Protein AF-A0AA36NB76-F1 (afdb_monomer_lite)

Radius of gyration: 33.81 Å; chains: 1; bounding box: 106×64×97 Å

Foldseek 3Di:
DDQVDPPACLCVALLNFPVCCAAPVPVQLDHLSVVCVVCVVPAPPLLSVLVVVVVLQQVQQVVVCVVDPPFDDFCLQQVDWGDFHDDPDHHDYLLAADLQVAVVSLCVNQCPVLVDALLLSLLQVLLLQADFDDCNTNNDAAGCAFPVSNSHSFLRSLLSLAQAKWFKDACRVVNRSDIWIWTAFPQADPDRHGTHIGTLNSNLLFFWADDPPTDGDGRNPDGAMEYAACVQQVLSCVLVVQHGRNHHHDPPSCCRRHPPRDHHGYDNNGGDRSNNVSSSCCSNDVVSSSVSNSVSSCSNSCPPPPPIDRPPPDPPPPPPPPPPDDDDDDDDDDDDDDDDDDDDDDDDDDDDDDDDDDDDDDDDDDDDDDDDDDDDDDDDDDDPDPPQRRDDDDPQKDFAVSFAQKDFDAAWDDKDQAQDVVVLNVVQLPDPQFFKWKDAPRIIITGSDRPHIDGHHRIGIMTGDHDDDPDPDD

pLDDT: mean 81.21, std 24.57, range [23.92, 98.94]

Secondary structure (DSSP, 8-state):
-----TT-GGGGSGGGTTHHIIIII-TTS--HHHHHHTTTTTS-HHHHHHHHHHHHHHHHHHHHHHHSTTPPP--HHHH-EE-----------S-S--GGGHHHHHIIIIIIIT---HHHHHHHHGGGGB-EE-TTTTS--EESS-TTTTBS-STHHHHHHHHS-EEEE-SGGG-TT--EEEE-STT---STTT-BEE-HHHHTTT-B-SSTT--B--TTT---BB---TTT-HHHHHHTTT-BTTB-SSTTHHHHHHTT--PBSS-TTS--STTHHHHHHHHH-HHHHHHHHHHHHHHHHHTT--S-EETT---------------------------------------------------------------------------SS---PPTTEEEEEEEEEEEEES-EEEEEE-SSHHHHHHHHHH-TT--EEEEETTEEEEES---EEEEEEEEEEEEE----PPP---

Sequence (474 aa):
MAPLNASGSGRRDPDNAGLRECLVTGEHGISLQEVYQSFCTEVSLADFLVIAAEAVIASTRARHEQATPGAPQLDLRSSFRFGRTTSPCTSVTGSLPNPEDGCAAVEQVFVNNLGLDWTEAAALMGVHTLGRAHIGNSGYHGWWSDPVNSRRFNNDYYVSLLAKGWIPELAINGNAGKNQWQRSDEGADNTFDGHEMMLNTDLCLVYSENGQNGGPVIASEHDCCAWLTSDTIPGAVASNGGEYCGGTPGRGERGQCCGAQQNDCGNRNDPSGPAAQAVLAFAADEAAWIEAFDRAWHRATERGAEGLRSLGDCTAATTTIATTTTTTTTTTTTTTAATTTTTTATTTTTTTTTTNTAATTTATTTQVATTTQGTTQGTSATTTSTLSSTLELLRGFSLADGGIDRSCVGDVDEVVNVGNIRDCQEACADARRCRGVEFTGGVCTLWRSVDSTESAVGSVCLRFRSRGGKGRGD

Structure (mmCIF, N/CA/C/O backbone):
data_AF-A0AA36NB76-F1
#
_entry.id   AF-A0AA36NB76-F1
#
loop_
_atom_site.group_PDB
_atom_site.id
_atom_site.type_symbol
_atom_site.label_atom_id
_atom_site.label_alt_id
_atom_site.label_comp_id
_atom_site.label_asym_id
_atom_site.label_entity_id
_atom_site.label_seq_id
_atom_site.pdbx_PDB_ins_code
_atom_site.Cartn_x
_atom_site.Cartn_y
_atom_site.Cartn_z
_atom_site.occupancy
_atom_site.B_iso_or_equiv
_atom_site.auth_seq_id
_atom_site.auth_comp_id
_atom_site.auth_asym_id
_atom_site.auth_atom_id
_atom_site.pdbx_PDB_model_num
ATOM 1 N N . MET A 1 1 ? -14.560 -7.700 31.998 1.00 33.50 1 MET A N 1
ATOM 2 C CA . MET A 1 1 ? -13.510 -7.025 31.210 1.00 33.50 1 MET A CA 1
ATOM 3 C C . MET A 1 1 ? -12.722 -8.087 30.476 1.00 33.50 1 MET A C 1
ATOM 5 O O . MET A 1 1 ? -12.120 -8.921 31.139 1.00 33.50 1 MET A O 1
ATOM 9 N N . ALA A 1 2 ? -12.751 -8.101 29.147 1.00 32.88 2 ALA A N 1
ATOM 10 C CA . ALA A 1 2 ? -11.717 -8.800 28.400 1.00 32.88 2 ALA A CA 1
ATOM 11 C C . ALA A 1 2 ? -10.548 -7.810 28.284 1.00 32.88 2 ALA A C 1
ATOM 13 O O . ALA A 1 2 ? -10.703 -6.802 27.594 1.00 32.88 2 ALA A O 1
ATOM 14 N N . PRO A 1 3 ? -9.421 -8.002 28.991 1.00 38.47 3 PRO A N 1
ATOM 15 C CA . PRO A 1 3 ? -8.216 -7.264 28.641 1.00 38.47 3 PRO A CA 1
ATOM 16 C C . PRO A 1 3 ? -7.892 -7.532 27.163 1.00 38.47 3 PRO A C 1
ATOM 18 O O . PRO A 1 3 ? -8.327 -8.549 26.610 1.00 38.47 3 PRO A O 1
ATOM 21 N N . LEU A 1 4 ? -7.071 -6.686 26.537 1.00 47.97 4 LEU A N 1
ATOM 22 C CA . LEU A 1 4 ? -6.285 -7.088 25.367 1.00 47.97 4 LEU A CA 1
ATOM 23 C C . LEU A 1 4 ? -5.317 -8.196 25.827 1.00 47.97 4 LEU A C 1
ATOM 25 O O . LEU A 1 4 ? -4.116 -7.993 25.933 1.00 47.97 4 LEU A O 1
ATOM 29 N N . ASN A 1 5 ? -5.848 -9.366 26.186 1.00 39.03 5 ASN A N 1
ATOM 30 C CA . ASN A 1 5 ? -5.120 -10.399 26.895 1.00 39.03 5 ASN A CA 1
ATOM 31 C C . ASN A 1 5 ? -4.067 -10.958 25.945 1.00 39.03 5 ASN A C 1
ATOM 33 O O . ASN A 1 5 ? -4.391 -11.463 24.866 1.00 39.03 5 ASN A O 1
ATOM 37 N N . ALA A 1 6 ? -2.808 -10.862 26.358 1.00 40.97 6 ALA A N 1
ATOM 38 C CA . ALA A 1 6 ? -1.639 -11.341 25.629 1.00 40.97 6 ALA A CA 1
ATOM 39 C C . ALA A 1 6 ? -1.586 -12.881 25.496 1.00 40.97 6 ALA A C 1
ATOM 41 O O . ALA A 1 6 ? -0.608 -13.425 24.995 1.00 40.97 6 ALA A O 1
ATOM 42 N N . SER A 1 7 ? -2.617 -13.600 25.953 1.00 41.09 7 SER A N 1
ATOM 43 C CA . SER A 1 7 ? -2.666 -15.063 26.008 1.00 41.09 7 SER A CA 1
ATOM 44 C C . SER A 1 7 ? -3.461 -15.729 24.875 1.0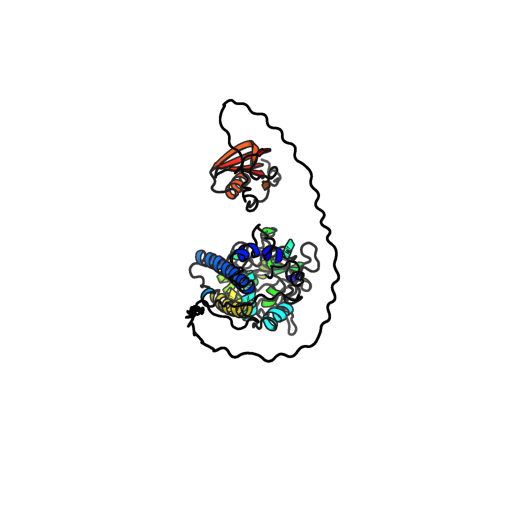0 41.09 7 SER A C 1
ATOM 46 O O . SER A 1 7 ? -3.352 -16.944 24.705 1.00 41.09 7 SER A O 1
ATOM 48 N N . GLY A 1 8 ? -4.225 -14.973 24.075 1.00 40.53 8 GLY A N 1
ATOM 49 C CA . GLY A 1 8 ? -4.986 -15.520 22.946 1.00 40.53 8 GLY A CA 1
ATOM 50 C C . GLY A 1 8 ? -4.079 -15.904 21.773 1.00 40.53 8 GLY A C 1
ATOM 51 O O . GLY A 1 8 ? -3.438 -15.042 21.177 1.00 40.53 8 GLY A O 1
ATOM 52 N N . SER A 1 9 ? -4.029 -17.189 21.414 1.00 40.06 9 SER A N 1
ATOM 53 C CA . SER A 1 9 ? -3.189 -17.739 20.332 1.00 40.06 9 SER A CA 1
ATOM 54 C C . SER A 1 9 ? -3.447 -17.171 18.926 1.00 40.06 9 SER A C 1
ATOM 56 O O . SER A 1 9 ? -2.610 -17.391 18.064 1.00 40.06 9 SER A O 1
ATOM 58 N N . GLY A 1 10 ? -4.502 -16.380 18.690 1.00 44.81 10 GLY A N 1
ATOM 59 C CA . GLY A 1 10 ? -4.682 -15.652 17.422 1.00 44.81 10 GLY A CA 1
ATOM 60 C C . GLY A 1 10 ? -3.570 -14.625 17.162 1.00 44.81 10 GLY A C 1
ATOM 61 O O . GLY A 1 10 ? -3.195 -14.394 16.024 1.00 44.81 10 GLY A O 1
ATOM 62 N N . ARG A 1 11 ? -2.946 -14.086 18.223 1.00 51.12 11 ARG A N 1
ATOM 63 C CA . ARG A 1 11 ? -1.786 -13.176 18.129 1.00 51.12 11 ARG A CA 1
ATOM 64 C C . ARG A 1 11 ? -0.435 -13.883 17.935 1.00 51.12 11 ARG A C 1
ATOM 66 O O . ARG A 1 11 ? 0.589 -13.213 17.915 1.00 51.12 11 ARG A O 1
ATOM 73 N N . ARG A 1 12 ? -0.424 -15.221 17.857 1.00 55.88 12 ARG A N 1
ATOM 74 C CA . ARG A 1 12 ? 0.763 -16.037 17.531 1.00 55.88 12 ARG A CA 1
ATOM 75 C C . ARG A 1 12 ? 0.793 -16.477 16.070 1.00 55.88 12 ARG A C 1
ATOM 77 O O . ARG A 1 12 ? 1.715 -17.190 15.688 1.00 55.88 12 ARG A O 1
ATOM 84 N N . ASP A 1 13 ? -0.212 -16.081 15.294 1.00 71.12 13 ASP A N 1
ATOM 85 C CA . ASP A 1 13 ? -0.137 -16.183 13.846 1.00 71.12 13 ASP A CA 1
ATOM 86 C C . ASP A 1 13 ? 1.060 -15.333 13.368 1.00 71.12 13 ASP A C 1
ATOM 88 O O . ASP A 1 13 ? 1.132 -14.157 13.752 1.00 71.12 13 ASP A O 1
ATOM 92 N N . PRO A 1 14 ? 2.025 -15.900 12.621 1.00 78.88 14 PRO A N 1
ATOM 93 C CA . PRO A 1 14 ? 3.147 -15.139 12.073 1.00 78.88 14 PRO A CA 1
ATOM 94 C C . PRO A 1 14 ? 2.701 -13.929 11.241 1.00 78.88 14 PRO A C 1
ATOM 96 O O . PRO A 1 14 ? 3.424 -12.934 11.210 1.00 78.88 14 PRO A O 1
ATOM 99 N N . ASP A 1 15 ? 1.499 -13.958 10.663 1.00 82.25 15 ASP A N 1
ATOM 100 C CA . ASP A 1 15 ? 0.961 -12.860 9.854 1.00 82.25 15 ASP A CA 1
ATOM 101 C C . ASP A 1 15 ? 0.491 -11.663 10.705 1.00 82.25 15 ASP A C 1
ATOM 103 O O . ASP A 1 15 ? 0.243 -10.578 10.189 1.00 82.25 15 ASP A O 1
ATOM 107 N N . ASN A 1 16 ? 0.424 -11.820 12.034 1.00 83.81 16 ASN A N 1
ATOM 108 C CA . ASN A 1 16 ? 0.137 -10.744 12.992 1.00 83.81 16 ASN A CA 1
ATOM 109 C C . ASN A 1 16 ? 1.406 -10.103 13.595 1.00 83.81 16 ASN A C 1
ATOM 111 O O . ASN A 1 16 ? 1.306 -9.314 14.545 1.00 83.81 16 ASN A O 1
ATOM 115 N N . ALA A 1 17 ? 2.603 -10.465 13.123 1.00 85.19 17 ALA A N 1
ATOM 116 C CA . ALA A 1 17 ? 3.854 -9.989 13.711 1.00 85.19 17 ALA A CA 1
ATOM 117 C C . ALA A 1 17 ? 3.971 -8.449 13.666 1.00 85.19 17 ALA A C 1
ATOM 119 O O . ALA A 1 17 ? 3.737 -7.818 12.639 1.00 85.19 17 ALA A O 1
ATOM 120 N N . GLY A 1 18 ? 4.320 -7.834 14.804 1.00 85.25 18 GLY A N 1
ATOM 121 C CA . GLY A 1 18 ? 4.366 -6.375 14.993 1.00 85.25 18 GLY A CA 1
ATOM 122 C C . GLY A 1 18 ? 3.069 -5.745 15.525 1.00 85.25 18 GLY A C 1
ATOM 123 O O . GLY A 1 18 ? 3.103 -4.670 16.126 1.00 85.25 18 GLY A O 1
ATOM 124 N N . LEU A 1 19 ? 1.909 -6.408 15.401 1.00 88.00 19 LEU A N 1
ATOM 125 C CA . LEU A 1 19 ? 0.652 -5.840 15.913 1.00 88.00 19 LEU A CA 1
ATOM 126 C C . LEU A 1 19 ? 0.627 -5.743 17.438 1.00 88.00 19 LEU A C 1
ATOM 128 O O . LEU A 1 19 ? -0.061 -4.892 17.993 1.00 88.00 19 LEU A O 1
ATOM 132 N N . ARG A 1 20 ? 1.348 -6.609 18.155 1.00 84.94 20 ARG A N 1
ATOM 133 C CA . ARG A 1 20 ? 1.381 -6.566 19.624 1.00 84.94 20 ARG A CA 1
ATOM 134 C C . ARG A 1 20 ? 2.048 -5.284 20.121 1.00 84.94 20 ARG A C 1
ATOM 136 O O . ARG A 1 20 ? 1.596 -4.711 21.113 1.00 84.94 20 ARG A O 1
ATOM 143 N N . GLU A 1 21 ? 3.084 -4.850 19.425 1.00 85.56 21 GLU A N 1
ATOM 144 C CA . GLU A 1 21 ? 3.849 -3.648 19.703 1.00 85.56 21 GLU A CA 1
ATOM 145 C C . GLU A 1 21 ? 2.986 -2.400 19.495 1.00 85.56 21 GLU A C 1
ATOM 147 O O . GLU A 1 21 ? 2.952 -1.536 20.367 1.00 85.56 21 GLU A O 1
ATOM 152 N N . CYS A 1 22 ? 2.170 -2.365 18.441 1.00 85.12 22 CYS A N 1
ATOM 153 C CA . CYS A 1 22 ? 1.182 -1.305 18.225 1.00 85.12 22 CYS A CA 1
ATOM 154 C C . CYS A 1 22 ? 0.015 -1.349 19.241 1.00 85.12 22 CYS A C 1
ATOM 156 O O . CYS A 1 22 ? -0.354 -0.342 19.853 1.00 85.12 22 CYS A O 1
ATOM 158 N N . LEU A 1 23 ? -0.576 -2.530 19.447 1.00 88.81 23 LEU A N 1
ATOM 159 C CA . LEU A 1 23 ? -1.829 -2.675 20.191 1.00 88.81 23 LEU A CA 1
ATOM 160 C C . LEU A 1 23 ? -1.653 -2.642 21.709 1.00 88.81 23 LEU A C 1
ATOM 162 O O . LEU A 1 23 ? -2.567 -2.206 22.401 1.00 88.81 23 LEU A O 1
ATOM 166 N N . VAL A 1 24 ? -0.540 -3.163 22.235 1.00 86.06 24 VAL A N 1
ATOM 167 C CA . VAL A 1 24 ? -0.390 -3.472 23.669 1.00 86.06 24 VAL A CA 1
ATOM 168 C C . VAL A 1 24 ? 0.866 -2.866 24.268 1.00 86.06 24 VAL A C 1
ATOM 170 O O . VAL A 1 24 ? 0.761 -2.117 25.235 1.00 86.06 24 VAL A O 1
ATOM 173 N N . THR A 1 25 ? 2.050 -3.209 23.755 1.00 84.50 25 THR A N 1
ATOM 174 C CA . THR A 1 25 ? 3.299 -2.872 24.463 1.00 84.50 25 THR A CA 1
ATOM 175 C C . THR A 1 25 ? 3.815 -1.472 24.160 1.00 84.50 25 THR A C 1
ATOM 177 O O . THR A 1 25 ? 4.590 -0.954 24.952 1.00 84.50 25 THR A O 1
ATOM 180 N N . GLY A 1 26 ? 3.381 -0.873 23.051 1.00 81.56 26 GLY A N 1
ATOM 181 C CA . GLY A 1 26 ? 3.752 0.470 22.623 1.00 81.56 26 GLY A CA 1
ATOM 182 C C . GLY A 1 26 ? 5.141 0.519 21.995 1.00 81.56 26 GLY A C 1
ATOM 183 O O . GLY A 1 26 ? 6.141 0.638 22.696 1.00 81.56 26 GLY A O 1
ATOM 184 N N . GLU A 1 27 ? 5.212 0.477 20.664 1.00 73.88 27 GLU A N 1
ATOM 185 C CA . GLU A 1 27 ? 6.475 0.604 19.913 1.00 73.88 27 GLU A CA 1
ATOM 186 C C . GLU A 1 27 ? 7.203 1.933 20.196 1.00 73.88 27 GLU A C 1
ATOM 188 O O . GLU A 1 27 ? 8.431 1.987 20.230 1.00 73.88 27 GLU A O 1
ATOM 193 N N . HIS A 1 28 ? 6.445 2.995 20.481 1.00 81.12 28 HIS A N 1
ATOM 194 C CA . HIS A 1 28 ? 6.960 4.341 20.755 1.00 81.12 28 HIS A CA 1
ATOM 195 C C . HIS A 1 28 ? 6.599 4.836 22.162 1.00 81.12 28 HIS A C 1
ATOM 197 O O . HIS A 1 28 ? 6.362 6.021 22.374 1.00 81.12 28 HIS A O 1
ATOM 203 N N . GLY A 1 29 ? 6.504 3.913 23.125 1.00 82.62 29 GLY A N 1
ATOM 204 C CA . GLY A 1 29 ? 6.176 4.235 24.517 1.00 82.62 29 GLY A CA 1
ATOM 205 C C . GLY A 1 29 ? 4.708 4.591 24.770 1.00 82.62 29 GLY A C 1
ATOM 206 O O . GLY A 1 29 ? 4.380 4.950 25.896 1.00 82.62 29 GLY A O 1
ATOM 207 N N . ILE A 1 30 ? 3.850 4.490 23.746 1.00 85.19 30 ILE A N 1
ATOM 208 C CA . ILE A 1 30 ? 2.390 4.606 23.839 1.00 85.19 30 ILE A CA 1
ATOM 209 C C . ILE A 1 30 ? 1.755 3.472 23.030 1.00 85.19 30 ILE A C 1
ATOM 211 O O . ILE A 1 30 ? 2.234 3.160 21.937 1.00 85.19 30 ILE A O 1
ATOM 215 N N . SER A 1 31 ? 0.675 2.868 23.533 1.00 90.62 31 SER A N 1
ATOM 216 C CA . SER A 1 31 ? -0.094 1.843 22.808 1.00 90.62 31 SER A CA 1
ATOM 217 C C . SER A 1 31 ? -1.576 2.186 22.656 1.00 90.62 31 SER A C 1
ATOM 219 O O . SER A 1 31 ? -2.149 2.965 23.423 1.00 90.62 31 SER A O 1
ATOM 221 N N . LEU A 1 32 ? -2.247 1.551 21.687 1.00 92.06 32 LEU A N 1
ATOM 222 C CA . LEU A 1 32 ? -3.702 1.691 21.547 1.00 92.06 32 LEU A CA 1
ATOM 223 C C . LEU A 1 32 ? -4.459 1.193 22.789 1.00 92.06 32 LEU A C 1
ATOM 225 O O . LEU A 1 32 ? -5.520 1.728 23.110 1.00 92.06 32 LEU A O 1
ATOM 229 N N . GLN A 1 33 ? -3.913 0.218 23.524 1.00 91.81 33 GLN A N 1
ATOM 230 C CA . GLN A 1 33 ? -4.494 -0.248 24.782 1.00 91.81 33 GLN A CA 1
ATOM 231 C C . GLN A 1 33 ? -4.572 0.851 25.842 1.00 91.81 33 GLN A C 1
ATOM 233 O O . GLN A 1 33 ? -5.548 0.879 26.597 1.00 91.81 33 GLN A O 1
ATOM 238 N N . GLU A 1 34 ? -3.557 1.709 25.932 1.00 92.31 34 GLU A N 1
ATOM 239 C CA . GLU A 1 34 ? -3.507 2.799 26.909 1.00 92.31 34 GLU A CA 1
ATOM 240 C C . GLU A 1 34 ? -4.568 3.850 26.600 1.00 92.31 34 GLU A C 1
ATOM 242 O O . GLU A 1 34 ? -5.325 4.236 27.489 1.00 92.31 34 GLU A O 1
ATOM 247 N N . VAL A 1 35 ? -4.703 4.229 25.325 1.00 92.94 35 VAL A N 1
ATOM 248 C CA . VAL A 1 35 ? -5.764 5.140 24.873 1.00 92.94 35 VAL A CA 1
ATOM 249 C C . VAL A 1 35 ? -7.143 4.528 25.133 1.00 92.94 35 VAL A C 1
ATOM 251 O O . VAL A 1 35 ? -8.037 5.205 25.639 1.00 92.94 35 VAL A O 1
ATOM 254 N N . TYR A 1 36 ? -7.309 3.231 24.860 1.00 94.81 36 TYR A N 1
ATOM 255 C CA . TYR A 1 36 ? -8.570 2.522 25.069 1.00 94.81 36 TYR A CA 1
ATOM 256 C C . TYR A 1 36 ? -9.021 2.491 26.536 1.00 94.81 36 TYR A C 1
ATOM 258 O O . TYR A 1 36 ? -10.226 2.447 26.785 1.00 94.81 36 TYR A O 1
ATOM 266 N N . GLN A 1 37 ? -8.110 2.543 27.521 1.00 94.12 37 GLN A N 1
ATOM 267 C CA . GLN A 1 37 ? -8.493 2.492 28.944 1.00 94.12 37 GLN A CA 1
ATOM 268 C C . GLN A 1 37 ? -9.517 3.569 29.314 1.00 94.12 37 GLN A C 1
ATOM 270 O O . GLN A 1 37 ? -10.450 3.289 30.064 1.00 94.12 37 GLN A O 1
ATOM 275 N N . SER A 1 38 ? -9.393 4.761 28.732 1.00 95.00 38 SER A N 1
ATOM 276 C CA . SER A 1 38 ? -10.300 5.887 28.975 1.00 95.00 38 SER A CA 1
ATOM 277 C C . SER A 1 38 ? -11.708 5.684 28.407 1.00 95.00 38 SER A C 1
ATOM 279 O O . SER A 1 38 ? -12.625 6.387 28.812 1.00 95.00 38 SER A O 1
ATOM 281 N N . PHE A 1 39 ? -11.891 4.737 27.482 1.00 95.25 39 PHE A N 1
ATOM 282 C CA . PHE A 1 39 ? -13.148 4.520 26.756 1.00 95.25 39 PHE A CA 1
ATOM 283 C C . PHE A 1 39 ? -13.737 3.122 26.966 1.00 95.25 39 PHE A C 1
ATOM 285 O O . PHE A 1 39 ? -14.858 2.859 26.539 1.00 95.25 39 PHE A O 1
ATOM 292 N N . CYS A 1 40 ? -13.014 2.216 27.627 1.00 93.44 40 CYS A N 1
ATOM 293 C CA . CYS A 1 40 ? -13.333 0.787 27.659 1.00 93.44 40 CYS A CA 1
ATOM 294 C C . CYS A 1 40 ? -14.645 0.410 28.372 1.00 93.44 40 CYS A C 1
ATOM 296 O O . CYS A 1 40 ? -15.084 -0.740 28.284 1.00 93.44 40 CYS A O 1
ATOM 298 N N . THR A 1 41 ? -15.269 1.347 29.090 1.00 94.56 41 THR A N 1
ATOM 299 C CA . THR A 1 41 ? -16.594 1.185 29.710 1.00 94.56 41 THR A CA 1
ATOM 300 C C . THR A 1 41 ? -17.745 1.660 28.825 1.00 94.56 41 THR A C 1
ATOM 302 O O . THR A 1 41 ? -18.893 1.332 29.109 1.00 94.56 41 THR A O 1
ATOM 305 N N . GLU A 1 42 ? -17.451 2.427 27.776 1.00 93.69 42 GLU A N 1
ATOM 306 C CA . GLU A 1 42 ? -18.440 3.103 26.926 1.00 93.69 42 GLU A CA 1
ATOM 307 C C . GLU A 1 42 ? -18.379 2.625 25.472 1.00 93.69 42 GLU A C 1
ATOM 309 O O . GLU A 1 42 ? -19.406 2.526 24.803 1.00 93.69 42 GLU A O 1
ATOM 314 N N . VAL A 1 43 ? -17.181 2.293 24.995 1.00 94.62 43 VAL A N 1
ATOM 315 C CA . VAL A 1 43 ? -16.900 1.865 23.626 1.00 94.62 43 VAL A CA 1
ATOM 316 C C . VAL A 1 43 ? -16.350 0.446 23.672 1.00 94.62 43 VAL A C 1
ATOM 318 O O . VAL A 1 43 ? -15.475 0.135 24.481 1.00 94.62 43 VAL A O 1
ATOM 321 N N . SER A 1 44 ? -16.863 -0.434 22.813 1.00 94.44 44 SER A N 1
ATOM 322 C CA . SER A 1 44 ? -16.308 -1.780 22.683 1.00 94.44 44 SER A CA 1
ATOM 323 C C . SER A 1 44 ? -14.902 -1.712 22.080 1.00 94.44 44 SER A C 1
ATOM 325 O O . SER A 1 44 ? -14.592 -0.809 21.307 1.00 94.44 44 SER A O 1
ATOM 327 N N . LEU A 1 45 ? -14.042 -2.687 22.374 1.00 93.12 45 LEU A N 1
ATOM 328 C CA . LEU A 1 45 ? -12.709 -2.743 21.770 1.00 93.12 45 LEU A CA 1
ATOM 329 C C . LEU A 1 45 ? -12.800 -2.829 20.238 1.00 93.12 45 LEU A C 1
ATOM 331 O O . LEU A 1 45 ? -12.003 -2.215 19.541 1.00 93.12 45 LEU A O 1
ATOM 335 N N . ALA A 1 46 ? -13.784 -3.568 19.721 1.00 94.12 46 ALA A N 1
ATOM 336 C CA . ALA A 1 46 ? -14.012 -3.707 18.286 1.00 94.12 46 ALA A CA 1
ATOM 337 C C . ALA A 1 46 ? -14.357 -2.366 17.614 1.00 94.12 46 ALA A C 1
ATOM 339 O O . ALA A 1 46 ? -13.758 -2.035 16.596 1.00 94.12 46 ALA A O 1
ATOM 340 N N . ASP A 1 47 ? -15.263 -1.571 18.194 1.00 96.50 47 ASP A N 1
ATOM 341 C CA . ASP A 1 47 ? -15.563 -0.231 17.672 1.00 96.50 47 ASP A CA 1
ATOM 342 C C . ASP A 1 47 ? -14.379 0.725 17.868 1.00 96.50 47 ASP A C 1
ATOM 344 O O . ASP A 1 47 ? -14.072 1.512 16.977 1.00 96.50 47 ASP A O 1
ATOM 348 N N . PHE A 1 48 ? -13.666 0.626 18.995 1.00 96.56 48 PHE A N 1
ATOM 349 C CA . PHE A 1 48 ? -12.489 1.450 19.261 1.00 96.56 48 PHE A CA 1
ATOM 350 C C . PHE A 1 48 ? -11.385 1.256 18.213 1.00 96.56 48 PHE A C 1
ATOM 352 O O . PHE A 1 48 ? -10.771 2.236 17.801 1.00 96.56 48 PHE A O 1
ATOM 359 N N . LEU A 1 49 ? -11.139 0.024 17.753 1.00 95.62 49 LEU A N 1
ATOM 360 C CA . LEU A 1 49 ? -10.135 -0.239 16.717 1.00 95.62 49 LEU A CA 1
ATOM 361 C C . LEU A 1 49 ? -10.493 0.420 15.378 1.00 95.62 49 LEU A C 1
ATOM 363 O O . LEU A 1 49 ? -9.612 0.989 14.739 1.00 95.62 49 LEU A O 1
ATOM 367 N N . VAL A 1 50 ? -11.772 0.401 14.984 1.00 97.25 50 VAL A N 1
ATOM 368 C CA . VAL A 1 50 ? -12.226 1.096 13.768 1.00 97.25 50 VAL A CA 1
ATOM 369 C C . VAL A 1 50 ? -12.089 2.610 13.939 1.00 97.25 50 VAL A C 1
ATOM 371 O O . VAL A 1 50 ? -11.503 3.262 13.082 1.00 97.25 50 VAL A O 1
ATOM 374 N N . ILE A 1 51 ? -12.512 3.161 15.084 1.00 97.31 51 ILE A N 1
ATOM 375 C CA . ILE A 1 51 ? -12.357 4.594 15.400 1.00 97.31 51 ILE A CA 1
ATOM 376 C C . ILE A 1 51 ? -10.886 5.021 15.332 1.00 97.31 51 ILE A C 1
ATOM 378 O O . ILE A 1 51 ? -10.568 6.062 14.761 1.00 97.31 51 ILE A O 1
ATOM 382 N N . ALA A 1 52 ? -9.982 4.232 15.918 1.00 96.56 52 ALA A N 1
ATOM 383 C CA . ALA A 1 52 ? -8.556 4.530 15.916 1.00 96.56 52 ALA A CA 1
ATOM 384 C C . ALA A 1 52 ? -7.979 4.536 14.493 1.00 96.56 52 ALA A C 1
ATOM 386 O O . ALA A 1 52 ? -7.223 5.445 14.147 1.00 96.56 52 ALA A O 1
ATOM 387 N N . ALA A 1 53 ? -8.359 3.564 13.659 1.00 97.19 53 ALA A N 1
ATOM 388 C CA . ALA A 1 53 ? -7.915 3.503 12.272 1.00 97.19 53 ALA A CA 1
ATOM 389 C C . ALA A 1 53 ? -8.444 4.686 11.445 1.00 97.19 53 ALA A C 1
ATOM 391 O O . ALA A 1 53 ? -7.662 5.370 10.786 1.00 97.19 53 ALA A O 1
ATOM 392 N N . GLU A 1 54 ? -9.738 5.000 11.546 1.00 98.00 54 GLU A N 1
ATOM 393 C CA . GLU A 1 54 ? -10.333 6.147 10.850 1.00 98.00 54 GLU A CA 1
ATOM 394 C C . GLU A 1 54 ? -9.733 7.480 11.306 1.00 98.00 54 GLU A C 1
ATOM 396 O O . GLU A 1 54 ? -9.528 8.372 10.487 1.00 98.00 54 GLU A O 1
ATOM 401 N N . ALA A 1 55 ? -9.374 7.618 12.586 1.00 96.81 55 ALA A N 1
ATOM 402 C CA . ALA A 1 55 ? -8.681 8.803 13.083 1.00 96.81 55 ALA A CA 1
ATOM 403 C C . ALA A 1 55 ? -7.289 8.976 12.446 1.00 96.81 55 ALA A C 1
ATOM 405 O O . ALA A 1 55 ? -6.895 10.101 12.122 1.00 96.81 55 ALA A O 1
ATOM 406 N N . VAL A 1 56 ? -6.546 7.882 12.235 1.00 96.25 56 VAL A N 1
ATOM 407 C CA . VAL A 1 56 ? -5.249 7.915 11.537 1.00 96.25 56 VAL A CA 1
ATOM 408 C C . VAL A 1 56 ? -5.437 8.256 10.060 1.00 96.25 56 VAL A C 1
ATOM 410 O O . VAL A 1 56 ? -4.736 9.140 9.559 1.00 96.25 56 VAL A O 1
ATOM 413 N N . ILE A 1 57 ? -6.402 7.627 9.382 1.00 98.44 57 ILE A N 1
ATOM 414 C CA . ILE A 1 57 ? -6.731 7.914 7.978 1.00 98.44 57 ILE A CA 1
ATOM 415 C C . ILE A 1 57 ? -7.125 9.386 7.821 1.00 98.44 57 ILE A C 1
ATOM 417 O O . ILE A 1 57 ? -6.533 10.095 7.015 1.00 98.44 57 ILE A O 1
ATOM 421 N N . ALA A 1 58 ? -8.039 9.896 8.649 1.00 97.88 58 ALA A N 1
ATOM 422 C CA . ALA A 1 58 ? -8.477 11.289 8.598 1.00 97.88 58 ALA A CA 1
ATOM 423 C C . ALA A 1 58 ? -7.322 12.272 8.856 1.00 97.88 58 ALA A C 1
ATOM 425 O O . ALA A 1 58 ? -7.164 13.259 8.139 1.00 97.88 58 ALA A O 1
ATOM 426 N N . SER A 1 59 ? -6.473 11.995 9.852 1.00 97.75 59 SER A N 1
ATOM 427 C CA . SER A 1 59 ? -5.314 12.839 10.176 1.00 97.75 59 SER A CA 1
ATOM 428 C C . SER A 1 59 ? -4.292 12.884 9.035 1.00 97.75 59 SER A C 1
ATOM 430 O O . SER A 1 59 ? -3.780 13.949 8.684 1.00 97.75 59 SER A O 1
ATOM 432 N N . THR A 1 60 ? -4.001 11.738 8.420 1.00 98.25 60 THR A N 1
ATOM 433 C CA . THR A 1 60 ? -3.035 11.634 7.315 1.00 98.25 60 THR A CA 1
ATOM 434 C C . THR A 1 60 ? -3.610 12.111 5.979 1.00 98.25 60 THR A C 1
ATOM 436 O O . THR A 1 60 ? -2.860 12.676 5.180 1.00 98.25 60 THR A O 1
ATOM 439 N N . ARG A 1 61 ? -4.926 11.994 5.757 1.00 98.06 61 ARG A N 1
ATOM 440 C CA . ARG A 1 61 ? -5.634 12.627 4.634 1.00 98.06 61 ARG A CA 1
ATOM 441 C C . ARG A 1 61 ? -5.609 14.146 4.753 1.00 98.06 61 ARG A C 1
ATOM 443 O O . ARG A 1 61 ? -5.212 14.813 3.806 1.00 98.06 61 ARG A O 1
ATOM 450 N N . ALA A 1 62 ? -5.906 14.699 5.929 1.00 97.06 62 ALA A N 1
ATOM 451 C CA . ALA A 1 62 ? -5.861 16.144 6.152 1.00 97.06 62 ALA A CA 1
ATOM 452 C C . ALA A 1 62 ? -4.466 16.739 5.876 1.00 97.06 62 ALA A C 1
ATOM 454 O O . ALA A 1 62 ? -4.354 17.843 5.346 1.00 97.06 62 ALA A O 1
ATOM 455 N N . ARG A 1 63 ? -3.386 16.006 6.190 1.00 96.75 63 ARG A N 1
ATOM 456 C CA . ARG A 1 63 ? -2.013 16.409 5.825 1.00 96.75 63 ARG A CA 1
ATOM 457 C C . ARG A 1 63 ? -1.795 16.445 4.313 1.00 96.75 63 ARG A C 1
ATOM 459 O O . ARG A 1 63 ? -1.093 17.332 3.834 1.00 96.75 63 ARG A O 1
ATOM 466 N N . HIS A 1 64 ? -2.361 15.488 3.578 1.00 97.69 64 HIS A N 1
ATOM 467 C CA . HIS A 1 64 ? -2.309 15.465 2.114 1.00 97.69 64 HIS A CA 1
ATOM 468 C C . HIS A 1 64 ? -3.103 16.621 1.506 1.00 97.69 64 HIS A C 1
ATOM 470 O O . HIS A 1 64 ? -2.557 17.370 0.708 1.00 97.69 64 HIS A O 1
ATOM 476 N N . GLU A 1 65 ? -4.339 16.843 1.955 1.00 97.25 65 GLU A N 1
ATOM 477 C CA . GLU A 1 65 ? -5.192 17.945 1.484 1.00 97.25 65 GLU A CA 1
ATOM 478 C C . GLU A 1 65 ? -4.556 19.326 1.711 1.00 97.25 65 GLU A C 1
ATOM 480 O O . GLU A 1 65 ? -4.684 20.223 0.881 1.00 97.25 65 GLU A O 1
ATOM 485 N N . GLN A 1 66 ? -3.821 19.500 2.815 1.00 96.12 66 GLN A N 1
ATOM 486 C CA . GLN A 1 66 ? -3.055 20.723 3.077 1.00 96.12 66 GLN A CA 1
ATOM 487 C C . GLN A 1 66 ? -1.871 20.901 2.118 1.00 96.12 66 GLN A C 1
ATOM 489 O O . GLN A 1 66 ? -1.539 22.031 1.761 1.00 96.12 66 GLN A O 1
ATOM 494 N N . ALA A 1 67 ? -1.215 19.806 1.728 1.00 95.56 67 ALA A N 1
ATOM 495 C CA . ALA A 1 67 ? -0.071 19.829 0.821 1.00 95.56 67 ALA A CA 1
ATOM 496 C C . ALA A 1 67 ? -0.485 19.930 -0.657 1.00 95.56 67 ALA A C 1
ATOM 498 O O . ALA A 1 67 ? 0.269 20.480 -1.460 1.00 95.56 67 ALA A O 1
ATOM 499 N N . THR A 1 68 ? -1.678 19.441 -0.998 1.00 95.50 68 THR A N 1
ATOM 500 C CA . THR A 1 68 ? -2.174 19.303 -2.370 1.00 95.50 68 THR A CA 1
ATOM 501 C C . THR A 1 68 ? -3.561 19.946 -2.488 1.00 95.50 68 THR A C 1
ATOM 503 O O . THR A 1 68 ? -4.582 19.276 -2.303 1.00 95.50 68 THR A O 1
ATOM 506 N N . PRO A 1 69 ? -3.635 21.257 -2.797 1.00 92.88 69 PRO A N 1
ATOM 507 C CA . PRO A 1 69 ? -4.908 21.943 -2.984 1.00 92.88 69 PRO A CA 1
ATOM 508 C C . PRO A 1 69 ? -5.760 21.272 -4.068 1.00 92.88 69 PRO A C 1
ATOM 510 O O . PRO A 1 69 ? -5.313 21.107 -5.200 1.00 92.88 69 PRO A O 1
ATOM 513 N N . GLY A 1 70 ? -7.001 20.922 -3.726 1.00 93.31 70 GLY A N 1
ATOM 514 C CA . GLY A 1 70 ? -7.928 20.243 -4.638 1.00 93.31 70 GLY A CA 1
ATOM 515 C C . GLY A 1 70 ? -7.908 18.715 -4.560 1.00 93.31 70 GLY A C 1
ATOM 516 O O . GLY A 1 70 ? -8.661 18.086 -5.300 1.00 93.31 70 GLY A O 1
ATOM 517 N N . ALA A 1 71 ? -7.111 18.118 -3.666 1.00 96.75 71 ALA A N 1
ATOM 518 C CA . ALA A 1 71 ? -7.209 16.690 -3.374 1.00 96.75 71 ALA A CA 1
ATOM 519 C C . ALA A 1 71 ? -8.645 16.316 -2.926 1.00 96.75 71 ALA A C 1
ATOM 521 O O . ALA A 1 71 ? -9.267 17.084 -2.183 1.00 96.75 71 ALA A O 1
ATOM 522 N N . PRO A 1 72 ? -9.190 15.158 -3.353 1.00 97.12 72 PRO A N 1
ATOM 523 C CA . PRO A 1 72 ? -10.527 14.714 -2.968 1.00 97.12 72 PRO A CA 1
ATOM 524 C C . PRO A 1 72 ? -10.665 14.559 -1.451 1.00 97.12 72 PRO A C 1
ATOM 526 O O . PRO A 1 72 ? -9.712 14.233 -0.750 1.00 97.12 72 PRO A O 1
ATOM 529 N N . GLN A 1 73 ? -11.862 14.778 -0.925 1.00 95.94 73 GLN A N 1
ATOM 530 C CA . GLN A 1 73 ? -12.117 14.591 0.501 1.00 95.94 73 GLN A CA 1
ATOM 531 C C . GLN A 1 73 ? -12.511 13.145 0.788 1.00 95.94 73 GLN A C 1
ATOM 533 O O . GLN A 1 73 ? -13.169 12.511 -0.034 1.00 95.94 73 GLN A O 1
ATOM 538 N N . LEU A 1 74 ? -12.152 12.648 1.971 1.00 96.31 74 LEU A N 1
ATOM 539 C CA . LEU A 1 74 ? -12.610 11.357 2.484 1.00 96.31 74 LEU A CA 1
ATOM 540 C C . LEU A 1 74 ? -13.336 11.566 3.817 1.00 96.31 74 LEU A C 1
ATOM 542 O O . LEU A 1 74 ? -12.713 11.923 4.817 1.00 96.31 74 LEU A O 1
ATOM 546 N N . ASP A 1 75 ? -14.651 11.338 3.829 1.00 94.25 75 ASP A N 1
ATOM 547 C CA . ASP A 1 75 ? -15.508 11.522 5.006 1.00 94.25 75 ASP A CA 1
ATOM 548 C C . ASP A 1 75 ? -16.053 10.190 5.542 1.00 94.25 75 ASP A C 1
ATOM 550 O O . ASP A 1 75 ? -17.248 9.901 5.456 1.00 94.25 75 ASP A O 1
ATOM 554 N N . LEU A 1 76 ? -15.166 9.414 6.173 1.00 95.69 76 LEU A N 1
ATOM 555 C CA . LEU A 1 76 ? -15.531 8.175 6.876 1.00 95.69 76 LEU A CA 1
ATOM 556 C C . LEU A 1 76 ? -16.460 8.431 8.074 1.00 95.69 76 LEU A C 1
ATOM 558 O O . LEU A 1 76 ? -17.202 7.554 8.509 1.00 95.69 76 LEU A O 1
ATOM 562 N N . ARG A 1 77 ? -16.455 9.652 8.626 1.00 94.12 77 ARG A N 1
ATOM 563 C CA . ARG A 1 77 ? -17.250 9.981 9.813 1.00 94.12 77 ARG A CA 1
ATOM 564 C C . ARG A 1 77 ? -18.743 9.982 9.497 1.00 94.12 77 ARG A C 1
ATOM 566 O O . ARG A 1 77 ? -19.531 9.563 10.344 1.00 94.12 77 ARG A O 1
ATOM 573 N N . SER A 1 78 ? -19.136 10.486 8.328 1.00 92.38 78 SER A N 1
ATOM 574 C CA . SER A 1 78 ? -20.546 10.552 7.921 1.00 92.38 78 SER A CA 1
ATOM 575 C C . SER A 1 78 ? -21.201 9.174 7.794 1.00 92.38 78 SER A C 1
ATOM 577 O O . SER A 1 78 ? -22.390 9.013 8.081 1.00 92.38 78 SER A O 1
ATOM 579 N N . SER A 1 79 ? -20.411 8.178 7.410 1.00 91.69 79 SER A N 1
ATOM 580 C CA . SER A 1 79 ? -20.830 6.811 7.138 1.00 91.69 79 SER A CA 1
ATOM 581 C C . SER A 1 79 ? -20.465 5.838 8.263 1.00 91.69 79 SER A C 1
ATOM 583 O O . SER A 1 79 ? -20.942 4.702 8.249 1.00 91.69 79 SER A O 1
ATOM 585 N N . PHE A 1 80 ? -19.696 6.271 9.270 1.00 95.88 80 PHE A N 1
ATOM 586 C CA . PHE A 1 80 ? -19.279 5.440 10.398 1.00 95.88 80 PHE A CA 1
ATOM 587 C C . PHE A 1 80 ? -20.459 4.741 11.086 1.00 95.88 80 PHE A C 1
ATOM 589 O O . PHE A 1 80 ? -21.469 5.346 11.478 1.00 95.88 80 PHE A O 1
ATOM 596 N N . ARG A 1 81 ? -20.278 3.437 11.293 1.00 95.62 81 ARG A N 1
ATOM 597 C CA . ARG A 1 81 ? -21.227 2.550 11.959 1.00 95.62 81 ARG A CA 1
ATOM 598 C C . ARG A 1 81 ? -20.634 2.010 13.252 1.00 95.62 81 ARG A C 1
ATOM 600 O O . ARG A 1 81 ? -19.490 1.563 13.259 1.00 95.62 81 ARG A O 1
ATOM 607 N N . PHE A 1 82 ? -21.421 1.989 14.327 1.00 95.81 82 PHE A N 1
ATOM 608 C CA . PHE A 1 82 ? -21.019 1.456 15.637 1.00 95.81 82 PHE A CA 1
ATOM 609 C C . PHE A 1 82 ? -21.999 0.405 16.163 1.00 95.81 82 PHE A C 1
ATOM 611 O O . PHE A 1 82 ? -23.126 0.290 15.680 1.00 95.81 82 PHE A O 1
ATOM 618 N N . GLY A 1 83 ? -21.595 -0.329 17.198 1.00 94.81 83 GLY A N 1
ATOM 619 C CA . GLY A 1 83 ? -22.387 -1.395 17.813 1.00 94.81 83 GLY A CA 1
ATOM 620 C C . GLY A 1 83 ? -21.714 -2.764 17.763 1.00 94.81 83 GLY A C 1
ATOM 621 O O . GLY A 1 83 ? -22.347 -3.756 18.123 1.00 94.81 83 GLY A O 1
ATOM 622 N N . ARG A 1 84 ? -20.443 -2.845 17.349 1.00 95.25 84 ARG A N 1
ATOM 623 C CA . ARG A 1 84 ? -19.706 -4.112 17.319 1.00 95.25 84 ARG A CA 1
ATOM 624 C C . ARG A 1 84 ? -19.546 -4.646 18.735 1.00 95.25 84 ARG A C 1
ATOM 626 O O . ARG A 1 84 ? -19.161 -3.925 19.656 1.00 95.25 84 ARG A O 1
ATOM 633 N N . THR A 1 85 ? -19.767 -5.941 18.920 1.00 91.31 85 THR A N 1
ATOM 634 C CA . THR A 1 85 ? -19.504 -6.608 20.198 1.00 91.31 85 THR A CA 1
ATOM 635 C C . THR A 1 85 ? -18.072 -7.123 20.252 1.00 91.31 85 THR A C 1
ATOM 637 O O . THR A 1 85 ? -17.593 -7.747 19.308 1.00 91.31 85 THR A O 1
ATOM 640 N N . THR A 1 86 ? -17.388 -6.926 21.380 1.00 88.38 86 THR A N 1
ATOM 641 C CA . THR A 1 86 ? -16.070 -7.536 21.607 1.00 88.38 86 THR A CA 1
ATOM 642 C C . THR A 1 86 ? -16.242 -8.957 22.132 1.00 88.38 86 THR A C 1
ATOM 644 O O . THR A 1 86 ? -16.673 -9.148 23.268 1.00 88.38 86 THR A O 1
ATOM 647 N N . SER A 1 87 ? -15.891 -9.948 21.316 1.00 78.44 87 SER A N 1
ATOM 648 C CA . SER A 1 87 ? -15.872 -11.355 21.721 1.00 78.44 87 SER A CA 1
ATOM 649 C C . SER A 1 87 ? -14.461 -11.772 22.161 1.00 78.44 87 SER A C 1
ATOM 651 O O . SER A 1 87 ? -13.485 -11.350 21.535 1.00 78.44 87 SER A O 1
ATOM 653 N N . PRO A 1 88 ? -14.297 -12.590 23.219 1.00 70.62 88 PRO A N 1
ATOM 654 C CA . PRO A 1 88 ? -13.025 -13.251 23.483 1.00 70.62 88 PRO A CA 1
ATOM 655 C C . PRO A 1 88 ? -12.726 -14.231 22.338 1.00 70.62 88 PRO A C 1
ATOM 657 O O . PRO A 1 88 ? -13.365 -15.275 22.222 1.00 70.62 88 PRO A O 1
ATOM 660 N N . CYS A 1 89 ? -11.776 -13.885 21.468 1.00 63.59 89 CYS A N 1
ATOM 661 C CA . CYS A 1 89 ? -11.491 -14.675 20.271 1.00 63.59 89 CYS A CA 1
ATOM 662 C C . CYS A 1 89 ? -11.011 -16.098 20.604 1.00 63.59 89 CYS A C 1
ATOM 664 O O . CYS A 1 89 ? -10.031 -16.285 21.333 1.00 63.59 89 CYS A O 1
ATOM 666 N N . THR A 1 90 ? -11.622 -17.100 19.968 1.00 63.22 90 THR A N 1
ATOM 667 C CA . THR A 1 90 ? -10.937 -18.356 19.644 1.00 63.22 90 THR A CA 1
ATOM 668 C C . THR A 1 90 ? -9.812 -18.056 18.664 1.00 63.22 90 THR A C 1
ATOM 670 O O . THR A 1 90 ? -9.922 -17.172 17.820 1.00 63.22 90 THR A O 1
ATOM 673 N N . SER A 1 91 ? -8.688 -18.746 18.801 1.00 59.44 91 SER A N 1
ATOM 674 C CA . SER A 1 91 ? -7.528 -18.485 17.946 1.00 59.44 91 SER A CA 1
ATOM 675 C C . SER A 1 91 ? -7.792 -18.999 16.546 1.00 59.44 91 SER A C 1
ATOM 677 O O . SER A 1 91 ? -7.973 -20.200 16.373 1.00 59.44 91 SER A O 1
ATOM 679 N N . VAL A 1 92 ? -7.837 -18.084 15.585 1.00 67.62 92 VAL A N 1
ATOM 680 C CA . VAL A 1 92 ? -7.933 -18.401 14.163 1.00 67.62 92 VAL A CA 1
ATOM 681 C C . VAL A 1 92 ? -6.571 -18.092 13.555 1.00 67.62 92 VAL A C 1
ATOM 683 O O . VAL A 1 92 ? -6.042 -17.005 13.779 1.00 67.62 92 VAL A O 1
ATOM 686 N N . THR A 1 93 ? -5.989 -19.073 12.874 1.00 70.38 93 THR A N 1
ATOM 687 C CA . THR A 1 93 ? -4.738 -18.938 12.117 1.00 70.38 93 THR A CA 1
ATOM 688 C C . THR A 1 93 ? -5.042 -19.012 10.627 1.00 70.38 93 THR A C 1
ATOM 690 O O . THR A 1 93 ? -5.963 -19.738 10.244 1.00 70.38 93 THR A O 1
ATOM 693 N N . GLY A 1 94 ? -4.282 -18.303 9.793 1.00 75.12 94 GLY A N 1
ATOM 694 C CA . GLY A 1 94 ? -4.455 -18.315 8.333 1.00 75.12 94 GLY A CA 1
ATOM 695 C C . GLY A 1 94 ? -5.690 -17.547 7.851 1.00 75.12 94 GLY A C 1
ATOM 696 O O . GLY A 1 94 ? -6.296 -17.895 6.841 1.00 75.12 94 GLY A O 1
ATOM 697 N N . SER A 1 95 ? -6.124 -16.543 8.619 1.00 83.38 95 SER A N 1
ATOM 698 C CA . SER A 1 95 ? -7.191 -15.611 8.209 1.00 83.38 95 SER A CA 1
ATOM 699 C C . SER A 1 95 ? -6.659 -14.330 7.570 1.00 83.38 95 SER A C 1
ATOM 701 O O . SER A 1 95 ? -7.450 -13.556 7.036 1.00 83.38 95 SER A O 1
ATOM 703 N N . LEU A 1 96 ? -5.348 -14.103 7.655 1.00 88.81 96 LEU A N 1
ATOM 704 C CA . LEU A 1 96 ? -4.650 -12.969 7.063 1.00 88.81 96 LEU A CA 1
ATOM 705 C C . LEU A 1 96 ? -3.884 -13.415 5.814 1.00 88.81 96 LEU A C 1
ATOM 707 O O . LEU A 1 96 ? -3.606 -14.607 5.671 1.00 88.81 96 LEU A O 1
ATOM 711 N N . PRO A 1 97 ? -3.610 -12.493 4.877 1.00 92.44 97 PRO A N 1
ATOM 712 C CA . PRO A 1 97 ? -2.948 -12.848 3.636 1.00 92.44 97 PRO A CA 1
ATOM 713 C C . PRO A 1 97 ? -1.461 -13.083 3.902 1.00 92.44 97 PRO A C 1
ATOM 715 O O . PRO A 1 97 ? -0.776 -12.213 4.439 1.00 92.44 97 PRO A O 1
ATOM 718 N N . ASN A 1 98 ? -0.956 -14.239 3.477 1.00 93.44 98 ASN A N 1
ATOM 719 C CA . ASN A 1 98 ? 0.475 -14.493 3.454 1.00 93.44 98 ASN A CA 1
ATOM 720 C C . ASN A 1 98 ? 1.089 -13.815 2.214 1.00 93.44 98 ASN A C 1
ATOM 722 O O . ASN A 1 98 ? 0.705 -14.137 1.086 1.00 93.44 98 ASN A O 1
ATOM 726 N N . PRO A 1 99 ? 2.053 -12.898 2.392 1.00 95.12 99 PRO A N 1
ATOM 727 C CA . PRO A 1 99 ? 2.636 -12.145 1.287 1.00 95.12 99 PRO A CA 1
ATOM 728 C C . PRO A 1 99 ? 3.472 -12.971 0.306 1.00 95.12 99 PRO A C 1
ATOM 730 O O . PRO A 1 99 ? 3.729 -12.494 -0.797 1.00 95.12 99 PRO A O 1
ATOM 733 N N . GLU A 1 100 ? 3.878 -14.194 0.659 1.00 95.75 100 GLU A N 1
ATOM 734 C CA . GLU A 1 100 ? 4.580 -15.084 -0.274 1.00 95.75 100 GLU A CA 1
ATOM 735 C C . GLU A 1 100 ? 3.632 -15.674 -1.338 1.00 95.75 100 GLU A C 1
ATOM 737 O O . GLU A 1 100 ? 4.076 -15.942 -2.451 1.00 95.75 100 GLU A O 1
ATOM 742 N N . ASP A 1 101 ? 2.330 -15.796 -1.047 1.00 94.69 101 ASP A N 1
ATOM 743 C CA . ASP A 1 101 ? 1.356 -16.549 -1.862 1.00 94.69 101 ASP A CA 1
ATOM 744 C C . ASP A 1 101 ? 0.672 -15.706 -2.964 1.00 94.69 101 ASP A C 1
ATOM 746 O O . ASP A 1 101 ? -0.235 -16.171 -3.665 1.00 94.69 101 ASP A O 1
ATOM 750 N N . GLY A 1 102 ? 1.088 -14.446 -3.127 1.00 95.56 102 GLY A N 1
ATOM 751 C CA . GLY A 1 102 ? 0.630 -13.559 -4.197 1.00 95.56 102 GLY A CA 1
ATOM 752 C C . GLY A 1 102 ? -0.896 -13.457 -4.293 1.00 95.56 102 GLY A C 1
ATOM 753 O O . GLY A 1 102 ? -1.603 -13.276 -3.301 1.00 95.56 102 GLY A O 1
ATOM 754 N N . CYS A 1 103 ? -1.432 -13.591 -5.506 1.00 95.69 103 CYS A N 1
ATOM 755 C CA . CYS A 1 103 ? -2.862 -13.392 -5.750 1.00 95.69 103 CYS A CA 1
ATOM 756 C C . CYS A 1 103 ? -3.760 -14.461 -5.120 1.00 95.69 103 CYS A C 1
ATOM 758 O O . CYS A 1 103 ? -4.927 -14.171 -4.871 1.00 95.69 103 CYS A O 1
ATOM 760 N N . ALA A 1 104 ? -3.238 -15.649 -4.796 1.00 95.62 104 ALA A N 1
ATOM 761 C CA . ALA A 1 104 ? -4.018 -16.663 -4.088 1.00 95.62 104 ALA A CA 1
ATOM 762 C C . ALA A 1 104 ? -4.388 -16.191 -2.670 1.00 95.62 104 ALA A C 1
ATOM 764 O O . ALA A 1 104 ? -5.532 -16.359 -2.244 1.00 95.62 104 ALA A O 1
ATOM 765 N N . ALA A 1 105 ? -3.461 -15.529 -1.967 1.00 95.69 105 ALA A N 1
ATOM 766 C CA . ALA A 1 105 ? -3.742 -14.933 -0.661 1.00 95.69 105 ALA A CA 1
ATOM 767 C C . ALA A 1 105 ? -4.720 -13.754 -0.761 1.00 95.69 105 ALA A C 1
ATOM 769 O O . ALA A 1 105 ? -5.628 -13.640 0.068 1.00 95.69 105 ALA A O 1
ATOM 770 N N . VAL A 1 106 ? -4.579 -12.903 -1.787 1.00 97.25 106 VAL A N 1
ATOM 771 C CA . VAL A 1 106 ? -5.503 -11.776 -1.998 1.00 97.25 106 VAL A CA 1
ATOM 772 C C . VAL A 1 106 ? -6.920 -12.281 -2.282 1.00 97.25 106 VAL A C 1
ATOM 774 O O . VAL A 1 106 ? -7.875 -11.843 -1.638 1.00 97.25 106 VAL A O 1
ATOM 777 N N . GLU A 1 107 ? -7.066 -13.258 -3.178 1.00 97.19 107 GLU A N 1
ATOM 778 C CA . GLU A 1 107 ? -8.356 -13.864 -3.507 1.00 97.19 107 GLU A CA 1
ATOM 779 C C . GLU A 1 107 ? -8.983 -14.550 -2.287 1.00 97.19 107 GLU A C 1
ATOM 781 O O . GLU A 1 107 ? -10.155 -14.339 -1.972 1.00 97.19 107 GLU A O 1
ATOM 786 N N . GLN A 1 108 ? -8.211 -15.345 -1.546 1.00 95.88 108 GLN A N 1
ATOM 787 C CA . GLN A 1 108 ? -8.718 -16.022 -0.358 1.00 95.88 108 GLN A CA 1
ATOM 788 C C . GLN A 1 108 ? -9.218 -15.025 0.695 1.00 95.88 108 GLN A C 1
ATOM 790 O O . GLN A 1 108 ? -10.316 -15.189 1.229 1.00 95.88 108 GLN A O 1
ATOM 795 N N . VAL A 1 109 ? -8.431 -14.001 1.017 1.00 95.19 109 VAL A N 1
ATOM 796 C CA . VAL A 1 109 ? -8.735 -13.139 2.163 1.00 95.19 109 VAL A CA 1
ATOM 797 C C . VAL A 1 109 ? -9.670 -11.996 1.788 1.00 95.19 109 VAL A C 1
ATOM 799 O O . VAL A 1 109 ? -10.703 -11.811 2.432 1.00 95.19 109 VAL A O 1
ATOM 802 N N . PHE A 1 110 ? -9.362 -11.240 0.742 1.00 97.19 110 PHE A N 1
ATOM 803 C CA . PHE A 1 110 ? -10.151 -10.062 0.392 1.00 97.19 110 PHE A CA 1
ATOM 804 C C . PHE A 1 110 ? -11.409 -10.453 -0.379 1.00 97.19 110 PHE A C 1
ATOM 806 O O . PHE A 1 110 ? -12.510 -10.030 -0.024 1.00 97.19 110 PHE A O 1
ATOM 813 N N . VAL A 1 111 ? -11.276 -11.316 -1.387 1.00 96.81 111 VAL A N 1
ATOM 814 C CA . VAL A 1 111 ? -12.421 -11.669 -2.232 1.00 96.81 111 VAL A CA 1
ATOM 815 C C . VAL A 1 111 ? -13.343 -12.652 -1.517 1.00 96.81 111 VAL A C 1
ATOM 817 O O . VAL A 1 111 ? -14.513 -12.357 -1.278 1.00 96.81 111 VAL A O 1
ATOM 820 N N . ASN A 1 112 ? -12.820 -13.796 -1.080 1.00 95.56 112 ASN A N 1
ATOM 821 C CA . ASN A 1 112 ? -13.650 -14.857 -0.513 1.00 95.56 112 ASN A CA 1
ATOM 822 C C . ASN A 1 112 ? -14.051 -14.581 0.947 1.00 95.56 112 ASN A C 1
ATOM 824 O O . ASN A 1 112 ? -15.236 -14.666 1.292 1.00 95.56 112 ASN A O 1
ATOM 828 N N . ASN A 1 113 ? -13.099 -14.228 1.820 1.00 93.38 113 ASN A N 1
ATOM 829 C CA . ASN A 1 113 ? -13.396 -14.073 3.249 1.00 93.38 113 ASN A CA 1
ATOM 830 C C . ASN A 1 113 ? -14.082 -12.742 3.584 1.00 93.38 113 ASN A C 1
ATOM 832 O O . ASN A 1 113 ? -15.012 -12.749 4.397 1.00 93.38 113 ASN A O 1
ATOM 836 N N . LEU A 1 114 ? -13.665 -11.620 2.981 1.00 93.75 114 LEU A N 1
ATOM 837 C CA . LEU A 1 114 ? -14.295 -10.306 3.193 1.00 93.75 114 LEU A CA 1
ATOM 838 C C . LEU A 1 114 ? -15.470 -10.039 2.238 1.00 93.75 114 LEU A C 1
ATOM 840 O O . LEU A 1 114 ? -16.369 -9.272 2.591 1.00 93.75 114 LEU A O 1
ATOM 844 N N . GLY A 1 115 ? -15.551 -10.740 1.103 1.00 95.25 115 GLY A N 1
ATOM 845 C CA . GLY A 1 115 ? -16.627 -10.564 0.122 1.00 95.25 115 GLY A CA 1
ATOM 846 C C . GLY A 1 115 ? -16.457 -9.319 -0.746 1.00 95.25 115 GLY A C 1
ATOM 847 O O . GLY A 1 115 ? -17.464 -8.720 -1.124 1.00 95.25 115 GLY A O 1
ATOM 848 N N . LEU A 1 116 ? -15.211 -8.907 -0.981 1.00 97.50 116 LEU A N 1
ATOM 849 C CA . LEU A 1 116 ? -14.859 -7.802 -1.868 1.00 97.50 116 LEU A CA 1
ATOM 850 C C . LEU A 1 116 ? -14.740 -8.307 -3.311 1.00 97.50 116 LEU A C 1
ATOM 852 O O . LEU A 1 116 ? -14.445 -9.477 -3.536 1.00 97.50 116 LEU A O 1
ATOM 856 N N . ASP A 1 117 ? -14.931 -7.445 -4.304 1.00 97.75 117 ASP A N 1
ATOM 857 C CA . ASP A 1 117 ? -14.407 -7.733 -5.646 1.00 97.75 117 ASP A CA 1
ATOM 858 C C . ASP A 1 117 ? -12.922 -7.326 -5.763 1.00 97.75 117 ASP A C 1
ATOM 860 O O . ASP A 1 117 ? -12.340 -6.767 -4.834 1.00 97.75 117 ASP A O 1
ATOM 864 N N . TRP A 1 118 ? -12.273 -7.612 -6.896 1.00 98.06 118 TRP A N 1
ATOM 865 C CA . TRP A 1 118 ? -10.859 -7.261 -7.104 1.00 98.06 118 TRP A CA 1
ATOM 866 C C . TRP A 1 118 ? -10.587 -5.749 -7.107 1.00 98.06 118 TRP A C 1
ATOM 868 O O . TRP A 1 118 ? -9.485 -5.332 -6.753 1.00 98.06 118 TRP A O 1
ATOM 878 N N . THR A 1 119 ? -11.577 -4.925 -7.463 1.00 98.69 119 THR A N 1
ATOM 879 C CA . THR A 1 119 ? -11.453 -3.460 -7.409 1.00 98.69 119 THR A CA 1
ATOM 880 C C . THR A 1 119 ? -11.466 -2.989 -5.959 1.00 98.69 119 THR A C 1
ATOM 882 O O . THR A 1 119 ? -10.608 -2.208 -5.558 1.00 98.69 119 THR A O 1
ATOM 885 N N . GLU A 1 120 ? -12.400 -3.494 -5.155 1.00 98.69 120 GLU A N 1
ATOM 886 C CA . GLU A 1 120 ? -12.499 -3.214 -3.722 1.00 98.69 120 GLU A CA 1
ATOM 887 C C . GLU A 1 120 ? -11.299 -3.785 -2.943 1.00 98.69 120 GLU A C 1
ATOM 889 O O . GLU A 1 120 ? -10.790 -3.128 -2.035 1.00 98.69 120 GLU A O 1
ATOM 894 N N . ALA A 1 121 ? -10.796 -4.966 -3.318 1.00 98.69 121 ALA A N 1
ATOM 895 C CA . ALA A 1 121 ? -9.586 -5.550 -2.742 1.00 98.69 121 ALA A CA 1
ATOM 896 C C . ALA A 1 121 ? -8.360 -4.662 -2.997 1.00 98.69 121 ALA A C 1
ATOM 898 O O . ALA A 1 121 ? -7.664 -4.299 -2.049 1.00 98.69 121 ALA A O 1
ATOM 899 N N . ALA A 1 122 ? -8.136 -4.248 -4.250 1.00 98.81 122 ALA A N 1
ATOM 900 C CA . ALA A 1 122 ? -7.060 -3.318 -4.586 1.00 98.81 122 ALA A CA 1
ATOM 901 C C . ALA A 1 122 ? -7.222 -1.981 -3.855 1.00 98.81 122 ALA A C 1
ATOM 903 O O . ALA A 1 122 ? -6.251 -1.484 -3.291 1.00 98.81 122 ALA A O 1
ATOM 904 N N . ALA A 1 123 ? -8.448 -1.446 -3.792 1.00 98.88 123 ALA A N 1
ATOM 905 C CA . ALA A 1 123 ? -8.737 -0.201 -3.089 1.00 98.88 123 ALA A CA 1
ATOM 906 C C . ALA A 1 123 ? -8.353 -0.283 -1.606 1.00 98.88 123 ALA A C 1
ATOM 908 O O . ALA A 1 123 ? -7.702 0.634 -1.101 1.00 98.88 123 ALA A O 1
ATOM 909 N N . LEU A 1 124 ? -8.712 -1.385 -0.931 1.00 98.69 124 LEU A N 1
ATOM 910 C CA . LEU A 1 124 ? -8.380 -1.624 0.474 1.00 98.69 124 LEU A CA 1
ATOM 911 C C . LEU A 1 124 ? -6.876 -1.834 0.688 1.00 98.69 124 LEU A C 1
ATOM 913 O O . LEU A 1 124 ? -6.344 -1.341 1.677 1.00 98.69 124 LEU A O 1
ATOM 917 N N . MET A 1 125 ? -6.174 -2.500 -0.236 1.00 98.62 125 MET A N 1
ATOM 918 C CA . MET A 1 125 ? -4.707 -2.621 -0.191 1.00 98.62 125 MET A CA 1
ATOM 919 C C . MET A 1 125 ? -3.990 -1.269 -0.317 1.00 98.62 125 MET A C 1
ATOM 921 O O . MET A 1 125 ? -2.873 -1.129 0.174 1.00 98.62 125 MET A O 1
ATOM 925 N N . GLY A 1 126 ? -4.652 -0.240 -0.858 1.00 98.50 126 GLY A N 1
ATOM 926 C CA . GLY A 1 126 ? -4.146 1.134 -0.900 1.00 98.50 126 GLY A CA 1
ATOM 927 C C . GLY A 1 126 ? -3.737 1.726 0.454 1.00 98.50 126 GLY A C 1
ATOM 928 O O . GLY A 1 126 ? -2.994 2.703 0.481 1.00 98.50 126 GLY A O 1
ATOM 929 N N . VAL A 1 127 ? -4.132 1.126 1.587 1.00 97.94 127 VAL A N 1
ATOM 930 C CA . VAL A 1 127 ? -3.607 1.502 2.915 1.00 97.94 127 VAL A CA 1
ATOM 931 C C . VAL A 1 127 ? -2.086 1.360 3.027 1.00 97.94 127 VAL A C 1
ATOM 933 O O . VAL A 1 127 ? -1.495 2.019 3.879 1.00 97.94 127 VAL A O 1
ATOM 936 N N . HIS A 1 128 ? -1.444 0.572 2.154 1.00 98.50 128 HIS A N 1
ATOM 937 C CA . HIS A 1 128 ? 0.015 0.499 2.024 1.00 98.50 128 HIS A CA 1
ATOM 938 C C . HIS A 1 128 ? 0.663 1.844 1.658 1.00 98.50 128 HIS A C 1
ATOM 940 O O . HIS A 1 128 ? 1.859 2.016 1.868 1.00 98.50 128 HIS A O 1
ATOM 946 N N . THR A 1 129 ? -0.113 2.850 1.233 1.00 98.19 129 THR A N 1
ATOM 947 C CA . THR A 1 129 ? 0.376 4.234 1.152 1.00 98.19 129 THR A CA 1
ATOM 948 C C . THR A 1 129 ? 0.795 4.817 2.506 1.00 98.19 129 THR A C 1
ATOM 950 O O . THR A 1 129 ? 1.378 5.893 2.543 1.00 98.19 129 THR A O 1
ATOM 953 N N . LEU A 1 130 ? 0.462 4.178 3.632 1.00 97.75 130 LEU A N 1
ATOM 954 C CA . LEU A 1 130 ? 0.872 4.601 4.966 1.00 97.75 130 LEU A CA 1
ATOM 955 C C . LEU A 1 130 ? 1.815 3.576 5.598 1.00 97.75 130 LEU A C 1
ATOM 957 O O . LEU A 1 130 ? 1.424 2.458 5.922 1.00 97.75 130 LEU A O 1
ATOM 961 N N . GLY A 1 131 ? 3.033 4.015 5.909 1.00 94.25 131 GLY A N 1
ATOM 962 C CA . GLY A 1 131 ? 4.000 3.226 6.669 1.00 94.25 131 GLY A CA 1
ATOM 963 C C . GLY A 1 131 ? 4.923 2.357 5.815 1.00 94.25 131 GLY A C 1
ATOM 964 O O . GLY A 1 131 ? 5.193 2.651 4.656 1.00 94.25 131 GLY A O 1
ATOM 965 N N . ARG A 1 132 ? 5.504 1.334 6.450 1.00 95.81 132 ARG A N 1
ATOM 966 C CA . ARG A 1 132 ? 6.563 0.490 5.880 1.00 95.81 132 ARG A CA 1
ATOM 967 C C . ARG A 1 132 ? 6.651 -0.874 6.543 1.00 95.81 132 ARG A C 1
ATOM 969 O O . ARG A 1 132 ? 6.181 -1.054 7.668 1.00 95.81 132 ARG A O 1
ATOM 976 N N . ALA A 1 133 ? 7.358 -1.789 5.894 1.00 96.12 133 ALA A N 1
ATOM 977 C CA . ALA A 1 133 ? 7.764 -3.058 6.463 1.00 96.12 133 ALA A CA 1
ATOM 978 C C . ALA A 1 133 ? 9.042 -2.930 7.310 1.00 96.12 133 ALA A C 1
ATOM 980 O O . ALA A 1 133 ? 10.000 -2.230 6.963 1.00 96.12 133 ALA A O 1
ATOM 981 N N . HIS A 1 134 ? 9.062 -3.655 8.430 1.00 93.31 134 HIS A N 1
ATOM 982 C CA . HIS A 1 134 ? 10.187 -3.718 9.356 1.00 93.31 134 HIS A CA 1
ATOM 983 C C . HIS A 1 134 ? 10.623 -5.161 9.599 1.00 93.31 134 HIS A C 1
ATOM 985 O O . HIS A 1 134 ? 9.815 -6.004 9.991 1.00 93.31 134 HIS A O 1
ATOM 991 N N . ILE A 1 135 ? 11.934 -5.406 9.488 1.00 93.62 135 ILE A N 1
ATOM 992 C CA . ILE A 1 135 ? 12.530 -6.742 9.646 1.00 93.62 135 ILE A CA 1
ATOM 993 C C . ILE A 1 135 ? 12.192 -7.334 11.019 1.00 93.62 135 ILE A C 1
ATOM 995 O O . ILE A 1 135 ? 11.872 -8.512 11.121 1.00 93.62 135 ILE A O 1
ATOM 999 N N . GLY A 1 136 ? 12.231 -6.512 12.074 1.00 89.75 136 GLY A N 1
ATOM 1000 C CA . GLY A 1 136 ? 11.910 -6.939 13.441 1.00 89.75 136 GLY A CA 1
ATOM 1001 C C . GLY A 1 136 ? 10.441 -7.317 13.663 1.00 89.75 136 GLY A C 1
ATOM 1002 O O . GLY A 1 136 ? 10.143 -7.965 14.662 1.00 89.75 136 GLY A O 1
ATOM 1003 N N . ASN A 1 137 ? 9.558 -6.944 12.732 1.00 90.44 137 ASN A N 1
ATOM 1004 C CA . ASN A 1 137 ? 8.130 -7.228 12.776 1.00 90.44 137 ASN A CA 1
ATOM 1005 C C . ASN A 1 137 ? 7.809 -8.356 11.783 1.00 90.44 137 ASN A C 1
ATOM 1007 O O . ASN A 1 137 ? 7.853 -9.528 12.142 1.00 90.44 137 ASN A O 1
ATOM 1011 N N . SER A 1 138 ? 7.544 -8.024 10.519 1.00 91.31 138 SER A N 1
ATOM 1012 C CA . SER A 1 138 ? 7.081 -8.975 9.497 1.00 91.31 138 SER A CA 1
ATOM 1013 C C . SER A 1 138 ? 8.196 -9.815 8.858 1.00 91.31 138 SER A C 1
ATOM 1015 O O . SER A 1 138 ? 7.916 -10.789 8.152 1.00 91.31 138 SER A O 1
ATOM 1017 N N . GLY A 1 139 ? 9.461 -9.447 9.091 1.00 94.06 139 GLY A N 1
ATOM 1018 C CA . GLY A 1 139 ? 10.628 -10.041 8.434 1.00 94.06 139 GLY A CA 1
ATOM 1019 C C . GLY A 1 139 ? 10.976 -9.418 7.078 1.00 94.06 139 GLY A C 1
ATOM 1020 O O . GLY A 1 139 ? 12.013 -9.766 6.525 1.00 94.06 139 GLY A O 1
ATOM 1021 N N . TYR A 1 140 ? 10.157 -8.488 6.578 1.00 97.19 140 TYR A N 1
ATOM 1022 C CA . TYR A 1 140 ? 10.386 -7.729 5.342 1.00 97.19 140 TYR A CA 1
ATOM 1023 C C . TYR A 1 140 ? 10.971 -6.345 5.635 1.00 97.19 140 TYR A C 1
ATOM 1025 O O . TYR A 1 140 ? 10.971 -5.891 6.782 1.00 97.19 140 TYR A O 1
ATOM 1033 N N . HIS A 1 141 ? 11.467 -5.655 4.611 1.00 97.44 141 HIS A N 1
ATOM 1034 C CA . HIS A 1 141 ? 12.155 -4.380 4.779 1.00 97.44 141 HIS A CA 1
ATOM 1035 C C . HIS A 1 141 ? 11.793 -3.387 3.683 1.00 97.44 141 HIS A C 1
ATOM 1037 O O . HIS A 1 141 ? 11.928 -3.712 2.513 1.00 97.44 141 HIS A O 1
ATOM 1043 N N . GLY A 1 142 ? 11.437 -2.162 4.062 1.00 97.88 142 GLY A N 1
ATOM 1044 C CA . GLY A 1 142 ? 11.298 -1.048 3.127 1.00 97.88 142 GLY A CA 1
ATOM 1045 C C . GLY A 1 142 ? 9.891 -0.476 3.074 1.00 97.88 142 GLY A C 1
ATOM 1046 O O . GLY A 1 142 ? 8.971 -0.970 3.726 1.00 97.88 142 GLY A O 1
ATOM 1047 N N . TRP A 1 143 ? 9.750 0.607 2.328 1.00 98.31 143 TRP A N 1
ATOM 1048 C CA . TRP A 1 143 ? 8.505 1.347 2.161 1.00 98.31 143 TRP A CA 1
ATOM 1049 C C . TRP A 1 143 ? 7.766 0.909 0.891 1.00 98.31 143 TRP A C 1
ATOM 1051 O O . TRP A 1 143 ? 8.408 0.651 -0.119 1.00 98.31 143 TRP A O 1
ATOM 1061 N N . TRP A 1 144 ? 6.432 0.888 0.905 1.00 98.44 144 TRP A N 1
ATOM 1062 C CA . TRP A 1 144 ? 5.629 0.646 -0.310 1.00 98.44 144 TRP A CA 1
ATOM 1063 C C . TRP A 1 144 ? 5.589 1.847 -1.273 1.00 98.44 144 TRP A C 1
ATOM 1065 O O . TRP A 1 144 ? 5.149 1.740 -2.413 1.00 98.44 144 TRP A O 1
ATOM 1075 N N . SER A 1 145 ? 6.018 3.008 -0.791 1.00 95.38 145 SER A N 1
ATOM 1076 C CA . SER A 1 145 ? 6.099 4.297 -1.481 1.00 95.38 145 SER A CA 1
ATOM 1077 C C . SER A 1 145 ? 7.312 5.047 -0.911 1.00 95.38 145 SER A C 1
ATOM 1079 O O . SER A 1 145 ? 7.993 4.531 -0.031 1.00 95.38 145 SER A O 1
ATOM 1081 N N . ASP A 1 146 ? 7.611 6.270 -1.332 1.00 94.94 146 ASP A N 1
ATOM 1082 C CA . ASP A 1 146 ? 8.693 7.021 -0.702 1.00 94.94 146 ASP A CA 1
ATOM 1083 C C . ASP A 1 146 ? 8.338 7.436 0.752 1.00 94.94 146 ASP A C 1
ATOM 1085 O O . ASP A 1 146 ? 7.160 7.505 1.139 1.00 94.94 146 ASP A O 1
ATOM 1089 N N . PRO A 1 147 ? 9.334 7.765 1.600 1.00 94.38 147 PRO A N 1
ATOM 1090 C CA . PRO A 1 147 ? 9.096 8.108 3.005 1.00 94.38 147 PRO A CA 1
ATOM 1091 C C . PRO A 1 147 ? 8.206 9.340 3.253 1.00 94.38 147 PRO A C 1
ATOM 1093 O O . PRO A 1 147 ? 7.677 9.492 4.363 1.00 94.38 147 PRO A O 1
ATOM 1096 N N . VAL A 1 148 ? 8.084 10.258 2.286 1.00 94.56 148 VAL A N 1
ATOM 1097 C CA . VAL A 1 148 ? 7.265 11.474 2.405 1.00 94.56 148 VAL A CA 1
ATOM 1098 C C . VAL A 1 148 ? 5.802 11.138 2.152 1.00 94.56 148 VAL A C 1
ATOM 1100 O O . VAL A 1 148 ? 4.948 11.497 2.973 1.00 94.56 148 VAL A O 1
ATOM 1103 N N . ASN A 1 149 ? 5.518 10.434 1.058 1.00 96.56 149 ASN A N 1
ATOM 1104 C CA . ASN A 1 149 ? 4.171 9.981 0.721 1.00 96.56 149 ASN A CA 1
ATOM 1105 C C . ASN A 1 149 ? 3.654 8.921 1.698 1.00 96.56 149 ASN A C 1
ATOM 1107 O O . ASN A 1 149 ? 2.490 8.979 2.081 1.00 96.56 149 ASN A O 1
ATOM 1111 N N . SER A 1 150 ? 4.543 8.114 2.283 1.00 97.19 150 SER A N 1
ATOM 1112 C CA . SER A 1 150 ? 4.223 7.112 3.316 1.00 97.19 150 SER A CA 1
ATOM 1113 C C . SER A 1 150 ? 3.622 7.664 4.629 1.00 97.19 150 SER A C 1
ATOM 1115 O O . SER A 1 150 ? 3.417 6.932 5.601 1.00 97.19 150 SER A O 1
ATOM 1117 N N . ARG A 1 151 ? 3.378 8.978 4.712 1.00 96.12 151 ARG A N 1
ATOM 1118 C CA . ARG A 1 151 ? 2.775 9.701 5.852 1.00 96.12 151 ARG A CA 1
ATOM 1119 C C . ARG A 1 151 ? 1.497 10.451 5.468 1.00 96.12 151 ARG A C 1
ATOM 1121 O O . ARG A 1 151 ? 0.991 11.250 6.268 1.00 96.12 151 ARG A O 1
ATOM 1128 N N . ARG A 1 152 ? 1.024 10.246 4.241 1.00 97.81 152 ARG A N 1
ATOM 1129 C CA . ARG A 1 152 ? -0.106 10.918 3.608 1.00 97.81 152 ARG A CA 1
ATOM 1130 C C . ARG A 1 152 ? -1.031 9.845 3.063 1.00 97.81 152 ARG A C 1
ATOM 1132 O O . ARG A 1 152 ? -0.585 8.931 2.388 1.00 97.81 152 ARG A O 1
ATOM 1139 N N . PHE A 1 153 ? -2.317 9.944 3.375 1.00 98.62 153 PHE A N 1
ATOM 1140 C CA . PHE A 1 153 ? -3.285 9.003 2.823 1.00 98.62 153 PHE A CA 1
ATOM 1141 C C . PHE A 1 153 ? -3.627 9.442 1.400 1.00 98.62 153 PHE A C 1
ATOM 1143 O O . PHE A 1 153 ? -4.569 10.215 1.212 1.00 98.62 153 PHE A O 1
ATOM 1150 N N . ASN A 1 154 ? -2.800 9.035 0.436 1.00 98.44 154 ASN A N 1
ATOM 1151 C CA . ASN A 1 154 ? -2.894 9.418 -0.968 1.00 98.44 154 ASN A CA 1
ATOM 1152 C C . ASN A 1 154 ? -2.707 8.217 -1.912 1.00 98.44 154 ASN A C 1
ATOM 1154 O O . ASN A 1 154 ? -2.509 7.091 -1.466 1.00 98.44 154 ASN A O 1
ATOM 1158 N N . ASN A 1 155 ? -2.835 8.432 -3.219 1.00 98.56 155 ASN A N 1
ATOM 1159 C CA . ASN A 1 155 ? -2.759 7.351 -4.204 1.00 98.56 155 ASN A CA 1
ATOM 1160 C C . ASN A 1 155 ? -1.322 6.958 -4.606 1.00 98.56 155 ASN A C 1
ATOM 1162 O O . ASN A 1 155 ? -1.157 6.212 -5.577 1.00 98.56 155 ASN A O 1
ATOM 1166 N N . ASP A 1 156 ? -0.287 7.417 -3.890 1.00 98.56 156 ASP A N 1
ATOM 1167 C CA . ASP A 1 156 ? 1.105 7.208 -4.304 1.00 98.56 156 ASP A CA 1
ATOM 1168 C C . ASP A 1 156 ? 1.512 5.733 -4.295 1.00 98.56 156 ASP A C 1
ATOM 1170 O O . ASP A 1 156 ? 2.322 5.324 -5.115 1.00 98.56 156 ASP A O 1
ATOM 1174 N N . TYR A 1 157 ? 0.891 4.894 -3.463 1.00 98.81 157 TYR A N 1
ATOM 1175 C CA . TYR A 1 157 ? 1.068 3.439 -3.540 1.00 98.81 157 TYR A CA 1
ATOM 1176 C C . TYR A 1 157 ? 0.860 2.895 -4.969 1.00 98.81 157 TYR A C 1
ATOM 1178 O O . TYR A 1 157 ? 1.693 2.145 -5.481 1.00 98.81 157 TYR A O 1
ATOM 1186 N N . TYR A 1 158 ? -0.206 3.319 -5.657 1.00 98.94 158 TYR A N 1
ATOM 1187 C CA . TYR A 1 158 ? -0.483 2.876 -7.028 1.00 98.94 158 TYR A CA 1
ATOM 1188 C C . TYR A 1 158 ? 0.440 3.544 -8.045 1.00 98.94 158 TYR A C 1
ATOM 1190 O O . TYR A 1 158 ? 0.854 2.907 -9.011 1.00 98.94 158 TYR A O 1
ATOM 1198 N N . VAL A 1 159 ? 0.782 4.818 -7.825 1.00 98.75 159 VAL A N 1
ATOM 1199 C CA . VAL A 1 159 ? 1.764 5.529 -8.655 1.00 98.75 159 VAL A CA 1
ATOM 1200 C C . VAL A 1 159 ? 3.114 4.814 -8.588 1.00 98.75 159 VAL A C 1
ATOM 1202 O O . VAL A 1 159 ? 3.678 4.486 -9.625 1.00 98.75 159 VAL A O 1
ATOM 1205 N N . SER A 1 160 ? 3.580 4.484 -7.386 1.00 98.25 160 SER A N 1
ATOM 1206 C CA . SER A 1 160 ? 4.800 3.728 -7.115 1.00 98.25 160 SER A CA 1
ATOM 1207 C C . SER A 1 160 ? 4.770 2.343 -7.760 1.00 98.25 160 SER A C 1
ATOM 1209 O O . SER A 1 160 ? 5.731 1.955 -8.420 1.00 98.25 160 SER A O 1
ATOM 1211 N N . LEU A 1 161 ? 3.661 1.610 -7.642 1.00 98.62 161 LEU A N 1
ATOM 1212 C CA . LEU A 1 161 ? 3.513 0.274 -8.228 1.00 98.62 161 LEU A CA 1
ATOM 1213 C C . LEU A 1 161 ? 3.637 0.263 -9.765 1.00 98.62 161 LEU A C 1
ATOM 1215 O O . LEU A 1 161 ? 4.126 -0.713 -10.340 1.00 98.62 161 LEU A O 1
ATOM 1219 N N . LEU A 1 162 ? 3.214 1.342 -10.431 1.00 98.75 162 LEU A N 1
ATOM 1220 C CA . LEU A 1 162 ? 3.198 1.440 -11.892 1.00 98.75 162 LEU A CA 1
ATOM 1221 C C . LEU A 1 162 ? 4.415 2.174 -12.471 1.00 98.75 162 LEU A C 1
ATOM 1223 O O . LEU A 1 162 ? 4.983 1.728 -13.464 1.00 98.75 162 LEU A O 1
ATOM 1227 N N . ALA A 1 163 ? 4.799 3.310 -11.887 1.00 98.38 163 ALA A N 1
ATOM 1228 C CA . ALA A 1 163 ? 5.790 4.231 -12.445 1.00 98.38 163 ALA A CA 1
ATOM 1229 C C . ALA A 1 163 ? 7.240 3.908 -12.047 1.00 98.38 163 ALA A C 1
ATOM 1231 O O . ALA A 1 163 ? 8.146 4.638 -12.451 1.00 98.38 163 ALA A O 1
ATOM 1232 N N . LYS A 1 164 ? 7.466 2.847 -11.265 1.00 98.44 164 LYS A N 1
ATOM 1233 C CA . LYS A 1 164 ? 8.788 2.376 -10.821 1.00 98.44 164 LYS A CA 1
ATOM 1234 C C . LYS A 1 164 ? 9.064 0.970 -11.352 1.00 98.44 164 LYS A C 1
ATOM 1236 O O . LYS A 1 164 ? 8.136 0.221 -11.658 1.00 98.44 164 LYS A O 1
ATOM 1241 N N . GLY A 1 165 ? 10.343 0.623 -11.470 1.00 98.19 165 GLY A N 1
ATOM 1242 C CA . GLY A 1 165 ? 10.779 -0.728 -11.837 1.00 98.19 165 GLY A CA 1
ATOM 1243 C C . GLY A 1 165 ? 11.039 -1.588 -10.604 1.00 98.19 165 GLY A C 1
ATOM 1244 O O . GLY A 1 165 ? 11.662 -1.110 -9.654 1.00 98.19 165 GLY A O 1
ATOM 1245 N N . TRP A 1 166 ? 10.596 -2.847 -10.628 1.00 98.50 166 TRP A N 1
ATOM 1246 C CA . TRP A 1 166 ? 10.710 -3.771 -9.496 1.00 98.50 166 TRP A CA 1
ATOM 1247 C C . TRP A 1 166 ? 11.420 -5.069 -9.889 1.00 98.50 166 TRP A C 1
ATOM 1249 O O . TRP A 1 166 ? 11.058 -5.695 -10.884 1.00 98.50 166 TRP A O 1
ATOM 1259 N N . ILE A 1 167 ? 12.394 -5.508 -9.090 1.00 98.38 167 ILE A N 1
ATOM 1260 C CA . ILE A 1 167 ? 13.096 -6.794 -9.263 1.00 98.38 167 ILE A CA 1
ATOM 1261 C C . ILE A 1 167 ? 13.069 -7.609 -7.964 1.00 98.38 167 ILE A C 1
ATOM 1263 O O . ILE A 1 167 ? 12.959 -7.017 -6.890 1.00 98.38 167 ILE A O 1
ATOM 1267 N N . PRO A 1 168 ? 13.196 -8.945 -8.019 1.00 98.38 168 PRO A N 1
ATOM 1268 C CA . PRO A 1 168 ? 13.196 -9.780 -6.827 1.00 98.38 168 PRO A CA 1
ATOM 1269 C C . PRO A 1 168 ? 14.327 -9.440 -5.852 1.00 98.38 168 PRO A C 1
ATOM 1271 O O . PRO A 1 168 ? 15.485 -9.280 -6.236 1.00 98.38 168 PRO A O 1
ATOM 1274 N N . GLU A 1 169 ? 13.992 -9.430 -4.568 1.00 98.12 169 GLU A N 1
ATOM 1275 C CA . GLU A 1 169 ? 14.915 -9.381 -3.443 1.00 98.12 169 GLU A CA 1
ATOM 1276 C C . GLU A 1 169 ? 14.642 -10.596 -2.548 1.00 98.12 169 GLU A C 1
ATOM 1278 O O . GLU A 1 169 ? 13.586 -10.727 -1.922 1.00 98.12 169 GLU A O 1
ATOM 1283 N N . LEU A 1 170 ? 15.594 -11.528 -2.528 1.00 98.31 170 LEU A N 1
ATOM 1284 C CA . LEU A 1 170 ? 15.422 -12.829 -1.890 1.00 98.31 170 LEU A CA 1
ATOM 1285 C C . LEU A 1 170 ? 16.032 -12.870 -0.495 1.00 98.31 170 LEU A C 1
ATOM 1287 O O . LEU A 1 170 ? 17.050 -12.237 -0.215 1.00 98.31 170 LEU A O 1
ATOM 1291 N N . ALA A 1 171 ? 15.465 -13.736 0.339 1.00 97.06 171 ALA A N 1
ATOM 1292 C CA . ALA A 1 171 ? 16.003 -14.099 1.640 1.00 97.06 171 ALA A CA 1
ATOM 1293 C C . ALA A 1 171 ? 16.315 -12.898 2.555 1.00 97.06 171 ALA A C 1
ATOM 1295 O O . ALA A 1 171 ? 17.433 -12.765 3.071 1.00 97.06 171 ALA A O 1
ATOM 1296 N N . ILE A 1 172 ? 15.325 -12.027 2.777 1.00 97.38 172 ILE A N 1
ATOM 1297 C CA . ILE A 1 172 ? 15.489 -10.786 3.545 1.00 97.38 172 ILE A CA 1
ATOM 1298 C C . ILE A 1 172 ? 16.081 -11.071 4.925 1.00 97.38 172 ILE A C 1
ATOM 1300 O O . ILE A 1 172 ? 15.603 -11.921 5.681 1.00 97.38 172 ILE A O 1
ATOM 1304 N N . ASN A 1 173 ? 17.178 -10.374 5.240 1.00 95.00 173 ASN A N 1
ATOM 1305 C CA . ASN A 1 173 ? 17.966 -10.568 6.461 1.00 95.00 173 ASN A CA 1
ATOM 1306 C C . ASN A 1 173 ? 18.373 -12.042 6.712 1.00 95.00 173 ASN A C 1
ATOM 1308 O O . ASN A 1 173 ? 18.418 -12.507 7.852 1.00 95.00 173 ASN A O 1
ATOM 1312 N N . GLY A 1 174 ? 18.647 -12.796 5.643 1.00 96.06 174 GLY A N 1
ATOM 1313 C CA . GLY A 1 174 ? 19.034 -14.207 5.699 1.00 96.06 174 GLY A CA 1
ATOM 1314 C C . GLY A 1 174 ? 17.873 -15.186 5.903 1.00 96.06 174 GLY A C 1
ATOM 1315 O O . GLY A 1 174 ? 18.120 -16.372 6.127 1.00 96.06 174 GLY A O 1
ATOM 1316 N N . ASN A 1 175 ? 16.618 -14.733 5.841 1.00 95.31 175 ASN A N 1
ATOM 1317 C CA . ASN A 1 175 ? 15.445 -15.588 5.996 1.00 95.31 175 ASN A CA 1
ATOM 1318 C C . ASN A 1 175 ? 14.900 -16.045 4.637 1.00 95.31 175 ASN A C 1
ATOM 1320 O O . ASN A 1 175 ? 14.174 -15.304 3.989 1.00 95.31 175 ASN A O 1
ATOM 1324 N N . ALA A 1 176 ? 15.173 -17.291 4.242 1.00 95.25 176 ALA A N 1
ATOM 1325 C CA . ALA A 1 176 ? 14.741 -17.855 2.956 1.00 95.25 176 ALA A CA 1
ATOM 1326 C C . ALA A 1 176 ? 13.213 -17.868 2.719 1.00 95.25 176 ALA A C 1
ATOM 1328 O O . ALA A 1 176 ? 12.780 -17.999 1.578 1.00 95.25 176 ALA A O 1
ATOM 1329 N N . GLY A 1 177 ? 12.400 -17.742 3.774 1.00 95.00 177 GLY A N 1
ATOM 1330 C CA . GLY A 1 177 ? 10.940 -17.639 3.677 1.00 95.00 177 GLY A CA 1
ATOM 1331 C C . GLY A 1 177 ? 10.416 -16.203 3.592 1.00 95.00 177 GLY A C 1
ATOM 1332 O O . GLY A 1 177 ? 9.235 -15.989 3.849 1.00 95.00 177 GLY A O 1
ATOM 1333 N N . LYS A 1 178 ? 11.294 -15.220 3.352 1.00 96.69 178 LYS A N 1
ATOM 1334 C CA . LYS A 1 178 ? 10.948 -13.805 3.202 1.00 96.69 178 LYS A CA 1
ATOM 1335 C C . LYS A 1 178 ? 11.562 -13.282 1.914 1.00 96.69 178 LYS A C 1
ATOM 1337 O O . LYS A 1 178 ? 12.765 -13.031 1.863 1.00 96.69 178 LYS A O 1
ATOM 1342 N N . ASN A 1 179 ? 10.730 -13.146 0.889 1.00 98.31 179 ASN A N 1
ATOM 1343 C CA . ASN A 1 179 ? 11.093 -12.665 -0.435 1.00 98.31 179 ASN A CA 1
ATOM 1344 C C . ASN A 1 179 ? 10.146 -11.528 -0.824 1.00 98.31 179 ASN A C 1
ATOM 1346 O O . ASN A 1 179 ? 8.938 -11.594 -0.613 1.00 98.31 179 ASN A O 1
ATOM 1350 N N . GLN A 1 180 ? 10.703 -10.465 -1.374 1.00 98.44 180 GLN A N 1
ATOM 1351 C CA . GLN A 1 180 ? 9.964 -9.271 -1.773 1.00 98.44 180 GLN A CA 1
ATOM 1352 C C . GLN A 1 180 ? 10.498 -8.786 -3.116 1.00 98.44 180 GLN A C 1
ATOM 1354 O O . GLN A 1 180 ? 11.338 -9.433 -3.739 1.00 98.44 180 GLN A O 1
ATOM 1359 N N . TRP A 1 181 ? 10.013 -7.641 -3.562 1.00 98.62 181 TRP A N 1
ATOM 1360 C CA . TRP A 1 181 ? 10.510 -6.954 -4.737 1.00 98.62 181 TRP A CA 1
ATOM 1361 C C . TRP A 1 181 ? 11.103 -5.630 -4.300 1.00 98.62 181 TRP A C 1
ATOM 1363 O O . TRP A 1 181 ? 10.456 -4.901 -3.558 1.00 98.62 181 TRP A O 1
ATOM 1373 N N . GLN A 1 182 ? 12.314 -5.323 -4.743 1.00 98.31 182 GLN A N 1
ATOM 1374 C CA . GLN A 1 182 ? 12.976 -4.048 -4.493 1.00 98.31 182 GLN A CA 1
ATOM 1375 C C . GLN A 1 182 ? 12.878 -3.145 -5.719 1.00 98.31 182 GLN A C 1
ATOM 1377 O O . GLN A 1 182 ? 12.863 -3.624 -6.859 1.00 98.31 182 GLN A O 1
ATOM 1382 N N . ARG A 1 183 ? 12.870 -1.833 -5.491 1.00 98.06 183 ARG A N 1
ATOM 1383 C CA . ARG A 1 183 ? 12.968 -0.854 -6.576 1.00 98.06 183 ARG A CA 1
ATOM 1384 C C . ARG A 1 183 ? 14.316 -0.984 -7.302 1.00 98.06 183 ARG A C 1
ATOM 1386 O O . ARG A 1 183 ? 15.360 -1.082 -6.659 1.00 98.06 183 ARG A O 1
ATOM 1393 N N . SER A 1 184 ? 14.304 -0.983 -8.635 1.00 97.25 184 SER A N 1
ATOM 1394 C CA . SER A 1 184 ? 15.493 -1.204 -9.481 1.00 97.25 184 SER A CA 1
ATOM 1395 C C . SER A 1 184 ? 15.866 -0.051 -10.409 1.00 97.25 184 SER A C 1
ATOM 1397 O O . SER A 1 184 ? 16.891 -0.131 -11.087 1.00 97.25 184 SER A O 1
ATOM 1399 N N . ASP A 1 185 ? 15.025 0.975 -10.489 1.00 97.44 185 ASP A N 1
ATOM 1400 C CA . ASP A 1 185 ? 15.177 2.061 -11.456 1.00 97.44 185 ASP A CA 1
ATOM 1401 C C . ASP A 1 185 ? 16.204 3.133 -11.045 1.00 97.44 185 ASP A C 1
ATOM 1403 O O . ASP A 1 185 ? 16.807 3.071 -9.972 1.00 97.44 185 ASP A O 1
ATOM 1407 N N . GLU A 1 186 ? 16.422 4.131 -11.908 1.00 95.81 186 GLU A N 1
ATOM 1408 C CA . GLU A 1 186 ? 17.410 5.202 -11.692 1.00 95.81 186 GLU A CA 1
ATOM 1409 C C . GLU A 1 186 ? 17.166 6.033 -10.420 1.00 95.81 186 GLU A C 1
ATOM 1411 O O . GLU A 1 186 ? 18.096 6.659 -9.906 1.00 95.81 186 GLU A O 1
ATOM 1416 N N . GLY A 1 187 ? 15.938 6.027 -9.898 1.00 95.88 187 GLY A N 1
ATOM 1417 C CA . GLY A 1 187 ? 15.534 6.752 -8.697 1.00 95.88 187 GLY A CA 1
ATOM 1418 C C . GLY A 1 187 ? 15.606 5.913 -7.423 1.00 95.88 187 GLY A C 1
ATOM 1419 O O . GLY A 1 187 ? 15.189 6.393 -6.371 1.00 95.88 187 GLY A O 1
ATOM 1420 N N . ALA A 1 188 ? 16.106 4.676 -7.494 1.00 96.56 188 ALA A N 1
ATOM 1421 C CA . ALA A 1 188 ? 16.229 3.802 -6.335 1.00 96.56 188 ALA A CA 1
ATOM 1422 C C . ALA A 1 188 ? 17.196 4.374 -5.279 1.00 96.56 188 ALA A C 1
ATOM 1424 O O . ALA A 1 188 ? 18.394 4.565 -5.525 1.00 96.56 188 ALA A O 1
ATOM 1425 N N . ASP A 1 189 ? 16.692 4.583 -4.061 1.00 95.00 189 ASP A N 1
ATOM 1426 C CA . ASP A 1 189 ? 17.522 4.888 -2.898 1.00 95.00 189 ASP A CA 1
ATOM 1427 C C . ASP A 1 189 ? 18.057 3.584 -2.287 1.00 95.00 189 ASP A C 1
ATOM 1429 O O . ASP A 1 189 ? 17.361 2.843 -1.599 1.00 95.00 189 ASP A O 1
ATOM 1433 N N . ASN A 1 190 ? 19.341 3.317 -2.532 1.00 89.75 190 ASN A N 1
ATOM 1434 C CA . ASN A 1 190 ? 20.036 2.120 -2.051 1.00 89.75 190 ASN A CA 1
ATOM 1435 C C . ASN A 1 190 ? 20.468 2.212 -0.573 1.00 89.75 190 ASN A C 1
ATOM 1437 O O . ASN A 1 190 ? 21.219 1.362 -0.079 1.00 89.75 190 ASN A O 1
ATOM 1441 N N . THR A 1 191 ? 20.086 3.271 0.143 1.00 94.25 191 THR A N 1
ATOM 1442 C CA . THR A 1 191 ? 20.280 3.335 1.589 1.00 94.25 191 THR A CA 1
ATOM 1443 C C . THR A 1 191 ? 19.238 2.486 2.303 1.00 94.25 191 THR A C 1
ATOM 1445 O O . THR A 1 191 ? 18.113 2.314 1.853 1.00 94.25 191 THR A O 1
ATOM 1448 N N . PHE A 1 192 ? 19.594 1.999 3.491 1.00 90.56 192 PHE A N 1
ATOM 1449 C CA . PHE A 1 192 ? 18.675 1.209 4.307 1.00 90.56 192 PHE A CA 1
ATOM 1450 C C . PHE A 1 192 ? 17.349 1.941 4.593 1.00 90.56 192 PHE A C 1
ATOM 1452 O O . PHE A 1 192 ? 16.302 1.317 4.629 1.00 90.56 192 PHE A O 1
ATOM 1459 N N . ASP A 1 193 ? 17.368 3.263 4.791 1.00 90.75 193 ASP A N 1
ATOM 1460 C CA . ASP A 1 193 ? 16.155 4.004 5.165 1.00 90.75 193 ASP A CA 1
ATOM 1461 C C . ASP A 1 193 ? 15.302 4.456 3.990 1.00 90.75 193 ASP A C 1
ATOM 1463 O O . ASP A 1 193 ? 14.131 4.761 4.208 1.00 90.75 193 ASP A O 1
ATOM 1467 N N . GLY A 1 194 ? 15.883 4.541 2.795 1.00 93.75 194 GLY A N 1
ATOM 1468 C CA . GLY A 1 194 ? 15.172 4.877 1.566 1.00 93.75 194 GLY A CA 1
ATOM 1469 C C . GLY A 1 194 ? 14.738 3.658 0.760 1.00 93.75 194 GLY A C 1
ATOM 1470 O O . GLY A 1 194 ? 14.105 3.835 -0.269 1.00 93.75 194 GLY A O 1
ATOM 1471 N N . HIS A 1 195 ? 15.047 2.443 1.228 1.00 97.75 195 HIS A N 1
ATOM 1472 C CA . HIS A 1 195 ? 14.704 1.207 0.529 1.00 97.75 195 HIS A CA 1
ATOM 1473 C C . HIS A 1 195 ? 13.195 1.093 0.310 1.00 97.75 195 HIS A C 1
ATOM 1475 O O . HIS A 1 195 ? 12.417 1.094 1.269 1.00 97.75 195 HIS A O 1
ATOM 1481 N N . GLU A 1 196 ? 12.797 0.965 -0.948 1.00 98.56 196 GLU A N 1
ATOM 1482 C CA . GLU A 1 196 ? 11.411 0.780 -1.364 1.00 98.56 196 GLU A CA 1
ATOM 1483 C C . GLU A 1 196 ? 11.187 -0.661 -1.803 1.00 98.56 196 GLU A C 1
ATOM 1485 O O . GLU A 1 196 ? 12.045 -1.280 -2.441 1.00 98.56 196 GLU A O 1
ATOM 1490 N N . MET A 1 197 ? 10.018 -1.186 -1.458 1.00 98.50 197 MET A N 1
ATOM 1491 C CA . MET A 1 197 ? 9.668 -2.582 -1.627 1.00 98.50 197 MET A CA 1
ATOM 1492 C C . MET A 1 197 ? 8.211 -2.764 -2.036 1.00 98.50 197 MET A C 1
ATOM 1494 O O . MET A 1 197 ? 7.367 -1.911 -1.783 1.00 98.50 197 MET A O 1
ATOM 1498 N N . MET A 1 198 ? 7.924 -3.923 -2.610 1.00 98.69 198 MET A N 1
ATOM 1499 C CA . MET A 1 198 ? 6.576 -4.438 -2.807 1.00 98.69 198 MET A CA 1
ATOM 1500 C C . MET A 1 198 ? 6.552 -5.929 -2.466 1.00 98.69 198 MET A C 1
ATOM 1502 O O . MET A 1 198 ? 7.552 -6.634 -2.622 1.00 98.69 198 MET A O 1
ATOM 1506 N N . LEU A 1 199 ? 5.410 -6.441 -2.019 1.00 98.69 199 LEU A N 1
ATOM 1507 C CA . LEU A 1 199 ? 5.209 -7.869 -1.759 1.00 98.69 199 LEU A CA 1
ATOM 1508 C C . LEU A 1 199 ? 4.626 -8.565 -2.998 1.00 98.69 199 LEU A C 1
ATOM 1510 O O . LEU A 1 199 ? 4.089 -7.910 -3.893 1.00 98.69 199 LEU A O 1
ATOM 1514 N N . ASN A 1 200 ? 4.669 -9.905 -3.052 1.00 98.44 200 ASN A N 1
ATOM 1515 C CA . ASN A 1 200 ? 4.046 -10.635 -4.168 1.00 98.44 200 ASN A CA 1
ATOM 1516 C C . ASN A 1 200 ? 2.542 -10.334 -4.254 1.00 98.44 200 ASN A C 1
ATOM 1518 O O . ASN A 1 200 ? 1.988 -10.259 -5.347 1.00 98.44 200 ASN A O 1
ATOM 1522 N N . THR A 1 201 ? 1.878 -10.132 -3.112 1.00 98.25 201 THR A N 1
ATOM 1523 C CA . THR A 1 201 ? 0.463 -9.735 -3.039 1.00 98.25 201 THR A CA 1
ATOM 1524 C C . THR A 1 201 ? 0.196 -8.366 -3.661 1.00 98.25 201 THR A C 1
ATOM 1526 O O . THR A 1 201 ? -0.882 -8.169 -4.213 1.00 98.25 201 THR A O 1
ATOM 1529 N N . ASP A 1 202 ? 1.157 -7.439 -3.598 1.00 98.69 202 ASP A N 1
ATOM 1530 C CA . ASP A 1 202 ? 1.036 -6.101 -4.189 1.00 98.69 202 ASP A CA 1
ATOM 1531 C C . ASP A 1 202 ? 1.256 -6.170 -5.705 1.00 98.69 202 ASP A C 1
ATOM 1533 O O . ASP A 1 202 ? 0.419 -5.724 -6.493 1.00 98.69 202 ASP A O 1
ATOM 1537 N N . LEU A 1 203 ? 2.356 -6.800 -6.134 1.00 98.06 203 LEU A N 1
ATOM 1538 C CA . LEU A 1 203 ? 2.712 -6.885 -7.552 1.00 98.06 203 LEU A CA 1
ATOM 1539 C C . LEU A 1 203 ? 1.709 -7.679 -8.371 1.00 98.06 203 LEU A C 1
ATOM 1541 O O . LEU A 1 203 ? 1.427 -7.313 -9.514 1.00 98.06 203 LEU A O 1
ATOM 1545 N N . CYS A 1 204 ? 1.142 -8.740 -7.800 1.00 97.25 204 CYS A N 1
ATOM 1546 C CA . CYS A 1 204 ? 0.220 -9.578 -8.544 1.00 97.25 204 CYS A CA 1
ATOM 1547 C C . CYS A 1 204 ? -1.037 -8.819 -8.990 1.00 97.25 204 CYS A C 1
ATOM 1549 O O . CYS A 1 204 ? -1.637 -9.216 -9.982 1.00 97.25 204 CYS A O 1
ATOM 1551 N N . LEU A 1 205 ? -1.413 -7.715 -8.320 1.00 98.12 205 LEU A N 1
ATOM 1552 C CA . LEU A 1 205 ? -2.559 -6.886 -8.710 1.00 98.12 205 LEU A CA 1
ATOM 1553 C C . LEU A 1 205 ? -2.461 -6.434 -10.171 1.00 98.12 205 LEU A C 1
ATOM 1555 O O . LEU A 1 205 ? -3.484 -6.339 -10.848 1.00 98.12 205 LEU A O 1
ATOM 1559 N N . VAL A 1 206 ? -1.240 -6.188 -10.653 1.00 97.38 206 VAL A N 1
ATOM 1560 C CA . VAL A 1 206 ? -0.951 -5.619 -11.976 1.00 97.38 206 VAL A CA 1
ATOM 1561 C C . VAL A 1 206 ? -0.207 -6.605 -12.873 1.00 97.38 206 VAL A C 1
ATOM 1563 O O . VAL A 1 206 ? -0.534 -6.732 -14.055 1.00 97.38 206 VAL A O 1
ATOM 1566 N N . TYR A 1 207 ? 0.787 -7.304 -12.328 1.00 95.50 207 TYR A N 1
ATOM 1567 C CA . TYR A 1 207 ? 1.742 -8.093 -13.096 1.00 95.50 207 TYR A CA 1
ATOM 1568 C C . TYR A 1 207 ? 1.410 -9.587 -13.042 1.00 95.50 207 TYR A C 1
ATOM 1570 O O . TYR A 1 207 ? 1.169 -10.169 -11.985 1.00 95.50 207 TYR A O 1
ATOM 1578 N N . SER A 1 208 ? 1.441 -10.223 -14.208 1.00 92.25 208 SER A N 1
ATOM 1579 C CA . SER A 1 208 ? 1.300 -11.673 -14.379 1.00 92.25 208 SER A CA 1
ATOM 1580 C C . SER A 1 208 ? 2.212 -12.138 -15.507 1.00 92.25 208 SER A C 1
ATOM 1582 O O . SER A 1 208 ? 2.546 -11.358 -16.400 1.00 92.25 208 SER A O 1
ATOM 1584 N N . GLU A 1 209 ? 2.639 -13.395 -15.458 1.00 87.50 209 GLU A N 1
ATOM 1585 C CA . GLU A 1 209 ? 3.507 -13.970 -16.485 1.00 87.50 209 GLU A CA 1
ATOM 1586 C C . GLU A 1 209 ? 2.826 -14.025 -17.862 1.00 87.50 209 GLU A C 1
ATOM 1588 O O . GLU A 1 209 ? 1.607 -14.139 -17.987 1.00 87.50 209 GLU A O 1
ATOM 1593 N N . ASN A 1 210 ? 3.621 -13.983 -18.934 1.00 73.31 210 ASN A N 1
ATOM 1594 C CA . ASN A 1 210 ? 3.096 -14.030 -20.299 1.00 73.31 210 ASN A CA 1
ATOM 1595 C C . ASN A 1 210 ? 2.500 -15.412 -20.647 1.00 73.31 210 ASN A C 1
ATOM 1597 O O . ASN A 1 210 ? 3.166 -16.437 -20.510 1.00 73.31 210 ASN A O 1
ATOM 1601 N N . GLY A 1 211 ? 1.291 -15.438 -21.228 1.00 58.84 211 GLY A N 1
ATOM 1602 C CA . GLY A 1 211 ? 0.694 -16.627 -21.862 1.00 58.84 211 GLY A CA 1
ATOM 1603 C C . GLY A 1 211 ? -0.668 -17.047 -21.294 1.00 58.84 211 GLY A C 1
ATOM 1604 O O . GLY A 1 211 ? -1.115 -16.549 -20.271 1.00 58.84 211 GLY A O 1
ATOM 1605 N N . GLN A 1 212 ? -1.345 -17.999 -21.955 1.00 40.94 212 GLN A N 1
ATOM 1606 C CA . GLN A 1 212 ? -2.712 -18.436 -21.591 1.00 40.94 212 GLN A CA 1
ATOM 1607 C C . GLN A 1 212 ? -2.832 -19.128 -20.215 1.00 40.94 212 GLN A C 1
ATOM 1609 O O . GLN A 1 212 ? -3.948 -19.349 -19.758 1.00 40.94 212 GLN A O 1
ATOM 1614 N N . ASN A 1 213 ? -1.706 -19.444 -19.565 1.00 51.41 213 ASN A N 1
ATOM 1615 C CA . ASN A 1 213 ? -1.624 -20.030 -18.220 1.00 51.41 213 ASN A CA 1
ATOM 1616 C C . ASN A 1 213 ? -0.756 -19.178 -17.267 1.00 51.41 213 ASN A C 1
ATOM 1618 O O . ASN A 1 213 ? -0.237 -19.712 -16.289 1.00 51.41 213 ASN A O 1
ATOM 1622 N N . GLY A 1 214 ? -0.510 -17.904 -17.591 1.00 67.81 214 GLY A N 1
ATOM 1623 C CA . GLY A 1 214 ? 0.346 -17.031 -16.788 1.00 67.81 214 GLY A CA 1
ATOM 1624 C C . GLY A 1 214 ? -0.209 -16.836 -15.377 1.00 67.81 214 GLY A C 1
ATOM 1625 O O . GLY A 1 214 ? -1.346 -16.398 -15.214 1.00 67.81 214 GLY A O 1
ATOM 1626 N N . GLY A 1 215 ? 0.577 -17.209 -14.368 1.00 84.31 215 GLY A N 1
ATOM 1627 C CA . GLY A 1 215 ? 0.261 -17.000 -12.956 1.00 84.31 215 GLY A CA 1
ATOM 1628 C C . GLY A 1 215 ? 0.717 -15.625 -12.450 1.00 84.31 215 GLY A C 1
ATOM 1629 O O . GLY A 1 215 ? 1.280 -14.836 -13.217 1.00 84.31 215 GLY A O 1
ATOM 1630 N N . PRO A 1 216 ? 0.483 -15.322 -11.160 1.00 91.12 216 PRO A N 1
ATOM 1631 C CA . PRO A 1 216 ? 1.047 -14.132 -10.533 1.00 91.12 216 PRO A CA 1
ATOM 1632 C C . PRO A 1 216 ? 2.579 -14.176 -10.572 1.00 91.12 216 PRO A C 1
ATOM 1634 O O . PRO A 1 216 ? 3.178 -15.248 -10.498 1.00 91.12 216 PRO A O 1
ATOM 1637 N N . VAL A 1 217 ? 3.212 -13.006 -10.644 1.00 93.31 217 VAL A N 1
ATOM 1638 C CA . VAL A 1 217 ? 4.669 -12.905 -10.493 1.00 93.31 217 VAL A CA 1
ATOM 1639 C C . VAL A 1 217 ? 5.041 -13.114 -9.023 1.00 93.31 217 VAL A C 1
ATOM 1641 O O . VAL A 1 217 ? 4.502 -12.461 -8.130 1.00 93.31 217 VAL A O 1
ATOM 1644 N N . ILE A 1 218 ? 5.955 -14.047 -8.771 1.00 96.38 218 ILE A N 1
ATOM 1645 C CA . ILE A 1 218 ? 6.407 -14.440 -7.428 1.00 96.38 218 ILE A CA 1
ATOM 1646 C C . ILE A 1 218 ? 7.922 -14.252 -7.348 1.00 96.38 218 ILE A C 1
ATOM 1648 O O . ILE A 1 218 ? 8.644 -14.858 -8.142 1.00 96.38 218 ILE A O 1
ATOM 1652 N N . ALA A 1 219 ? 8.402 -13.443 -6.394 1.00 97.44 219 ALA A N 1
ATOM 1653 C CA . ALA A 1 219 ? 9.812 -13.053 -6.284 1.00 97.44 219 ALA A CA 1
ATOM 1654 C C . ALA A 1 219 ? 10.762 -14.258 -6.214 1.00 97.44 219 ALA A C 1
ATOM 1656 O O . ALA A 1 219 ? 11.800 -14.277 -6.866 1.00 97.44 219 ALA A O 1
ATOM 1657 N N . SER A 1 220 ? 10.400 -15.288 -5.447 1.00 96.62 220 SER A N 1
ATOM 1658 C CA . SER A 1 220 ? 11.217 -16.495 -5.262 1.00 96.62 220 SER A CA 1
ATOM 1659 C C . SER A 1 220 ? 11.239 -17.436 -6.470 1.00 96.62 220 SER A C 1
ATOM 1661 O O . SER A 1 220 ? 12.072 -18.341 -6.515 1.00 96.62 220 SER A O 1
ATOM 1663 N N . GLU A 1 221 ? 10.352 -17.233 -7.445 1.00 95.12 221 GLU A N 1
ATOM 1664 C CA . GLU A 1 221 ? 10.192 -18.110 -8.610 1.00 95.12 221 GLU A CA 1
ATOM 1665 C C . GLU A 1 221 ? 10.629 -17.447 -9.922 1.00 95.12 221 GLU A C 1
ATOM 1667 O O . GLU A 1 221 ? 11.032 -18.145 -10.854 1.00 95.12 221 GLU A O 1
ATOM 1672 N N . HIS A 1 222 ? 10.577 -16.114 -10.002 1.00 94.56 222 HIS A N 1
ATOM 1673 C CA . HIS A 1 222 ? 10.771 -15.370 -11.244 1.00 94.56 222 HIS A CA 1
ATOM 1674 C C . HIS A 1 222 ? 11.961 -14.422 -11.140 1.00 94.56 222 HIS A C 1
ATOM 1676 O O . HIS A 1 222 ? 12.012 -13.592 -10.246 1.00 94.56 222 HIS A O 1
ATOM 1682 N N . ASP A 1 223 ? 12.886 -14.503 -12.099 1.00 94.69 223 ASP A N 1
ATOM 1683 C CA . ASP A 1 223 ? 14.029 -13.592 -12.244 1.00 94.69 223 ASP A CA 1
ATOM 1684 C C . ASP A 1 223 ? 13.761 -12.598 -13.388 1.00 94.69 223 ASP A C 1
ATOM 1686 O O . ASP A 1 223 ? 14.225 -12.759 -14.524 1.00 94.69 223 ASP A O 1
ATOM 1690 N N . CYS A 1 224 ? 12.932 -11.589 -13.113 1.00 95.94 224 CYS A N 1
ATOM 1691 C CA . CYS A 1 224 ? 12.452 -10.612 -14.091 1.00 95.94 224 CYS A CA 1
ATOM 1692 C C . CYS A 1 224 ? 12.299 -9.208 -13.487 1.00 95.94 224 CYS A C 1
ATOM 1694 O O . CYS A 1 224 ? 12.339 -9.030 -12.276 1.00 95.94 224 CYS A O 1
ATOM 1696 N N . CYS A 1 225 ? 12.154 -8.200 -14.345 1.00 97.62 225 CYS A N 1
ATOM 1697 C CA . CYS A 1 225 ? 11.822 -6.831 -13.965 1.00 97.62 225 CYS A CA 1
ATOM 1698 C C . CYS A 1 225 ? 10.344 -6.565 -14.236 1.00 97.62 225 CYS A C 1
ATOM 1700 O O . CYS A 1 225 ? 9.912 -6.637 -15.389 1.00 97.62 225 CYS A O 1
ATOM 1702 N N . ALA A 1 226 ? 9.575 -6.243 -13.203 1.00 97.56 226 ALA A N 1
ATOM 1703 C CA . ALA A 1 226 ? 8.200 -5.789 -13.333 1.00 97.56 226 ALA A CA 1
ATOM 1704 C C . ALA A 1 226 ? 8.203 -4.280 -13.594 1.00 97.56 226 ALA A C 1
ATOM 1706 O O . ALA A 1 226 ? 8.607 -3.487 -12.743 1.00 97.56 226 ALA A O 1
ATOM 1707 N N . TRP A 1 227 ? 7.805 -3.901 -14.808 1.00 97.94 227 TRP A N 1
ATOM 1708 C CA . TRP A 1 227 ? 7.712 -2.515 -15.257 1.00 97.94 227 TRP A CA 1
ATOM 1709 C C . TRP A 1 227 ? 6.677 -2.389 -16.380 1.00 97.94 227 TRP A C 1
ATOM 1711 O O . TRP A 1 227 ? 6.434 -3.345 -17.123 1.00 97.94 227 TRP A O 1
ATOM 1721 N N . LEU A 1 228 ? 6.089 -1.203 -16.531 1.00 98.06 228 LEU A N 1
ATOM 1722 C CA . LEU A 1 228 ? 5.163 -0.863 -17.617 1.00 98.06 228 LEU A CA 1
ATOM 1723 C C . LEU A 1 228 ? 5.693 0.329 -18.403 1.00 98.06 228 LEU A C 1
ATOM 1725 O O . LEU A 1 228 ? 6.354 1.188 -17.827 1.00 98.06 228 LEU A O 1
ATOM 1729 N N . THR A 1 229 ? 5.405 0.410 -19.702 1.00 98.12 229 THR A N 1
ATOM 1730 C CA . THR A 1 229 ? 5.826 1.561 -20.524 1.00 98.12 229 THR A CA 1
ATOM 1731 C C . THR A 1 229 ? 5.073 2.826 -20.134 1.00 98.12 229 THR A C 1
ATOM 1733 O O . THR A 1 229 ? 3.904 2.758 -19.752 1.00 98.12 229 THR A O 1
ATOM 1736 N N . SER A 1 230 ? 5.703 3.994 -20.273 1.00 98.12 230 SER A N 1
ATOM 1737 C CA . SER A 1 230 ? 5.052 5.269 -19.929 1.00 98.12 230 SER A CA 1
ATOM 1738 C C . SER A 1 230 ? 3.768 5.525 -20.737 1.00 98.12 230 SER A C 1
ATOM 1740 O O . SER A 1 230 ? 2.805 6.076 -20.204 1.00 98.12 230 SER A O 1
ATOM 1742 N N . ASP A 1 231 ? 3.711 5.033 -21.980 1.00 97.69 231 ASP A N 1
ATOM 1743 C CA . ASP A 1 231 ? 2.523 5.055 -22.847 1.00 97.69 231 ASP A CA 1
ATOM 1744 C C . ASP A 1 231 ? 1.359 4.205 -22.304 1.00 97.69 231 ASP A C 1
ATOM 1746 O O . ASP A 1 231 ? 0.195 4.496 -22.580 1.00 97.69 231 ASP A O 1
ATOM 1750 N N . THR A 1 232 ? 1.656 3.160 -21.526 1.00 98.00 232 THR A N 1
ATOM 1751 C CA . THR A 1 232 ? 0.650 2.290 -20.892 1.00 98.00 232 THR A CA 1
ATOM 1752 C C . THR A 1 232 ? 0.069 2.924 -19.633 1.00 98.00 232 THR A C 1
ATOM 1754 O O . THR A 1 232 ? -1.087 2.679 -19.291 1.00 98.00 232 THR A O 1
ATOM 1757 N N . ILE A 1 233 ? 0.850 3.766 -18.950 1.00 98.38 233 ILE A N 1
ATOM 1758 C CA . ILE A 1 233 ? 0.492 4.357 -17.653 1.00 98.38 233 ILE A CA 1
ATOM 1759 C C . ILE A 1 233 ? 0.541 5.897 -17.631 1.00 98.38 233 ILE A C 1
ATOM 1761 O O . ILE A 1 233 ? 1.020 6.482 -16.654 1.00 98.38 233 ILE A O 1
ATOM 1765 N N . PRO A 1 234 ? 0.007 6.605 -18.645 1.00 98.19 234 PRO A N 1
ATOM 1766 C CA . PRO A 1 234 ? 0.156 8.057 -18.746 1.00 98.19 234 PRO A CA 1
ATOM 1767 C C . PRO A 1 234 ? -0.456 8.794 -17.548 1.00 98.19 234 PRO A C 1
ATOM 1769 O O . PRO A 1 234 ? 0.058 9.829 -17.129 1.00 98.19 234 PRO A O 1
ATOM 1772 N N . GLY A 1 235 ? -1.528 8.247 -16.963 1.00 98.25 235 GLY A N 1
ATOM 1773 C CA . GLY A 1 235 ? -2.146 8.792 -15.756 1.00 98.25 235 GLY A CA 1
ATOM 1774 C C . GLY A 1 235 ? -1.247 8.693 -14.523 1.00 98.25 235 GLY A C 1
ATOM 1775 O O . GLY A 1 235 ? -1.107 9.676 -13.805 1.00 98.25 235 GLY A O 1
ATOM 1776 N N . ALA A 1 236 ? -0.573 7.557 -14.316 1.00 98.38 236 ALA A N 1
ATOM 1777 C CA . ALA A 1 236 ? 0.361 7.395 -13.201 1.00 98.38 236 ALA A CA 1
ATOM 1778 C C . ALA A 1 236 ? 1.564 8.339 -13.340 1.00 98.38 236 ALA A C 1
ATOM 1780 O O . ALA A 1 236 ? 1.942 8.994 -12.375 1.00 98.38 236 ALA A O 1
ATOM 1781 N N . VAL A 1 237 ? 2.116 8.476 -14.552 1.00 98.44 237 VAL A N 1
ATOM 1782 C CA . VAL A 1 237 ? 3.216 9.416 -14.834 1.00 98.44 237 VAL A CA 1
ATOM 1783 C C . VAL A 1 237 ? 2.791 10.862 -14.568 1.00 98.44 237 VAL A C 1
ATOM 1785 O O . VAL A 1 237 ? 3.548 11.628 -13.975 1.00 98.44 237 VAL A O 1
ATOM 1788 N N . ALA A 1 238 ? 1.575 11.247 -14.965 1.00 98.06 238 ALA A N 1
ATOM 1789 C CA . ALA A 1 238 ? 1.046 12.580 -14.687 1.00 98.06 238 ALA A CA 1
ATOM 1790 C C . ALA A 1 238 ? 0.881 12.833 -13.178 1.00 98.06 238 ALA A C 1
ATOM 1792 O O . ALA A 1 238 ? 1.306 13.882 -12.691 1.00 98.06 238 ALA A O 1
ATOM 1793 N N . SER A 1 239 ? 0.329 11.866 -12.437 1.00 97.06 239 SER A N 1
ATOM 1794 C CA . SER A 1 239 ? 0.217 11.921 -10.971 1.00 97.06 239 SER A CA 1
ATOM 1795 C C . SER A 1 239 ? 1.582 11.977 -10.280 1.00 97.06 239 SER A C 1
ATOM 1797 O O . SER A 1 239 ? 1.714 12.623 -9.246 1.00 97.06 239 SER A O 1
ATOM 1799 N N . ASN A 1 240 ? 2.613 11.389 -10.891 1.00 97.00 240 ASN A N 1
ATOM 1800 C CA . ASN A 1 240 ? 3.997 11.431 -10.420 1.00 97.00 240 ASN A CA 1
ATOM 1801 C C . ASN A 1 240 ? 4.761 12.703 -10.846 1.00 97.00 240 ASN A C 1
ATOM 1803 O O . ASN A 1 240 ? 5.986 12.704 -10.946 1.00 97.00 240 ASN A O 1
ATOM 1807 N N . GLY A 1 241 ? 4.063 13.785 -11.207 1.00 95.75 241 GLY A N 1
ATOM 1808 C CA . GLY A 1 241 ? 4.701 15.040 -11.621 1.00 95.75 241 GLY A CA 1
ATOM 1809 C C . GLY A 1 241 ? 5.508 14.946 -12.924 1.00 95.75 241 GLY A C 1
ATOM 1810 O O . GLY A 1 241 ? 6.360 15.796 -13.182 1.00 95.75 241 GLY A O 1
ATOM 1811 N N . GLY A 1 242 ? 5.246 13.930 -13.750 1.00 97.12 242 GLY A N 1
ATOM 1812 C CA . GLY A 1 242 ? 5.987 13.644 -14.978 1.00 97.12 242 GLY A CA 1
ATOM 1813 C C . GLY A 1 242 ? 7.239 12.787 -14.780 1.00 97.12 242 GLY A C 1
ATOM 1814 O O . GLY A 1 242 ? 7.902 12.476 -15.772 1.00 97.12 242 GLY A O 1
ATOM 1815 N N . GLU A 1 243 ? 7.567 12.399 -13.545 1.00 96.94 243 GLU A N 1
ATOM 1816 C CA . GLU A 1 243 ? 8.656 11.465 -13.267 1.00 96.94 243 GLU A CA 1
ATOM 1817 C C . GLU A 1 243 ? 8.233 10.029 -13.603 1.00 96.94 243 GLU A C 1
ATOM 1819 O O . GLU A 1 243 ? 7.106 9.597 -13.351 1.00 96.94 243 GLU A O 1
ATOM 1824 N N . TYR A 1 244 ? 9.159 9.266 -14.170 1.00 98.19 244 TYR A N 1
ATOM 1825 C CA . TYR A 1 244 ? 8.965 7.869 -14.529 1.00 98.19 244 TYR A CA 1
ATOM 1826 C C . TYR A 1 244 ? 10.284 7.127 -14.332 1.00 98.19 244 TYR A C 1
ATOM 1828 O O . TYR A 1 244 ? 11.305 7.566 -14.853 1.00 98.19 244 TYR A O 1
ATOM 1836 N N . CYS A 1 245 ? 10.294 6.031 -13.572 1.00 97.94 245 CYS A N 1
ATOM 1837 C CA . CYS A 1 245 ? 11.480 5.219 -13.284 1.00 97.94 245 CYS A CA 1
ATOM 1838 C C . CYS A 1 245 ? 12.720 6.047 -12.873 1.00 97.94 245 CYS A C 1
ATOM 1840 O O . CYS A 1 245 ? 13.820 5.809 -13.367 1.00 97.94 245 CYS A O 1
ATOM 1842 N N . GLY A 1 246 ? 12.534 7.071 -12.027 1.00 95.50 246 GLY A N 1
ATOM 1843 C CA . GLY A 1 246 ? 13.614 7.950 -11.550 1.00 95.50 246 GLY A CA 1
ATOM 1844 C C . GLY A 1 246 ? 14.104 9.018 -12.531 1.00 95.50 246 GLY A C 1
ATOM 1845 O O . GLY A 1 246 ? 15.028 9.767 -12.218 1.00 95.50 246 GLY A O 1
ATOM 1846 N N . GLY A 1 247 ? 13.501 9.098 -13.715 1.00 95.75 247 GLY A N 1
ATOM 1847 C CA . GLY A 1 247 ? 13.869 10.030 -14.772 1.00 95.75 247 GLY A CA 1
ATOM 1848 C C . GLY A 1 247 ? 12.643 10.563 -15.508 1.00 95.75 247 GLY A C 1
ATOM 1849 O O . GLY A 1 247 ? 11.565 10.725 -14.938 1.00 95.75 247 GLY A O 1
ATOM 1850 N N . THR A 1 248 ? 12.803 10.845 -16.799 1.00 95.81 248 THR A N 1
ATOM 1851 C CA . THR A 1 248 ? 11.706 11.293 -17.671 1.00 95.81 248 THR A CA 1
ATOM 1852 C C . THR A 1 248 ? 11.308 10.189 -18.651 1.00 95.81 248 THR A C 1
ATOM 1854 O O . THR A 1 248 ? 12.200 9.478 -19.119 1.00 95.81 248 THR A O 1
ATOM 1857 N N . PRO A 1 249 ? 10.025 10.073 -19.036 1.00 96.94 249 PRO A N 1
ATOM 1858 C CA . PRO A 1 249 ? 9.591 9.192 -20.123 1.00 96.94 249 PRO A CA 1
ATOM 1859 C C . PRO A 1 249 ? 10.376 9.408 -21.426 1.00 96.94 249 PRO A C 1
ATOM 1861 O O . PRO A 1 249 ? 10.788 10.535 -21.727 1.00 96.94 249 PRO A O 1
ATOM 1864 N N . GLY A 1 250 ? 10.548 8.363 -22.245 1.00 92.38 250 GLY A N 1
ATOM 1865 C CA . GLY A 1 250 ? 11.175 8.521 -23.560 1.00 92.38 250 GLY A CA 1
ATOM 1866 C C . GLY A 1 250 ? 11.896 7.299 -24.129 1.00 92.38 250 GLY A C 1
ATOM 1867 O O . GLY A 1 250 ? 11.403 6.177 -24.141 1.00 92.38 250 GLY A O 1
ATOM 1868 N N . ARG A 1 251 ? 13.072 7.518 -24.733 1.00 91.19 251 ARG A N 1
ATOM 1869 C CA . ARG A 1 251 ? 13.843 6.424 -25.345 1.00 91.19 251 ARG A CA 1
ATOM 1870 C C . ARG A 1 251 ? 14.643 5.686 -24.281 1.00 91.19 251 ARG A C 1
ATOM 1872 O O . ARG A 1 251 ? 15.430 6.309 -23.583 1.00 91.19 251 ARG A O 1
ATOM 1879 N N . GLY A 1 252 ? 14.544 4.358 -24.275 1.00 93.56 252 GLY A N 1
ATOM 1880 C CA . GLY A 1 252 ? 15.349 3.513 -23.390 1.00 93.56 252 GLY A CA 1
ATOM 1881 C C . GLY A 1 252 ? 14.707 3.215 -22.035 1.00 93.56 252 GLY A C 1
ATOM 1882 O O . GLY A 1 252 ? 15.417 2.750 -21.152 1.00 93.56 252 GLY A O 1
ATOM 1883 N N . GLU A 1 253 ? 13.389 3.402 -21.894 1.00 96.69 253 GLU A N 1
ATOM 1884 C CA . GLU A 1 253 ? 12.627 3.179 -20.649 1.00 96.69 253 GLU A CA 1
ATOM 1885 C C . GLU A 1 253 ? 12.934 1.851 -19.964 1.00 96.69 253 GLU A C 1
ATOM 1887 O O . GLU A 1 253 ? 13.129 1.811 -18.757 1.00 96.69 253 GLU A O 1
ATOM 1892 N N . ARG A 1 254 ? 13.097 0.771 -20.737 1.00 96.50 254 ARG A N 1
ATOM 1893 C CA . ARG A 1 254 ? 13.492 -0.526 -20.181 1.00 96.50 254 ARG A CA 1
ATOM 1894 C C . ARG A 1 254 ? 14.788 -0.443 -19.369 1.00 96.50 254 ARG A C 1
ATOM 1896 O O . ARG A 1 254 ? 14.874 -1.011 -18.290 1.00 96.50 254 ARG A O 1
ATOM 1903 N N . GLY A 1 255 ? 15.812 0.217 -19.908 1.00 97.12 255 GLY A N 1
ATOM 1904 C CA . GLY A 1 255 ? 17.095 0.369 -19.221 1.00 97.12 255 GLY A CA 1
ATOM 1905 C C . GLY A 1 255 ? 16.976 1.250 -17.979 1.00 97.12 255 GLY A C 1
ATOM 1906 O O . GLY A 1 255 ? 17.595 0.942 -16.969 1.00 97.12 255 GLY A O 1
ATOM 1907 N N . GLN A 1 256 ? 16.134 2.281 -18.046 1.00 97.50 256 GLN A N 1
ATOM 1908 C CA . GLN A 1 256 ? 15.857 3.198 -16.941 1.00 97.50 256 GLN A CA 1
ATOM 1909 C C . GLN A 1 256 ? 15.118 2.506 -15.785 1.00 97.50 256 GLN A C 1
ATOM 1911 O O . GLN A 1 256 ? 15.492 2.682 -14.632 1.00 97.50 256 GLN A O 1
ATOM 1916 N N . CYS A 1 257 ? 14.120 1.666 -16.078 1.00 98.06 257 CYS A N 1
ATOM 1917 C CA . CYS A 1 257 ? 13.363 0.943 -15.052 1.00 98.06 257 CYS A CA 1
ATOM 1918 C C . CYS A 1 257 ? 14.107 -0.283 -14.500 1.00 98.06 257 CYS A C 1
ATOM 1920 O O . CYS A 1 257 ? 14.030 -0.581 -13.311 1.00 98.06 257 CYS A O 1
ATOM 1922 N N . CYS A 1 258 ? 14.812 -1.018 -15.363 1.00 97.62 258 CYS A N 1
ATOM 1923 C CA . CYS A 1 258 ? 15.284 -2.369 -15.048 1.00 97.62 258 CYS A CA 1
ATOM 1924 C C . CYS A 1 258 ? 16.803 -2.507 -14.954 1.00 97.62 258 CYS A C 1
ATOM 1926 O O . CYS A 1 258 ? 17.296 -3.576 -14.590 1.00 97.62 258 CYS A O 1
ATOM 1928 N N . GLY A 1 259 ? 17.565 -1.478 -15.331 1.00 94.75 259 GLY A N 1
ATOM 1929 C CA . GLY A 1 259 ? 19.022 -1.521 -15.340 1.00 94.75 259 GLY A CA 1
ATOM 1930 C C . GLY A 1 259 ? 19.568 -2.752 -16.073 1.00 94.75 259 GLY A C 1
ATOM 1931 O O . GLY A 1 259 ? 19.359 -2.935 -17.275 1.00 94.75 259 GLY A O 1
ATOM 1932 N N . ALA A 1 260 ? 20.282 -3.605 -15.335 1.00 93.44 260 ALA A N 1
ATOM 1933 C CA . ALA A 1 260 ? 20.908 -4.821 -15.856 1.00 93.44 260 ALA A CA 1
ATOM 1934 C C . ALA A 1 260 ? 19.977 -6.050 -15.915 1.00 93.44 260 ALA A C 1
ATOM 1936 O O . ALA A 1 260 ? 20.393 -7.087 -16.439 1.00 93.44 260 ALA A O 1
ATOM 1937 N N . GLN A 1 261 ? 18.744 -5.963 -15.402 1.00 96.19 261 GLN A N 1
ATOM 1938 C CA . GLN A 1 261 ? 17.809 -7.087 -15.388 1.00 96.19 261 GLN A CA 1
ATOM 1939 C C . GLN A 1 261 ? 17.432 -7.497 -16.819 1.00 96.19 261 GLN A C 1
ATOM 1941 O O . GLN A 1 261 ? 17.032 -6.672 -17.652 1.00 96.19 261 GLN A O 1
ATOM 1946 N N . GLN A 1 262 ? 17.575 -8.788 -17.132 1.00 91.25 262 GLN A N 1
ATOM 1947 C CA . GLN A 1 262 ? 17.483 -9.279 -18.514 1.00 91.25 262 GLN A CA 1
ATOM 1948 C C . GLN A 1 262 ? 16.055 -9.566 -18.974 1.00 91.25 262 GLN A C 1
ATOM 1950 O O . GLN A 1 262 ? 15.738 -9.310 -20.134 1.00 91.25 262 GLN A O 1
ATOM 1955 N N . ASN A 1 263 ? 15.207 -10.073 -18.079 1.00 94.06 263 ASN A N 1
ATOM 1956 C CA . ASN A 1 263 ? 13.842 -10.477 -18.409 1.00 94.06 263 ASN A CA 1
ATOM 1957 C C . ASN A 1 263 ? 12.838 -9.425 -17.939 1.00 94.06 263 ASN A C 1
ATOM 1959 O O . ASN A 1 263 ? 13.061 -8.768 -16.924 1.00 94.06 263 ASN A O 1
ATOM 1963 N N . ASP A 1 264 ? 11.733 -9.289 -18.665 1.00 94.56 264 ASP A N 1
ATOM 1964 C CA . ASP A 1 264 ? 10.583 -8.478 -18.259 1.00 94.56 264 ASP A CA 1
ATOM 1965 C C . ASP A 1 264 ? 9.536 -9.411 -17.640 1.00 94.56 264 ASP A C 1
ATOM 1967 O O . ASP A 1 264 ? 9.305 -10.501 -18.168 1.00 94.56 264 ASP A O 1
ATOM 1971 N N . CYS A 1 265 ? 8.916 -8.997 -16.538 1.00 93.62 265 CYS A N 1
ATOM 1972 C CA . CYS A 1 265 ? 7.787 -9.719 -15.972 1.00 93.62 265 CYS A CA 1
ATOM 1973 C C . CYS A 1 265 ? 6.540 -9.393 -16.799 1.00 93.62 265 CYS A C 1
ATOM 1975 O O . CYS A 1 265 ? 6.135 -8.231 -16.886 1.00 93.62 265 CYS A O 1
ATOM 1977 N N . GLY A 1 266 ? 5.924 -10.405 -17.407 1.00 91.31 266 GLY A N 1
ATOM 1978 C CA . GLY A 1 266 ? 4.685 -10.214 -18.162 1.00 91.31 266 GLY A CA 1
ATOM 1979 C C . GLY A 1 266 ? 4.787 -9.282 -19.375 1.00 91.31 266 GLY A C 1
ATOM 1980 O O . GLY A 1 266 ? 5.844 -9.121 -19.998 1.00 91.31 266 GLY A O 1
ATOM 1981 N N . ASN A 1 267 ? 3.647 -8.703 -19.758 1.00 92.88 267 ASN A N 1
ATOM 1982 C CA . ASN A 1 267 ? 3.539 -7.792 -20.892 1.00 92.88 267 ASN A CA 1
ATOM 1983 C C . ASN A 1 267 ? 3.518 -6.335 -20.416 1.00 92.88 267 ASN A C 1
ATOM 1985 O O . ASN A 1 267 ? 2.495 -5.825 -19.966 1.00 92.88 267 ASN A O 1
ATOM 1989 N N . ARG A 1 268 ? 4.633 -5.629 -20.612 1.00 94.19 268 ARG A N 1
ATOM 1990 C CA . ARG A 1 268 ? 4.799 -4.211 -20.244 1.00 94.19 268 ARG A CA 1
ATOM 1991 C C . ARG A 1 268 ? 3.815 -3.225 -20.890 1.00 94.19 268 ARG A C 1
ATOM 1993 O O . ARG A 1 268 ? 3.779 -2.065 -20.489 1.00 94.19 268 ARG A O 1
ATOM 2000 N N . ASN A 1 269 ? 3.100 -3.654 -21.932 1.00 95.69 269 ASN A N 1
ATOM 2001 C CA . ASN A 1 269 ? 2.122 -2.837 -22.651 1.00 95.69 269 ASN A CA 1
ATOM 2002 C C . ASN A 1 269 ? 0.667 -3.249 -22.384 1.00 95.69 269 ASN A C 1
ATOM 2004 O O . ASN A 1 269 ? -0.246 -2.649 -22.944 1.00 95.69 269 ASN A O 1
ATOM 2008 N N . ASP A 1 270 ? 0.453 -4.314 -21.613 1.00 93.75 270 ASP A N 1
ATOM 2009 C CA . ASP A 1 270 ? -0.868 -4.887 -21.355 1.00 93.75 270 ASP A CA 1
ATOM 2010 C C . ASP A 1 270 ? -0.843 -5.608 -19.997 1.00 93.75 270 ASP A C 1
ATOM 2012 O O . ASP A 1 270 ? -0.686 -6.832 -19.946 1.00 93.75 270 ASP A O 1
ATOM 2016 N N . PRO A 1 271 ? -0.884 -4.860 -18.877 1.00 93.25 271 PRO A N 1
ATOM 2017 C CA . PRO A 1 271 ? -0.885 -5.457 -17.549 1.00 93.25 271 PRO A CA 1
ATOM 2018 C C . PRO A 1 271 ? -2.148 -6.301 -17.348 1.00 93.25 271 PRO A C 1
ATOM 2020 O O . PRO A 1 271 ? -3.269 -5.798 -17.424 1.00 93.25 271 PRO A O 1
ATOM 2023 N N . SER A 1 272 ? -1.957 -7.588 -17.065 1.00 91.62 272 SER A N 1
ATOM 2024 C CA . SER A 1 272 ? -3.030 -8.589 -17.005 1.00 91.62 272 SER A CA 1
ATOM 2025 C C . SER A 1 272 ? -3.300 -9.154 -15.605 1.00 91.62 272 SER A C 1
ATOM 2027 O O . SER A 1 272 ? -4.006 -10.153 -15.475 1.00 91.62 272 SER A O 1
ATOM 2029 N N . GLY A 1 273 ? -2.757 -8.537 -14.550 1.00 94.38 273 GLY A N 1
ATOM 2030 C CA . GLY A 1 273 ? -3.125 -8.865 -13.170 1.00 94.38 273 GLY A CA 1
ATOM 2031 C C . GLY A 1 273 ? -4.628 -8.656 -12.908 1.00 94.38 273 GLY A C 1
ATOM 2032 O O . GLY A 1 273 ? -5.266 -7.824 -13.563 1.00 94.38 273 GLY A O 1
ATOM 2033 N N . PRO A 1 274 ? -5.233 -9.384 -11.952 1.00 95.94 274 PRO A N 1
ATOM 2034 C CA . PRO A 1 274 ? -6.682 -9.401 -11.748 1.00 95.94 274 PRO A CA 1
ATOM 2035 C C . PRO A 1 274 ? -7.277 -8.051 -11.326 1.00 95.94 274 PRO A C 1
ATOM 2037 O O . PRO A 1 274 ? -8.479 -7.845 -11.490 1.00 95.94 274 PRO A O 1
ATOM 2040 N N . ALA A 1 275 ? -6.460 -7.121 -10.823 1.00 97.62 275 ALA A N 1
ATOM 2041 C CA . ALA A 1 275 ? -6.877 -5.768 -10.468 1.00 97.62 275 ALA A CA 1
ATOM 2042 C C . ALA A 1 275 ? -6.189 -4.679 -11.313 1.00 97.62 275 ALA A C 1
ATOM 2044 O O . ALA A 1 275 ? -6.263 -3.501 -10.961 1.00 97.62 275 ALA A O 1
ATOM 2045 N N . ALA A 1 276 ? -5.553 -5.035 -12.437 1.00 97.38 276 ALA A N 1
ATOM 2046 C CA . ALA A 1 276 ? -4.727 -4.113 -13.216 1.00 97.38 276 ALA A CA 1
ATOM 2047 C C . ALA A 1 276 ? -5.501 -2.856 -13.640 1.00 97.38 276 ALA A C 1
ATOM 2049 O O . ALA A 1 276 ? -5.016 -1.741 -13.475 1.00 97.38 276 ALA A O 1
ATOM 2050 N N . GLN A 1 277 ? -6.743 -3.020 -14.106 1.00 97.44 277 GLN A N 1
ATOM 2051 C CA . GLN A 1 277 ? -7.599 -1.896 -14.502 1.00 97.44 277 GLN A CA 1
ATOM 2052 C C . GLN A 1 277 ? -7.929 -0.959 -13.333 1.00 97.44 277 GLN A C 1
ATOM 2054 O O . GLN A 1 277 ? -7.911 0.258 -13.507 1.00 97.44 277 GLN A O 1
ATOM 2059 N N . ALA A 1 278 ? -8.202 -1.510 -12.146 1.00 98.75 278 ALA A N 1
ATOM 2060 C CA . ALA A 1 278 ? -8.480 -0.717 -10.953 1.00 98.75 278 ALA A CA 1
ATOM 2061 C C . ALA A 1 278 ? -7.235 0.064 -10.515 1.00 98.75 278 ALA A C 1
ATOM 2063 O O . ALA A 1 278 ? -7.317 1.264 -10.282 1.00 98.75 278 ALA A O 1
ATOM 2064 N N . VAL A 1 279 ? -6.066 -0.583 -10.491 1.00 98.88 279 VAL A N 1
ATOM 2065 C CA . VAL A 1 279 ? -4.795 0.063 -10.131 1.00 98.88 279 VAL A CA 1
ATOM 2066 C C . VAL A 1 279 ? -4.423 1.174 -11.119 1.00 98.88 279 VAL A C 1
ATOM 2068 O O . VAL A 1 279 ? -4.043 2.263 -10.690 1.00 98.88 279 VAL A O 1
ATOM 2071 N N . LEU A 1 280 ? -4.588 0.943 -12.427 1.00 98.81 280 LEU A N 1
ATOM 2072 C CA . LEU A 1 280 ? -4.401 1.971 -13.459 1.00 98.81 280 LEU A CA 1
ATOM 2073 C C . LEU A 1 280 ? -5.307 3.185 -13.212 1.00 98.81 280 LEU A C 1
ATOM 2075 O O . LEU A 1 280 ? -4.845 4.324 -13.294 1.00 98.81 280 LEU A O 1
ATOM 2079 N N . ALA A 1 281 ? -6.581 2.948 -12.884 1.00 98.75 281 ALA A N 1
ATOM 2080 C CA . ALA A 1 281 ? -7.532 4.011 -12.578 1.00 98.75 281 ALA A CA 1
ATOM 2081 C C . ALA A 1 281 ? -7.150 4.769 -11.298 1.00 98.75 281 ALA A C 1
ATOM 2083 O O . ALA A 1 281 ? -7.125 5.994 -11.305 1.00 98.75 281 ALA A O 1
ATOM 2084 N N . PHE A 1 282 ? -6.791 4.064 -10.225 1.00 98.88 282 PHE A N 1
ATOM 2085 C CA . PHE A 1 282 ? -6.439 4.663 -8.934 1.00 98.88 282 PHE A CA 1
ATOM 2086 C C . PHE A 1 282 ? -5.149 5.485 -8.981 1.00 98.88 282 PHE A C 1
ATOM 2088 O O . PHE A 1 282 ? -5.060 6.532 -8.339 1.00 98.88 282 PHE A O 1
ATOM 2095 N N . ALA A 1 283 ? -4.157 5.062 -9.767 1.00 98.81 283 ALA A N 1
ATOM 2096 C CA . ALA A 1 283 ? -2.946 5.850 -9.978 1.00 98.81 283 ALA A CA 1
ATOM 2097 C C . ALA A 1 283 ? -3.214 7.130 -10.787 1.00 98.81 283 ALA A C 1
ATOM 2099 O O . ALA A 1 283 ? -2.589 8.160 -10.541 1.00 98.81 283 ALA A O 1
ATOM 2100 N N . ALA A 1 284 ? -4.134 7.075 -11.752 1.00 98.50 284 ALA A N 1
ATOM 2101 C CA . ALA A 1 284 ? -4.487 8.211 -12.600 1.00 98.50 284 ALA A CA 1
ATOM 2102 C C . ALA A 1 284 ? -5.453 9.199 -11.927 1.00 98.50 284 ALA A C 1
ATOM 2104 O O . ALA A 1 284 ? -5.416 10.391 -12.224 1.00 98.50 284 ALA A O 1
ATOM 2105 N N . ASP A 1 285 ? -6.328 8.703 -11.052 1.00 98.31 285 ASP A N 1
ATOM 2106 C CA . ASP A 1 285 ? -7.400 9.467 -10.425 1.00 98.31 285 ASP A CA 1
ATOM 2107 C C . ASP A 1 285 ? -7.539 9.083 -8.946 1.00 98.31 285 ASP A C 1
ATOM 2109 O O . ASP A 1 285 ? -8.101 8.047 -8.577 1.00 98.31 285 ASP A O 1
ATOM 2113 N N . GLU A 1 286 ? -7.041 9.962 -8.076 1.00 98.44 286 GLU A N 1
ATOM 2114 C CA . GLU A 1 286 ? -7.148 9.782 -6.632 1.00 98.44 286 GLU A CA 1
ATOM 2115 C C . GLU A 1 286 ? -8.612 9.746 -6.159 1.00 98.44 286 GLU A C 1
ATOM 2117 O O . GLU A 1 286 ? -8.923 9.041 -5.199 1.00 98.44 286 GLU A O 1
ATOM 2122 N N . ALA A 1 287 ? -9.534 10.453 -6.823 1.00 98.38 287 ALA A N 1
ATOM 2123 C CA . ALA A 1 287 ? -10.940 10.465 -6.422 1.00 98.38 287 ALA A CA 1
ATOM 2124 C C . ALA A 1 287 ? -11.595 9.103 -6.670 1.00 98.38 287 ALA A C 1
ATOM 2126 O O . ALA A 1 287 ? -12.355 8.630 -5.824 1.00 98.38 287 ALA A O 1
ATOM 2127 N N . ALA A 1 288 ? -11.237 8.438 -7.773 1.00 98.56 288 ALA A N 1
ATOM 2128 C CA . ALA A 1 288 ? -11.679 7.076 -8.059 1.00 98.56 288 ALA A CA 1
ATOM 2129 C C . ALA A 1 288 ? -11.215 6.088 -6.977 1.00 98.56 288 ALA A C 1
ATOM 2131 O O . ALA A 1 288 ? -11.987 5.217 -6.563 1.00 98.56 288 ALA A O 1
ATOM 2132 N N . TRP A 1 289 ? -9.982 6.242 -6.476 1.00 98.75 289 TRP A N 1
ATOM 2133 C CA . TRP A 1 289 ? -9.507 5.435 -5.352 1.00 98.75 289 TRP A CA 1
ATOM 2134 C C . TRP A 1 289 ? -10.266 5.740 -4.066 1.00 98.75 289 TRP A C 1
ATOM 2136 O O . TRP A 1 289 ? -10.730 4.806 -3.423 1.00 98.75 289 TRP A O 1
ATOM 2146 N N . ILE A 1 290 ? -10.434 7.012 -3.700 1.00 98.50 290 ILE A N 1
ATOM 2147 C CA . ILE A 1 290 ? -11.139 7.400 -2.470 1.00 98.50 290 ILE A CA 1
ATOM 2148 C C . ILE A 1 290 ? -12.578 6.869 -2.456 1.00 98.50 290 ILE A C 1
ATOM 2150 O O . ILE A 1 290 ? -13.021 6.330 -1.442 1.00 98.50 290 ILE A O 1
ATOM 2154 N N . GLU A 1 291 ? -13.283 6.933 -3.588 1.00 97.81 291 GLU A N 1
ATOM 2155 C CA . GLU A 1 291 ? -14.640 6.397 -3.721 1.00 97.81 291 GLU A CA 1
ATOM 2156 C C . GLU A 1 291 ? -14.687 4.865 -3.565 1.00 97.81 291 GLU A C 1
ATOM 2158 O O . GLU A 1 291 ? -15.574 4.318 -2.906 1.00 97.81 291 GLU A O 1
ATOM 2163 N N . ALA A 1 292 ? -13.730 4.149 -4.164 1.00 98.44 292 ALA A N 1
ATOM 2164 C CA . ALA A 1 292 ? -13.637 2.697 -4.034 1.00 98.44 292 ALA A CA 1
ATOM 2165 C C . ALA A 1 292 ? -13.183 2.264 -2.630 1.00 98.44 292 ALA A C 1
ATOM 2167 O O . ALA A 1 292 ? -13.691 1.274 -2.098 1.00 98.44 292 ALA A O 1
ATOM 2168 N N . PHE A 1 293 ? -12.260 3.014 -2.02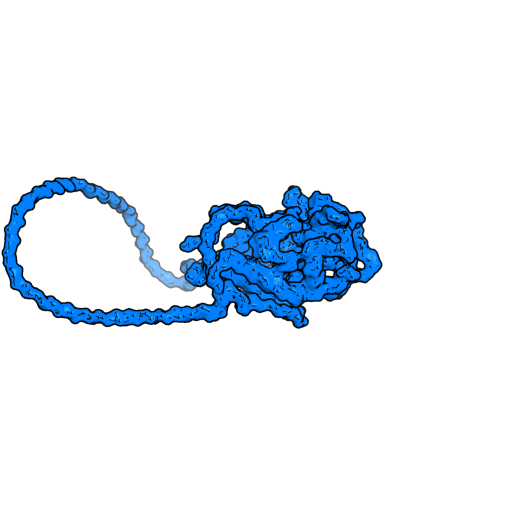5 1.00 98.69 293 PHE A N 1
ATOM 2169 C CA . PHE A 1 293 ? -11.734 2.772 -0.689 1.00 98.69 293 PHE A CA 1
ATOM 2170 C C . PHE A 1 293 ? -12.828 2.905 0.363 1.00 98.69 293 PHE A C 1
ATOM 2172 O O . PHE A 1 293 ? -12.952 2.012 1.193 1.00 98.69 293 PHE A O 1
ATOM 2179 N N . ASP A 1 294 ? -13.654 3.954 0.298 1.00 97.38 294 ASP A N 1
ATOM 2180 C CA . ASP A 1 294 ? -14.781 4.148 1.216 1.00 97.38 294 ASP A CA 1
ATOM 2181 C C . ASP A 1 294 ? -15.699 2.911 1.236 1.00 97.38 294 ASP A C 1
ATOM 2183 O O . ASP A 1 294 ? -15.927 2.298 2.283 1.00 97.38 294 ASP A O 1
ATOM 2187 N N . ARG A 1 295 ? -16.118 2.429 0.056 1.00 96.81 295 ARG A N 1
ATOM 2188 C CA . ARG A 1 295 ? -16.936 1.208 -0.058 1.00 96.81 295 ARG A CA 1
ATOM 2189 C C . ARG A 1 295 ? -16.245 -0.028 0.518 1.00 96.81 295 ARG A C 1
ATOM 2191 O O . ARG A 1 295 ? -16.866 -0.785 1.270 1.00 96.81 295 ARG A O 1
ATOM 2198 N N . ALA A 1 296 ? -14.981 -0.248 0.160 1.00 98.25 296 ALA A N 1
ATOM 2199 C CA . ALA A 1 296 ? -14.220 -1.408 0.612 1.00 98.25 296 ALA A CA 1
ATOM 2200 C C . ALA A 1 296 ? -13.987 -1.381 2.133 1.00 98.25 296 ALA A C 1
ATOM 2202 O O . ALA A 1 296 ? -14.130 -2.409 2.800 1.00 98.25 296 ALA A O 1
ATOM 2203 N N . TRP A 1 297 ? -13.704 -0.203 2.694 1.00 97.94 297 TRP A N 1
ATOM 2204 C CA . TRP A 1 297 ? -13.523 0.031 4.125 1.00 97.94 297 TRP A CA 1
ATOM 2205 C C . TRP A 1 297 ? -14.790 -0.294 4.918 1.00 97.94 297 TRP A C 1
ATOM 2207 O O . TRP A 1 297 ? -14.725 -1.022 5.913 1.00 97.94 297 TRP A O 1
ATOM 2217 N N . HIS A 1 298 ? -15.959 0.153 4.450 1.00 95.88 298 HIS A N 1
ATOM 2218 C CA . HIS A 1 298 ? -17.240 -0.203 5.065 1.00 95.88 298 HIS A CA 1
ATOM 2219 C C . HIS A 1 298 ? -17.481 -1.709 5.057 1.00 95.88 298 HIS A C 1
ATOM 2221 O O . HIS A 1 298 ? -17.734 -2.307 6.103 1.00 95.88 298 HIS A O 1
ATOM 2227 N N . ARG A 1 299 ? -17.323 -2.364 3.903 1.00 95.69 299 ARG A N 1
ATOM 2228 C CA . ARG A 1 299 ? -17.491 -3.823 3.811 1.00 95.69 299 ARG A CA 1
ATOM 2229 C C . ARG A 1 299 ? -16.544 -4.574 4.744 1.00 95.69 299 ARG A C 1
ATOM 2231 O O . ARG A 1 299 ? -16.970 -5.524 5.398 1.00 95.69 299 ARG A O 1
ATOM 2238 N N . ALA A 1 300 ? -15.284 -4.150 4.821 1.00 95.88 300 ALA A N 1
ATOM 2239 C CA . ALA A 1 300 ? -14.279 -4.789 5.660 1.00 95.88 300 ALA A CA 1
ATOM 2240 C C . ALA A 1 300 ? -14.572 -4.602 7.155 1.00 95.88 300 ALA A C 1
ATOM 2242 O O . ALA A 1 300 ? -14.543 -5.566 7.920 1.00 95.88 300 ALA A O 1
ATOM 2243 N N . THR A 1 301 ? -14.889 -3.379 7.581 1.00 96.00 301 THR A N 1
ATOM 2244 C CA . THR A 1 301 ? -15.087 -3.062 9.002 1.00 96.00 301 THR A CA 1
ATOM 2245 C C . THR A 1 301 ? -16.446 -3.506 9.534 1.00 96.00 301 THR A C 1
ATOM 2247 O O . THR A 1 301 ? -16.603 -3.662 10.745 1.00 96.00 301 THR A O 1
ATOM 2250 N N . GLU A 1 302 ? -17.446 -3.708 8.678 1.00 95.25 302 GLU A N 1
ATOM 2251 C CA . GLU A 1 302 ? -18.790 -4.157 9.067 1.00 95.25 302 GLU A CA 1
ATOM 2252 C C . GLU A 1 302 ? -18.970 -5.680 8.936 1.00 95.25 302 GLU A C 1
ATOM 2254 O O . GLU A 1 302 ? -19.976 -6.235 9.387 1.00 95.25 302 GLU A O 1
ATOM 2259 N N . ARG A 1 303 ? -17.982 -6.387 8.367 1.00 92.06 303 ARG A N 1
ATOM 2260 C CA . ARG A 1 303 ? -18.033 -7.834 8.134 1.00 92.06 303 ARG A CA 1
ATOM 2261 C C . ARG A 1 303 ? -18.329 -8.609 9.421 1.00 92.06 303 ARG A C 1
ATOM 2263 O O . ARG A 1 303 ? -17.585 -8.550 10.396 1.00 92.06 303 ARG A O 1
ATOM 2270 N N . GLY A 1 304 ? -19.400 -9.402 9.387 1.00 90.19 304 GLY A N 1
ATOM 2271 C CA . GLY A 1 304 ? -19.794 -10.279 10.494 1.00 90.19 304 GLY A CA 1
ATOM 2272 C C . GLY A 1 304 ? -20.404 -9.559 11.701 1.00 90.19 304 GLY A C 1
ATOM 2273 O O . GLY A 1 304 ? -20.707 -10.218 12.693 1.00 90.19 304 GLY A O 1
ATOM 2274 N N . ALA A 1 305 ? -20.597 -8.239 11.634 1.00 92.38 305 ALA A N 1
ATOM 2275 C CA . ALA A 1 305 ? -21.336 -7.493 12.640 1.00 92.38 305 ALA A CA 1
ATOM 2276 C C . ALA A 1 305 ? -22.819 -7.385 12.257 1.00 92.38 305 ALA A C 1
ATOM 2278 O O . ALA A 1 305 ? -23.175 -7.230 11.091 1.00 92.38 305 ALA A O 1
ATOM 2279 N N . GLU A 1 306 ? -23.692 -7.429 13.260 1.00 91.50 306 GLU A N 1
ATOM 2280 C CA . GLU A 1 306 ? -25.137 -7.283 13.094 1.00 91.50 306 GLU A CA 1
ATOM 2281 C C . GLU A 1 306 ? -25.641 -6.092 13.913 1.00 91.50 306 GLU A C 1
ATOM 2283 O O . GLU A 1 306 ? -25.076 -5.753 14.953 1.00 91.50 306 GLU A O 1
ATOM 2288 N N . GLY A 1 307 ? -26.725 -5.456 13.458 1.00 93.00 307 GLY A N 1
ATOM 2289 C CA . GLY A 1 307 ? -27.388 -4.389 14.216 1.00 93.00 307 GLY A CA 1
ATOM 2290 C C . GLY A 1 307 ? -26.555 -3.115 14.395 1.00 93.00 307 GLY A C 1
ATOM 2291 O O . GLY A 1 307 ? -26.771 -2.380 15.361 1.00 93.00 307 GLY A O 1
ATOM 2292 N N . LEU A 1 308 ? -25.607 -2.853 13.491 1.00 95.44 308 LEU A N 1
ATOM 2293 C CA . LEU A 1 308 ? -24.824 -1.624 13.513 1.00 95.44 308 LEU A CA 1
ATOM 2294 C C . LEU A 1 308 ? -25.706 -0.383 13.298 1.00 95.44 308 LEU A C 1
ATOM 2296 O O . LEU A 1 308 ? -26.698 -0.415 12.570 1.00 95.44 308 LEU A O 1
ATOM 2300 N N . ARG A 1 309 ? -25.328 0.730 13.928 1.00 94.69 309 ARG A N 1
ATOM 2301 C CA . ARG A 1 309 ? -26.088 1.991 13.957 1.00 94.69 309 ARG A CA 1
ATOM 2302 C C . ARG A 1 309 ? -25.257 3.148 13.420 1.00 94.69 309 ARG A C 1
ATOM 2304 O O . ARG A 1 309 ? -24.041 3.150 13.606 1.00 94.69 309 ARG A O 1
ATOM 2311 N N . SER A 1 310 ? -25.896 4.123 12.770 1.00 94.12 310 SER A N 1
ATOM 2312 C CA . SER A 1 310 ? -25.225 5.373 12.386 1.00 94.12 310 SER A CA 1
ATOM 2313 C C . SER A 1 310 ? -25.005 6.259 13.602 1.00 94.12 310 SER A C 1
ATOM 2315 O O . SER A 1 310 ? -25.773 6.234 14.568 1.00 94.12 310 SER A O 1
ATOM 2317 N N . LEU A 1 311 ? -23.983 7.110 13.534 1.00 91.38 311 LEU A N 1
ATOM 2318 C CA . LEU A 1 311 ? -23.858 8.225 14.467 1.00 91.38 311 LEU A CA 1
ATOM 2319 C C . LEU A 1 311 ? -25.145 9.067 14.462 1.00 91.38 311 LEU A C 1
ATOM 2321 O O . LEU A 1 311 ? -25.659 9.426 13.409 1.00 91.38 311 LEU A O 1
ATOM 2325 N N . GLY A 1 312 ? -25.665 9.381 15.651 1.00 84.81 312 GLY A N 1
ATOM 2326 C CA . GLY A 1 312 ? -26.928 10.113 15.812 1.00 84.81 312 GLY A CA 1
ATOM 2327 C C . GLY A 1 312 ? -28.165 9.232 16.030 1.00 84.81 312 GLY A C 1
ATOM 2328 O O . GLY A 1 312 ? -29.150 9.730 16.567 1.00 84.81 312 GLY A O 1
ATOM 2329 N N . ASP A 1 313 ? -28.093 7.920 15.770 1.00 81.06 313 ASP A N 1
ATOM 2330 C CA . ASP A 1 313 ? -29.205 6.971 15.992 1.00 81.06 313 ASP A CA 1
ATOM 2331 C C . ASP A 1 313 ? -29.410 6.590 17.476 1.00 81.06 313 ASP A C 1
ATOM 2333 O O . ASP A 1 313 ? -30.142 5.654 17.817 1.00 81.06 313 ASP A O 1
ATOM 2337 N N . CYS A 1 314 ? -28.757 7.295 18.402 1.00 70.88 314 CYS A N 1
ATOM 2338 C CA . CYS A 1 314 ? -28.967 7.112 19.831 1.00 70.88 314 CYS A CA 1
ATOM 2339 C C . CYS A 1 314 ? -30.323 7.708 20.223 1.00 70.88 314 CYS A C 1
ATOM 2341 O O . CYS A 1 314 ? -30.423 8.892 20.545 1.00 70.88 314 CYS A O 1
ATOM 2343 N N . THR A 1 315 ? -31.377 6.890 20.265 1.00 61.88 315 THR A N 1
ATOM 2344 C CA . THR A 1 315 ? -32.592 7.270 20.992 1.00 61.88 315 THR A CA 1
ATOM 2345 C C . THR A 1 315 ? -32.199 7.508 22.445 1.00 61.88 315 THR A C 1
ATOM 2347 O O . THR A 1 315 ? -31.766 6.570 23.120 1.00 61.88 315 THR A O 1
ATOM 2350 N N . ALA A 1 316 ? -32.321 8.747 22.927 1.00 55.47 316 ALA A N 1
ATOM 2351 C CA . ALA A 1 316 ? -32.155 9.043 24.341 1.00 55.47 316 ALA A CA 1
ATOM 2352 C C . ALA A 1 316 ? -33.061 8.087 25.123 1.00 55.47 316 ALA A C 1
ATOM 2354 O O . ALA A 1 316 ? -34.286 8.120 24.965 1.00 55.47 316 ALA A O 1
ATOM 2355 N N . ALA A 1 317 ? -32.464 7.200 25.923 1.00 51.94 317 ALA A N 1
ATOM 2356 C CA . ALA A 1 317 ? -33.217 6.390 26.85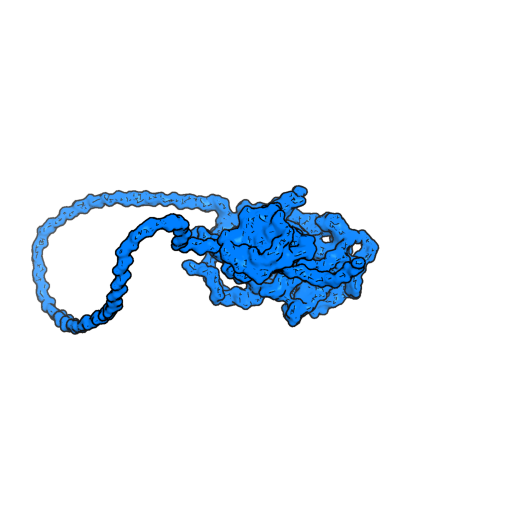9 1.00 51.94 317 ALA A CA 1
ATOM 2357 C C . ALA A 1 317 ? -33.931 7.375 27.786 1.00 51.94 317 ALA A C 1
ATOM 2359 O O . ALA A 1 317 ? -33.326 7.980 28.669 1.00 51.94 317 ALA A O 1
ATOM 2360 N N . THR A 1 318 ? -35.216 7.605 27.522 1.00 42.25 318 THR A N 1
ATOM 2361 C CA . THR A 1 318 ? -36.066 8.390 28.403 1.00 42.25 318 THR A CA 1
ATOM 2362 C C . THR A 1 318 ? -36.265 7.513 29.623 1.00 42.25 318 THR A C 1
ATOM 2364 O O . THR A 1 318 ? -37.155 6.663 29.655 1.00 42.25 318 THR A O 1
ATOM 2367 N N . THR A 1 319 ? -35.365 7.651 30.596 1.00 41.00 319 THR A N 1
ATOM 2368 C CA . THR A 1 319 ? -35.498 7.039 31.912 1.00 41.00 319 THR A CA 1
ATOM 2369 C C . THR A 1 319 ? -36.763 7.613 32.525 1.00 41.00 319 THR A C 1
ATOM 2371 O O . THR A 1 319 ? -36.762 8.667 33.155 1.00 41.00 319 THR A O 1
ATOM 2374 N N . THR A 1 320 ? -37.879 6.936 32.282 1.00 41.88 320 THR A N 1
ATOM 2375 C CA . THR A 1 320 ? -39.133 7.231 32.952 1.00 41.88 320 THR A CA 1
ATOM 2376 C C . THR A 1 320 ? -38.929 6.720 34.367 1.00 41.88 320 THR A C 1
ATOM 2378 O O . THR A 1 320 ? -39.018 5.519 34.619 1.00 41.88 320 THR A O 1
ATOM 2381 N N . ILE A 1 321 ? -38.547 7.615 35.279 1.00 49.00 321 ILE A N 1
ATOM 2382 C CA . ILE A 1 321 ? -38.508 7.311 36.706 1.00 49.00 321 ILE A CA 1
ATOM 2383 C C . ILE A 1 321 ? -39.950 6.997 37.103 1.00 49.00 321 ILE A C 1
ATOM 2385 O O . ILE A 1 321 ? -40.775 7.893 37.288 1.00 49.00 321 ILE A O 1
ATOM 2389 N N . ALA A 1 322 ? -40.269 5.706 37.181 1.00 47.97 322 ALA A N 1
ATOM 2390 C CA . ALA A 1 322 ? -41.516 5.237 37.748 1.00 47.97 322 ALA A CA 1
ATOM 2391 C C . ALA A 1 322 ? -41.534 5.666 39.219 1.00 47.97 322 ALA A C 1
ATOM 2393 O O . ALA A 1 322 ? -40.830 5.113 40.063 1.00 47.97 322 ALA A O 1
ATOM 2394 N N . THR A 1 323 ? -42.307 6.709 39.513 1.00 40.12 323 THR A N 1
ATOM 2395 C CA . THR A 1 323 ? -42.556 7.156 40.880 1.00 40.12 323 THR A CA 1
ATOM 2396 C C . THR A 1 323 ? -43.528 6.162 41.504 1.00 40.12 323 THR A C 1
ATOM 2398 O O . THR A 1 323 ? -44.741 6.259 41.319 1.00 40.12 323 THR A O 1
ATOM 2401 N N . THR A 1 324 ? -43.000 5.156 42.199 1.00 40.34 324 THR A N 1
ATOM 2402 C CA . THR A 1 324 ? -43.815 4.209 42.964 1.00 40.34 324 THR A CA 1
ATOM 2403 C C . THR A 1 324 ? -44.470 4.961 44.121 1.00 40.34 324 THR A C 1
ATOM 2405 O O . THR A 1 324 ? -43.826 5.281 45.117 1.00 40.34 324 THR A O 1
ATOM 2408 N N . THR A 1 325 ? -45.758 5.277 43.981 1.00 42.00 325 THR A N 1
ATOM 2409 C CA . THR A 1 325 ? -46.568 5.822 45.074 1.00 42.00 325 THR A CA 1
ATOM 2410 C C . THR A 1 325 ? -47.040 4.653 45.932 1.00 42.00 325 THR A C 1
ATOM 2412 O O . THR A 1 325 ? -47.872 3.857 45.503 1.00 42.00 325 THR A O 1
ATOM 2415 N N . THR A 1 326 ? -46.490 4.518 47.136 1.00 38.38 326 THR A N 1
ATOM 2416 C CA . THR A 1 326 ? -46.898 3.496 48.108 1.00 38.38 326 THR A CA 1
ATOM 2417 C C . THR A 1 326 ? -48.282 3.840 48.666 1.00 38.38 326 THR A C 1
ATOM 2419 O O . THR A 1 326 ? -48.429 4.798 49.421 1.00 38.38 326 THR A O 1
ATOM 2422 N N . THR A 1 327 ? -49.310 3.068 48.307 1.00 37.56 327 THR A N 1
ATOM 2423 C CA . THR A 1 327 ? -50.642 3.153 48.925 1.00 37.56 327 THR A CA 1
ATOM 2424 C C . THR A 1 327 ? -50.731 2.176 50.096 1.00 37.56 327 THR A C 1
ATOM 2426 O O . THR A 1 327 ? -50.777 0.960 49.914 1.00 37.56 327 THR A O 1
ATOM 2429 N N . THR A 1 328 ? -50.759 2.709 51.316 1.00 36.94 328 THR A N 1
ATOM 2430 C CA . THR A 1 328 ? -50.981 1.945 52.549 1.00 36.94 328 THR A CA 1
ATOM 2431 C C . THR A 1 328 ? -52.444 1.506 52.625 1.00 36.94 328 THR A C 1
ATOM 2433 O O . THR A 1 328 ? -53.332 2.341 52.771 1.00 36.94 328 THR A O 1
ATOM 2436 N N . THR A 1 329 ? -52.703 0.198 52.537 1.00 35.28 329 THR A N 1
ATOM 2437 C CA . THR A 1 329 ? -54.040 -0.379 52.758 1.00 35.28 329 THR A CA 1
ATOM 2438 C C . THR A 1 329 ? -54.097 -1.000 54.151 1.00 35.28 329 THR A C 1
ATOM 2440 O O . THR A 1 329 ? -53.474 -2.027 54.415 1.00 35.28 329 THR A O 1
ATOM 2443 N N . THR A 1 330 ? -54.840 -0.366 55.055 1.00 34.88 330 THR A N 1
ATOM 2444 C CA . THR A 1 330 ? -55.126 -0.870 56.404 1.00 34.88 330 THR A CA 1
ATOM 2445 C C . THR A 1 330 ? -56.182 -1.970 56.316 1.00 34.88 330 THR A C 1
ATOM 2447 O O . THR A 1 330 ? -57.317 -1.696 55.936 1.00 34.88 330 THR A O 1
ATOM 2450 N N . THR A 1 331 ? -55.828 -3.207 56.676 1.00 35.97 331 THR A N 1
ATOM 2451 C CA . THR A 1 331 ? -56.790 -4.318 56.786 1.00 35.97 331 THR A CA 1
ATOM 2452 C C . THR A 1 331 ? -56.979 -4.688 58.253 1.00 35.97 331 THR A C 1
ATOM 2454 O O . THR A 1 331 ? -56.072 -5.204 58.903 1.00 35.97 331 THR A O 1
ATOM 2457 N N . THR A 1 332 ? -58.171 -4.407 58.771 1.00 39.66 332 THR A N 1
ATOM 2458 C CA . THR A 1 332 ? -58.657 -4.837 60.086 1.00 39.66 332 THR A CA 1
ATOM 2459 C C . THR A 1 332 ? -59.120 -6.288 59.982 1.00 39.66 332 THR A C 1
ATOM 2461 O O . THR A 1 332 ? -60.001 -6.573 59.176 1.00 39.66 332 THR A O 1
ATOM 2464 N N . THR A 1 333 ? -58.577 -7.202 60.795 1.00 36.81 333 THR A N 1
ATOM 2465 C CA . THR A 1 333 ? -59.151 -8.555 60.919 1.00 36.81 333 THR A CA 1
ATOM 2466 C C . THR A 1 333 ? -59.222 -9.001 62.374 1.00 36.81 333 THR A C 1
ATOM 2468 O O . THR A 1 333 ? -58.270 -8.875 63.141 1.00 36.81 333 THR A O 1
ATOM 2471 N N . THR A 1 334 ? -60.414 -9.473 62.717 1.00 34.44 334 THR A N 1
ATOM 2472 C CA . THR A 1 334 ? -60.959 -9.791 64.034 1.00 34.44 334 THR A CA 1
ATOM 2473 C C . THR A 1 334 ? -60.468 -11.140 64.566 1.00 34.44 334 THR A C 1
ATOM 2475 O O . THR A 1 334 ? -60.302 -12.103 63.823 1.00 34.44 334 THR A O 1
ATOM 2478 N N . THR A 1 335 ? -60.287 -11.205 65.881 1.00 35.25 335 THR A N 1
ATOM 2479 C CA . THR A 1 335 ? -59.901 -12.370 66.687 1.00 35.25 335 THR A CA 1
ATOM 2480 C C . THR A 1 335 ? -60.990 -13.451 66.719 1.00 35.25 335 THR A C 1
ATOM 2482 O O . THR A 1 335 ? -62.153 -13.148 66.976 1.00 35.25 335 THR A O 1
ATOM 2485 N N . THR A 1 336 ? -60.628 -14.731 66.583 1.00 33.50 336 THR A N 1
ATOM 2486 C CA . THR A 1 336 ? -61.387 -15.870 67.145 1.00 33.50 336 THR A CA 1
ATOM 2487 C C . THR A 1 336 ? -60.416 -17.005 67.487 1.00 33.50 336 THR A C 1
ATOM 2489 O O . THR A 1 336 ? -59.454 -17.249 66.764 1.00 33.50 336 THR A O 1
ATOM 2492 N N . ALA A 1 337 ? -60.627 -17.633 68.644 1.00 33.38 337 ALA A N 1
ATOM 2493 C CA . ALA A 1 337 ? -59.680 -18.502 69.330 1.00 33.38 337 ALA A CA 1
ATOM 2494 C C . ALA A 1 337 ? -59.862 -20.009 69.048 1.00 33.38 337 ALA A C 1
ATOM 2496 O O . ALA A 1 337 ? -60.982 -20.493 68.933 1.00 33.38 337 ALA A O 1
ATOM 2497 N N . ALA A 1 338 ? -58.712 -20.696 69.077 1.00 33.72 338 ALA A N 1
ATOM 2498 C CA . ALA A 1 338 ? -58.401 -22.054 69.551 1.00 33.72 338 ALA A CA 1
ATOM 2499 C C . ALA A 1 338 ? -59.078 -23.304 68.945 1.00 33.72 338 ALA A C 1
ATOM 2501 O O . ALA A 1 338 ? -60.268 -23.541 69.105 1.00 33.72 338 ALA A O 1
ATOM 2502 N N . THR A 1 339 ? -58.239 -24.242 68.479 1.00 30.34 339 THR A N 1
ATOM 2503 C CA . THR A 1 339 ? -58.309 -25.664 68.876 1.00 30.34 339 THR A CA 1
ATOM 2504 C C . THR A 1 339 ? -56.904 -26.283 68.842 1.00 30.34 339 THR A C 1
ATOM 2506 O O . THR A 1 339 ? -56.140 -26.078 67.903 1.00 30.34 339 THR A O 1
ATOM 2509 N N . THR A 1 340 ? -56.566 -27.003 69.909 1.00 32.25 340 THR A N 1
ATOM 2510 C CA . THR A 1 340 ? -55.281 -27.652 70.206 1.00 32.25 340 THR A CA 1
ATOM 2511 C C . THR A 1 340 ? -55.210 -29.051 69.591 1.00 32.25 340 THR A C 1
ATOM 2513 O O . THR A 1 340 ? -56.172 -29.810 69.700 1.00 32.25 340 THR A O 1
ATOM 2516 N N . THR A 1 341 ? -54.056 -29.469 69.059 1.00 32.44 341 THR A N 1
ATOM 2517 C CA . THR A 1 341 ? -53.666 -30.893 69.065 1.00 32.44 341 THR A CA 1
ATOM 2518 C C . THR A 1 341 ? -52.143 -31.042 69.094 1.00 32.44 341 THR A C 1
ATOM 2520 O O . THR A 1 341 ? -51.415 -30.345 68.393 1.00 32.44 341 THR A O 1
ATOM 2523 N N . THR A 1 342 ? -51.684 -31.938 69.962 1.00 31.12 342 THR A N 1
ATOM 2524 C CA . THR A 1 342 ? -50.302 -32.158 70.406 1.00 31.12 342 THR A CA 1
ATOM 2525 C C . THR A 1 342 ? -49.727 -33.417 69.758 1.00 31.12 342 THR A C 1
ATOM 2527 O O . THR A 1 342 ? -50.380 -34.449 69.866 1.00 31.12 342 THR A O 1
ATOM 2530 N N . THR A 1 343 ? -48.491 -33.388 69.228 1.00 32.88 343 THR A N 1
ATOM 2531 C CA . THR A 1 343 ? -47.592 -34.570 69.259 1.00 32.88 343 THR A CA 1
ATOM 2532 C C . THR A 1 343 ? -46.093 -34.220 69.134 1.00 32.88 343 THR A C 1
ATOM 2534 O O . THR A 1 343 ? -45.627 -33.746 68.108 1.00 32.88 343 THR A O 1
ATOM 2537 N N . THR A 1 344 ? -45.392 -34.439 70.250 1.00 31.95 344 THR A N 1
ATOM 2538 C CA . THR A 1 344 ? -44.033 -34.949 70.554 1.00 31.95 344 THR A CA 1
ATOM 2539 C C . THR A 1 344 ? -42.854 -34.921 69.546 1.00 31.95 344 THR A C 1
ATOM 2541 O O . THR A 1 344 ? -42.808 -35.691 68.597 1.00 31.95 344 THR A O 1
ATOM 2544 N N . ALA A 1 345 ? -41.854 -34.099 69.913 1.00 34.28 345 ALA A N 1
ATOM 2545 C CA . ALA A 1 345 ? -40.377 -34.237 69.985 1.00 34.28 345 ALA A CA 1
ATOM 2546 C C . ALA A 1 345 ? -39.552 -35.171 69.062 1.00 34.28 345 ALA A C 1
ATOM 2548 O O . ALA A 1 345 ? -39.841 -36.354 68.942 1.00 34.28 345 ALA A O 1
ATOM 2549 N N . THR A 1 346 ? -38.367 -34.687 68.638 1.00 31.33 346 THR A N 1
ATOM 2550 C CA . THR A 1 346 ? -37.038 -35.211 69.061 1.00 31.33 346 THR A CA 1
ATOM 2551 C C . THR A 1 346 ? -35.931 -34.174 68.789 1.00 31.33 346 THR A C 1
ATOM 2553 O O . THR A 1 346 ? -35.824 -33.631 67.693 1.00 31.33 346 THR A O 1
ATOM 2556 N N . THR A 1 347 ? -35.112 -33.914 69.809 1.00 32.31 347 THR A N 1
ATOM 2557 C CA . THR A 1 347 ? -33.921 -33.048 69.817 1.00 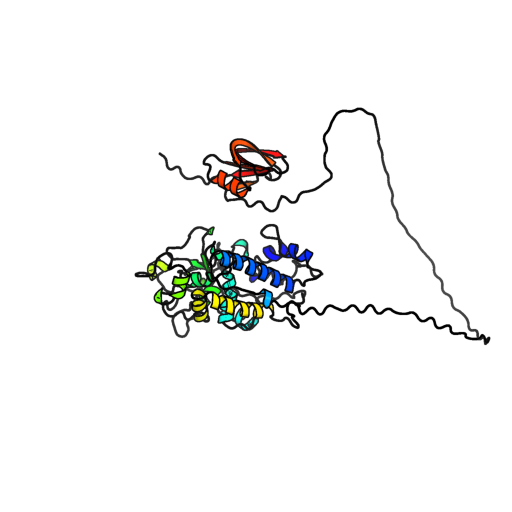32.31 347 THR A CA 1
ATOM 2558 C C . THR A 1 347 ? -32.667 -33.890 69.572 1.00 32.31 347 THR A C 1
ATOM 2560 O O . THR A 1 347 ? -32.555 -34.989 70.114 1.00 32.31 347 THR A O 1
ATOM 2563 N N . THR A 1 348 ? -31.669 -33.371 68.856 1.00 32.31 348 THR A N 1
ATOM 2564 C CA . THR A 1 348 ? -30.277 -33.826 69.011 1.00 32.31 348 THR A CA 1
ATOM 2565 C C . THR A 1 348 ? -29.332 -32.634 68.876 1.00 32.31 348 THR A C 1
ATOM 2567 O O . THR A 1 348 ? -29.334 -31.934 67.868 1.00 32.31 348 THR A O 1
ATOM 2570 N N . THR A 1 349 ? -28.554 -32.413 69.932 1.00 30.55 349 THR A N 1
ATOM 2571 C CA . THR A 1 349 ? -27.502 -31.403 70.073 1.00 30.55 349 THR A CA 1
ATOM 2572 C C . THR A 1 349 ? -26.159 -32.122 70.060 1.00 30.55 349 THR A C 1
ATOM 2574 O O . THR A 1 349 ? -26.008 -33.075 70.822 1.00 30.55 349 THR A O 1
ATOM 2577 N N . THR A 1 350 ? -25.170 -31.619 69.313 1.00 30.59 350 THR A N 1
ATOM 2578 C CA . THR A 1 350 ? -23.751 -31.888 69.607 1.00 30.59 350 THR A CA 1
ATOM 2579 C C . THR A 1 350 ? -22.903 -30.639 69.350 1.00 30.59 350 THR A C 1
ATOM 2581 O O . THR A 1 350 ? -23.036 -29.971 68.328 1.00 30.59 350 THR A O 1
ATOM 2584 N N . THR A 1 351 ? -22.066 -30.334 70.338 1.00 30.31 351 THR A N 1
ATOM 2585 C CA . THR A 1 351 ? -21.226 -29.146 70.557 1.00 30.31 351 THR A CA 1
ATOM 2586 C C . THR A 1 351 ? -19.796 -29.332 70.012 1.00 30.31 351 THR A C 1
ATOM 2588 O O . THR A 1 351 ? -19.358 -30.468 69.824 1.00 30.31 351 THR A O 1
ATOM 2591 N N . THR A 1 352 ? -19.030 -28.223 70.005 1.00 29.61 352 THR A N 1
ATOM 2592 C CA . THR A 1 352 ? -17.544 -28.071 70.132 1.00 29.61 352 THR A CA 1
ATOM 2593 C C . THR A 1 352 ? -16.742 -28.104 68.808 1.00 29.61 352 THR A C 1
ATOM 2595 O O . THR A 1 352 ? -17.076 -28.881 67.929 1.00 29.61 352 THR A O 1
ATOM 2598 N N . THR A 1 353 ? -15.706 -27.289 68.525 1.00 29.08 353 THR A N 1
ATOM 2599 C CA . THR A 1 353 ? -14.788 -26.463 69.346 1.00 29.08 353 THR A CA 1
ATOM 2600 C C . THR A 1 353 ? -14.124 -25.360 68.490 1.00 29.08 353 THR A C 1
ATOM 2602 O O . THR A 1 353 ? -13.917 -25.527 67.292 1.00 29.08 353 THR A O 1
ATOM 2605 N N . THR A 1 354 ? -13.743 -24.260 69.137 1.00 30.88 354 THR A N 1
ATOM 2606 C CA . THR A 1 354 ? -12.896 -23.134 68.698 1.00 30.88 354 THR A CA 1
ATOM 2607 C C . THR A 1 354 ? -11.416 -23.496 68.500 1.00 30.88 354 THR A C 1
ATOM 2609 O O . THR A 1 354 ? -10.863 -24.276 69.271 1.00 30.88 354 THR A O 1
ATOM 2612 N N . THR A 1 355 ? -10.709 -22.798 67.598 1.00 29.08 355 THR A N 1
ATOM 2613 C CA . THR A 1 355 ? -9.288 -22.434 67.800 1.00 29.08 355 THR A CA 1
ATOM 2614 C C . THR A 1 355 ? -8.942 -21.151 67.032 1.00 29.08 355 THR A C 1
ATOM 2616 O O . THR A 1 355 ? -9.025 -21.110 65.810 1.00 29.08 355 THR A O 1
ATOM 2619 N N . ASN A 1 356 ? -8.557 -20.104 67.769 1.00 30.89 356 ASN A N 1
ATOM 2620 C CA . ASN A 1 356 ? -7.890 -18.901 67.264 1.00 30.89 356 ASN A CA 1
ATOM 2621 C C . ASN A 1 356 ? -6.376 -19.068 67.445 1.00 30.89 356 ASN A C 1
ATOM 2623 O O . ASN A 1 356 ? -5.932 -19.641 68.441 1.00 30.89 356 ASN A O 1
ATOM 2627 N N . THR A 1 357 ? -5.570 -18.492 66.556 1.00 28.08 357 THR A N 1
ATOM 2628 C CA . THR A 1 357 ? -4.156 -18.206 66.837 1.00 28.08 357 THR A CA 1
ATOM 2629 C C . THR A 1 357 ? -3.816 -16.826 66.289 1.00 28.08 357 THR A C 1
ATOM 2631 O O . THR A 1 357 ? -3.853 -16.594 65.085 1.00 28.08 357 THR A O 1
ATOM 2634 N N . ALA A 1 358 ? -3.514 -15.915 67.210 1.00 28.91 358 ALA A N 1
ATOM 2635 C CA . ALA A 1 358 ? -2.855 -14.640 66.975 1.00 28.91 358 ALA A CA 1
ATOM 2636 C C . ALA A 1 358 ? -1.426 -14.743 67.524 1.00 28.91 358 ALA A C 1
ATOM 2638 O O . ALA A 1 358 ? -1.210 -15.402 68.543 1.00 28.91 358 ALA A O 1
ATOM 2639 N N . ALA A 1 359 ? -0.473 -14.067 66.885 1.00 29.22 359 ALA A N 1
ATOM 2640 C CA . ALA A 1 359 ? 0.853 -13.829 67.439 1.00 29.22 359 ALA A CA 1
ATOM 2641 C C . ALA A 1 359 ? 1.249 -12.363 67.225 1.00 29.22 359 ALA A C 1
ATOM 2643 O O . ALA A 1 359 ? 1.114 -11.813 66.134 1.00 29.22 359 ALA A O 1
ATOM 2644 N N . THR A 1 360 ? 1.726 -11.769 68.314 1.00 26.30 360 THR A N 1
ATOM 2645 C CA . THR A 1 360 ? 2.167 -10.385 68.507 1.00 26.30 360 THR A CA 1
ATOM 2646 C C . THR A 1 360 ? 3.667 -10.392 68.796 1.00 26.30 360 THR A C 1
ATOM 2648 O O . THR A 1 360 ? 4.136 -11.316 69.453 1.00 26.30 360 THR A O 1
ATOM 2651 N N . THR A 1 361 ? 4.407 -9.360 68.385 1.00 27.59 361 THR A N 1
ATOM 2652 C CA . THR A 1 361 ? 5.536 -8.709 69.107 1.00 27.59 361 THR A CA 1
ATOM 2653 C C . THR A 1 361 ? 6.106 -7.603 68.197 1.00 27.59 361 THR A C 1
ATOM 2655 O O . THR A 1 361 ? 6.000 -7.730 66.985 1.00 27.59 361 THR A O 1
ATOM 2658 N N . THR A 1 362 ? 6.766 -6.511 68.596 1.00 26.08 362 THR A N 1
ATOM 2659 C CA . THR A 1 362 ? 6.826 -5.605 69.765 1.00 26.08 362 THR A CA 1
ATOM 2660 C C . THR A 1 362 ? 7.654 -4.397 69.273 1.00 26.08 362 THR A C 1
ATOM 2662 O O . THR A 1 362 ? 8.552 -4.565 68.450 1.00 26.08 362 THR A O 1
ATOM 2665 N N . ALA A 1 363 ? 7.347 -3.187 69.745 1.00 28.91 363 ALA A N 1
ATOM 2666 C CA . ALA A 1 363 ? 8.001 -1.926 69.381 1.00 28.91 363 ALA A CA 1
ATOM 2667 C C . ALA A 1 363 ? 9.311 -1.649 70.150 1.00 28.91 363 ALA A C 1
ATOM 2669 O O . ALA A 1 363 ? 9.441 -2.076 71.295 1.00 28.91 363 ALA A O 1
ATOM 2670 N N . THR A 1 364 ? 10.186 -0.805 69.581 1.00 24.00 364 THR A N 1
ATOM 2671 C CA . THR A 1 364 ? 11.168 -0.009 70.345 1.00 24.00 364 THR A CA 1
ATOM 2672 C C . THR A 1 364 ? 11.287 1.402 69.760 1.00 24.00 364 THR A C 1
ATOM 2674 O O . THR A 1 364 ? 11.482 1.581 68.560 1.00 24.00 364 THR A O 1
ATOM 2677 N N . THR A 1 365 ? 11.175 2.389 70.647 1.00 27.03 365 THR A N 1
ATOM 2678 C CA . THR A 1 365 ? 11.212 3.840 70.424 1.00 27.03 365 THR A CA 1
ATOM 2679 C C . THR A 1 365 ? 12.542 4.403 70.924 1.00 27.03 365 THR A C 1
ATOM 2681 O O . THR A 1 365 ? 12.963 4.015 72.011 1.00 27.03 365 THR A O 1
ATOM 2684 N N . THR A 1 366 ? 13.115 5.402 70.242 1.00 24.78 366 THR A N 1
ATOM 2685 C CA . THR A 1 366 ? 14.027 6.376 70.877 1.00 24.78 366 THR A CA 1
ATOM 2686 C C . THR A 1 366 ? 13.798 7.772 70.287 1.00 24.78 366 THR A C 1
ATOM 2688 O O . THR A 1 366 ? 13.979 7.980 69.091 1.00 24.78 366 THR A O 1
ATOM 2691 N N . GLN A 1 367 ? 13.401 8.726 71.137 1.00 24.94 367 GLN A N 1
ATOM 2692 C CA . GLN A 1 367 ? 13.410 10.172 70.883 1.00 24.94 367 GLN A CA 1
ATOM 2693 C C . GLN A 1 367 ? 14.571 10.815 71.651 1.00 24.94 367 GLN A C 1
ATOM 2695 O O . GLN A 1 367 ? 14.792 10.467 72.809 1.00 24.94 367 GLN A O 1
ATOM 2700 N N . VAL A 1 368 ? 15.216 11.821 71.054 1.00 24.91 368 VAL A N 1
ATOM 2701 C CA . VAL A 1 368 ? 15.910 12.915 71.758 1.00 24.91 368 VAL A CA 1
ATOM 2702 C C . VAL A 1 368 ? 15.650 14.210 70.980 1.00 24.91 368 VAL A C 1
ATOM 2704 O O . VAL A 1 368 ? 15.732 14.223 69.754 1.00 24.91 368 VAL A O 1
ATOM 2707 N N . ALA A 1 369 ? 15.327 15.288 71.696 1.00 26.14 369 ALA A N 1
ATOM 2708 C CA . ALA A 1 369 ? 15.065 16.630 71.180 1.00 26.14 369 ALA A CA 1
ATOM 2709 C C . ALA A 1 369 ? 16.008 17.648 71.841 1.00 26.14 369 ALA A C 1
ATOM 2711 O O . ALA A 1 369 ? 16.145 17.588 73.061 1.00 26.14 369 ALA A O 1
ATOM 2712 N N . THR A 1 370 ? 16.591 18.597 71.085 1.00 25.66 370 THR A N 1
ATOM 2713 C CA . THR A 1 370 ? 16.592 20.061 71.372 1.00 25.66 370 THR A CA 1
ATOM 2714 C C . THR A 1 370 ? 17.276 20.909 70.265 1.00 25.66 370 THR A C 1
ATOM 2716 O O . THR A 1 370 ? 18.394 20.624 69.857 1.00 25.66 370 THR A O 1
ATOM 2719 N N . THR A 1 371 ? 16.533 21.928 69.798 1.00 24.27 371 THR A N 1
ATOM 2720 C CA . THR A 1 371 ? 16.815 23.319 69.320 1.00 24.27 371 THR A CA 1
ATOM 2721 C C . THR A 1 371 ? 18.270 23.734 68.968 1.00 24.27 371 THR A C 1
ATOM 2723 O O . THR A 1 371 ? 19.167 23.548 69.777 1.00 24.27 371 THR A O 1
ATOM 2726 N N . THR A 1 372 ? 18.602 24.414 67.848 1.00 25.89 372 THR A N 1
ATOM 2727 C CA . THR A 1 372 ? 18.240 25.812 67.466 1.00 25.89 372 THR A CA 1
ATOM 2728 C C . THR A 1 372 ? 18.625 26.147 65.996 1.00 25.89 372 THR A C 1
ATOM 2730 O O . THR A 1 372 ? 19.494 25.508 65.419 1.00 25.89 372 THR A O 1
ATOM 2733 N N . GLN A 1 373 ? 17.945 27.158 65.435 1.00 24.69 373 GLN A N 1
ATOM 2734 C CA . GLN A 1 373 ? 17.897 27.752 64.077 1.00 24.69 373 GLN A CA 1
ATOM 2735 C C . GLN A 1 373 ? 19.132 27.765 63.142 1.00 24.69 373 GLN A C 1
ATOM 2737 O O . GLN A 1 373 ? 20.236 28.113 63.548 1.00 24.69 373 GLN A O 1
ATOM 2742 N N . GLY A 1 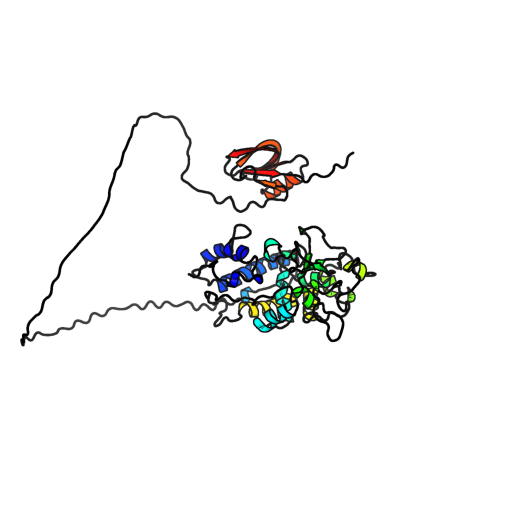374 ? 18.843 27.610 61.834 1.00 25.08 374 GLY A N 1
ATOM 2743 C CA . GLY A 1 374 ? 19.670 28.093 60.717 1.00 25.08 374 GLY A CA 1
ATOM 2744 C C . GLY A 1 374 ? 19.269 27.569 59.321 1.00 25.08 374 GLY A C 1
ATOM 2745 O O . GLY A 1 374 ? 19.836 26.592 58.864 1.00 25.08 374 GLY A O 1
ATOM 2746 N N . THR A 1 375 ? 18.341 28.265 58.646 1.00 23.92 375 THR A N 1
ATOM 2747 C CA . THR A 1 375 ? 18.202 28.436 57.168 1.00 23.92 375 THR A CA 1
ATOM 2748 C C . THR A 1 375 ? 18.015 27.235 56.204 1.00 23.92 375 THR A C 1
ATOM 2750 O O . THR A 1 375 ? 18.940 26.505 55.882 1.00 23.92 375 THR A O 1
ATOM 2753 N N . THR A 1 376 ? 16.795 27.171 55.641 1.00 31.16 376 THR A N 1
ATOM 2754 C CA . THR A 1 376 ? 16.402 26.896 54.232 1.00 31.16 376 THR A CA 1
ATOM 2755 C C . THR A 1 376 ? 17.059 25.758 53.433 1.00 31.16 376 THR A C 1
ATOM 2757 O O . THR A 1 376 ? 18.096 25.970 52.817 1.00 31.16 376 THR A O 1
ATOM 2760 N N . GLN A 1 377 ? 16.335 24.643 53.256 1.00 25.48 377 GLN A N 1
ATOM 2761 C CA . GLN A 1 377 ? 16.207 23.917 51.975 1.00 25.48 377 GLN A CA 1
ATOM 2762 C C . GLN A 1 377 ? 15.150 22.807 52.093 1.00 25.48 377 GLN A C 1
ATOM 2764 O O . GLN A 1 377 ? 15.126 22.064 53.071 1.00 25.48 377 GLN A O 1
ATOM 2769 N N . GLY A 1 378 ? 14.237 22.740 51.121 1.00 29.88 378 GLY A N 1
ATOM 2770 C CA . GLY A 1 378 ? 13.190 21.724 51.042 1.00 29.88 378 GLY A CA 1
ATOM 2771 C C . GLY A 1 378 ? 13.647 20.477 50.289 1.00 29.88 378 GLY A C 1
ATOM 2772 O O . GLY A 1 378 ? 14.425 20.579 49.346 1.00 29.88 378 GLY A O 1
ATOM 2773 N N . THR A 1 379 ? 13.094 19.322 50.664 1.00 23.94 379 THR A N 1
ATOM 2774 C CA . THR A 1 379 ? 13.075 18.133 49.801 1.00 23.94 379 THR A CA 1
ATOM 2775 C C . THR A 1 379 ? 11.853 17.259 50.076 1.00 23.94 379 THR A C 1
ATOM 2777 O O . THR A 1 379 ? 11.607 16.847 51.206 1.00 23.94 379 THR A O 1
ATOM 2780 N N . SER A 1 380 ? 11.158 16.966 48.976 1.00 26.08 380 SER A N 1
ATOM 2781 C CA . SER A 1 380 ? 10.645 15.654 48.573 1.00 26.08 380 SER A CA 1
ATOM 2782 C C . SER A 1 380 ? 9.570 14.970 49.417 1.00 26.08 380 SER A C 1
ATOM 2784 O O . SER A 1 380 ? 9.851 14.133 50.270 1.00 26.08 380 SER A O 1
ATOM 2786 N N . ALA A 1 381 ? 8.320 15.193 48.999 1.00 27.41 381 ALA A N 1
ATOM 2787 C CA . ALA A 1 381 ? 7.363 14.105 48.834 1.00 27.41 381 ALA A CA 1
ATOM 2788 C C . ALA A 1 381 ? 7.281 13.753 47.337 1.00 27.41 381 ALA A C 1
ATOM 2790 O O . ALA A 1 381 ? 7.134 14.617 46.477 1.00 27.41 381 ALA A O 1
ATOM 2791 N N . THR A 1 382 ? 7.445 12.465 47.072 1.00 30.62 382 THR A N 1
ATOM 2792 C CA . THR A 1 382 ? 7.559 11.758 45.798 1.00 30.62 382 THR A CA 1
ATOM 2793 C C . THR A 1 382 ? 6.567 12.212 44.726 1.00 30.62 382 THR A C 1
ATOM 2795 O O . THR A 1 382 ? 5.364 11.997 44.838 1.00 30.62 382 THR A O 1
ATOM 2798 N N . THR A 1 383 ? 7.092 12.771 43.639 1.00 27.36 383 THR A N 1
ATOM 2799 C CA . THR A 1 383 ? 6.406 12.870 42.344 1.00 27.36 383 THR A CA 1
ATOM 2800 C C . THR A 1 383 ? 7.389 12.358 41.301 1.00 27.36 383 THR A C 1
ATOM 2802 O O . THR A 1 383 ? 8.242 13.092 40.813 1.00 27.36 383 THR A O 1
ATOM 2805 N N . THR A 1 384 ? 7.358 11.053 41.039 1.00 27.98 384 THR A N 1
ATOM 2806 C CA . THR A 1 384 ? 8.174 10.446 39.987 1.00 27.98 384 THR A CA 1
ATOM 2807 C C . THR A 1 384 ? 7.560 10.851 38.651 1.00 27.98 384 THR A C 1
ATOM 2809 O O . THR A 1 384 ? 6.521 10.337 38.243 1.00 27.98 384 THR A O 1
ATOM 2812 N N . SER A 1 385 ? 8.177 11.868 38.057 1.00 30.81 385 SER A N 1
ATOM 2813 C CA . SER A 1 385 ? 7.817 12.505 36.799 1.00 30.81 385 SER A CA 1
ATOM 2814 C C . SER A 1 385 ? 8.114 11.597 35.605 1.00 30.81 385 SER A C 1
ATOM 2816 O O . SER A 1 385 ? 9.150 10.944 35.505 1.00 30.81 385 SER A O 1
ATOM 2818 N N . THR A 1 386 ? 7.153 11.597 34.698 1.00 32.78 386 THR A N 1
ATOM 2819 C CA . THR A 1 386 ? 6.948 10.843 33.462 1.00 32.78 386 THR A CA 1
ATOM 2820 C C . THR A 1 386 ? 7.821 11.306 32.286 1.00 32.78 386 THR A C 1
ATOM 2822 O O . THR A 1 386 ? 7.327 11.441 31.173 1.00 32.78 386 THR A O 1
ATOM 2825 N N . LEU A 1 387 ? 9.116 11.562 32.483 1.00 35.84 387 LEU A N 1
ATOM 2826 C CA . LEU A 1 387 ? 9.973 12.145 31.428 1.00 35.84 387 LEU A CA 1
ATOM 2827 C C . LEU A 1 387 ? 10.861 11.142 30.671 1.00 35.84 387 LEU A C 1
ATOM 2829 O O . LEU A 1 387 ? 11.705 11.545 29.877 1.00 35.84 387 LEU A O 1
ATOM 2833 N N . SER A 1 388 ? 10.661 9.836 30.867 1.00 39.06 388 SER A N 1
ATOM 2834 C CA . SER A 1 388 ? 11.555 8.807 30.310 1.00 39.06 388 SER A CA 1
ATOM 2835 C C . SER A 1 388 ? 11.151 8.232 28.939 1.00 39.06 388 SER A C 1
ATOM 2837 O O . SER A 1 388 ? 11.900 7.432 28.388 1.00 39.06 388 SER A O 1
ATOM 2839 N N . SER A 1 389 ? 10.004 8.603 28.348 1.00 41.59 389 SER A N 1
ATOM 2840 C CA . SER A 1 389 ? 9.459 7.883 27.173 1.00 41.59 389 SER A CA 1
ATOM 2841 C C . SER A 1 389 ? 9.321 8.658 25.854 1.00 41.59 389 SER A C 1
ATOM 2843 O O . SER A 1 389 ? 8.781 8.097 24.908 1.00 41.59 389 SER A O 1
ATOM 2845 N N . THR A 1 390 ? 9.830 9.888 25.708 1.00 53.53 390 THR A N 1
ATOM 2846 C CA . THR A 1 390 ? 9.660 10.656 24.446 1.00 53.53 390 THR A CA 1
ATOM 2847 C C . THR A 1 390 ? 10.918 11.370 23.958 1.00 53.53 390 THR A C 1
ATOM 2849 O O . THR A 1 390 ? 10.837 12.470 23.413 1.00 53.53 390 THR A O 1
ATOM 2852 N N . LEU A 1 391 ? 12.099 10.784 24.156 1.00 62.03 391 LEU A N 1
ATOM 2853 C CA . LEU A 1 391 ? 13.320 11.360 23.604 1.00 62.03 391 LEU A CA 1
ATOM 2854 C C . LEU A 1 391 ? 13.691 10.703 22.267 1.00 62.03 391 LEU A C 1
ATOM 2856 O O . LEU A 1 391 ? 14.360 9.674 22.237 1.00 62.03 391 LEU A O 1
ATOM 2860 N N . GLU A 1 392 ? 13.252 11.305 21.156 1.00 69.31 392 GLU A N 1
ATOM 2861 C CA . GLU A 1 392 ? 13.689 10.923 19.807 1.00 69.31 392 GLU A CA 1
ATOM 2862 C C . GLU A 1 392 ? 15.175 11.272 19.621 1.00 69.31 392 GLU A C 1
ATOM 2864 O O . GLU A 1 392 ? 15.553 12.439 19.474 1.00 69.31 392 GLU A O 1
ATOM 2869 N N . LEU A 1 393 ? 16.032 10.249 19.653 1.00 83.75 393 LEU A N 1
ATOM 2870 C CA . LEU A 1 393 ? 17.466 10.401 19.427 1.00 83.75 393 LEU A CA 1
ATOM 2871 C C . LEU A 1 393 ? 17.801 10.278 17.938 1.00 83.75 393 LEU A C 1
ATOM 2873 O O . LEU A 1 393 ? 17.523 9.255 17.309 1.00 83.75 393 LEU A O 1
ATOM 2877 N N . LEU A 1 394 ? 18.453 11.298 17.381 1.00 83.44 394 LEU A N 1
ATOM 2878 C CA . LEU A 1 394 ? 19.023 11.240 16.039 1.00 83.44 394 LEU A CA 1
ATOM 2879 C C . LEU A 1 394 ? 20.197 10.254 15.994 1.00 83.44 394 LEU A C 1
ATOM 2881 O O . LEU A 1 394 ? 20.835 9.927 16.999 1.00 83.44 394 LEU A O 1
ATOM 2885 N N . ARG A 1 395 ? 20.523 9.768 14.793 1.00 80.88 395 ARG A N 1
ATOM 2886 C CA . ARG A 1 395 ? 21.623 8.811 14.617 1.00 80.88 395 ARG A CA 1
ATOM 2887 C C . ARG A 1 395 ? 22.942 9.367 15.132 1.00 80.88 395 ARG A C 1
ATOM 2889 O O . ARG A 1 395 ? 23.345 10.471 14.790 1.00 80.88 395 ARG A O 1
ATOM 2896 N N . GLY A 1 396 ? 23.649 8.535 15.891 1.00 84.88 396 GLY A N 1
ATOM 2897 C CA . GLY A 1 396 ? 24.925 8.891 16.505 1.00 84.88 396 GLY A CA 1
ATOM 2898 C C . GLY A 1 396 ? 24.787 9.476 17.909 1.00 84.88 396 GLY A C 1
ATOM 2899 O O . GLY A 1 396 ? 25.808 9.565 18.589 1.00 84.88 396 GLY A O 1
ATOM 2900 N N . PHE A 1 397 ? 23.572 9.807 18.365 1.00 93.38 397 PHE A N 1
ATOM 2901 C CA . PHE A 1 397 ? 23.308 10.239 19.736 1.00 93.38 397 PHE A CA 1
ATOM 2902 C C . PHE A 1 397 ? 22.960 9.062 20.651 1.00 93.38 397 PHE A C 1
ATOM 2904 O O . PHE A 1 397 ? 22.344 8.079 20.245 1.00 93.38 397 PHE A O 1
ATOM 2911 N N . SER A 1 398 ? 23.383 9.160 21.907 1.00 93.25 398 SER A N 1
ATOM 2912 C CA . SER A 1 398 ? 23.111 8.181 22.963 1.00 93.25 398 SER A CA 1
ATOM 2913 C C . SER A 1 398 ? 23.034 8.883 24.315 1.00 93.25 398 SER A C 1
ATOM 2915 O O . SER A 1 398 ? 23.710 9.889 24.519 1.00 93.25 398 SER A O 1
ATOM 2917 N N . LEU A 1 399 ? 22.235 8.360 25.245 1.00 92.69 399 LEU A N 1
ATOM 2918 C CA . LEU A 1 399 ? 22.114 8.929 26.590 1.00 92.69 399 LEU A CA 1
ATOM 2919 C C . LEU A 1 399 ? 23.445 8.840 27.346 1.00 92.69 399 LEU A C 1
ATOM 2921 O O . LEU A 1 399 ? 24.058 7.772 27.424 1.00 92.69 399 LEU A O 1
ATOM 2925 N N . ALA A 1 400 ? 23.882 9.955 27.932 1.00 88.88 400 ALA A N 1
ATOM 2926 C CA . ALA A 1 400 ? 25.053 9.973 28.794 1.00 88.88 400 ALA A CA 1
ATOM 2927 C C . ALA A 1 400 ? 24.657 9.529 30.212 1.00 88.88 400 ALA A C 1
ATOM 2929 O O . ALA A 1 400 ? 23.982 10.256 30.931 1.00 88.88 400 ALA A O 1
ATOM 2930 N N . ASP A 1 401 ? 25.040 8.311 30.605 1.00 87.19 401 ASP A N 1
ATOM 2931 C CA . ASP A 1 401 ? 24.824 7.754 31.953 1.00 87.19 401 ASP A CA 1
ATOM 2932 C C . ASP A 1 401 ? 23.344 7.787 32.396 1.00 87.19 401 ASP A C 1
ATOM 2934 O O . ASP A 1 401 ? 23.000 8.181 33.508 1.00 87.19 401 ASP A O 1
ATOM 2938 N N . GLY A 1 402 ? 22.446 7.395 31.487 1.00 75.88 402 GLY A N 1
ATOM 2939 C CA . GLY A 1 402 ? 20.992 7.456 31.682 1.00 75.88 402 GLY A CA 1
ATOM 2940 C C . GLY A 1 402 ? 20.356 8.750 31.170 1.00 75.88 402 GLY A C 1
ATOM 2941 O O . GLY A 1 402 ? 19.170 8.737 30.868 1.00 75.88 402 GLY A O 1
ATOM 2942 N N . GLY A 1 403 ? 21.147 9.815 30.986 1.00 75.75 403 GLY A N 1
ATOM 2943 C CA . GLY A 1 403 ? 20.889 10.997 30.151 1.00 75.75 403 GLY A CA 1
ATOM 2944 C C . GLY A 1 403 ? 19.694 11.886 30.497 1.00 75.75 403 GLY A C 1
ATOM 2945 O O . GLY A 1 403 ? 19.675 13.014 30.037 1.00 75.75 403 GLY A O 1
ATOM 2946 N N . ILE A 1 404 ? 18.733 11.428 31.296 1.00 88.75 404 ILE A N 1
ATOM 2947 C CA . ILE A 1 404 ? 17.550 12.175 31.742 1.00 88.75 404 ILE A CA 1
ATOM 2948 C C . ILE A 1 404 ? 17.761 12.636 33.180 1.00 88.75 404 ILE A C 1
ATOM 2950 O O . ILE A 1 404 ? 18.266 11.874 34.007 1.00 88.75 404 ILE A O 1
ATOM 2954 N N . ASP A 1 405 ? 17.358 13.871 33.471 1.00 89.75 405 ASP A N 1
ATOM 2955 C CA . ASP A 1 405 ? 17.636 14.552 34.736 1.00 89.75 405 ASP A CA 1
ATOM 2956 C C . ASP A 1 405 ? 19.141 14.588 35.043 1.00 89.75 405 ASP A C 1
ATOM 2958 O O . ASP A 1 405 ? 19.586 14.433 36.190 1.00 89.75 405 ASP A O 1
ATOM 2962 N N . ARG A 1 406 ? 19.943 14.763 33.983 1.00 92.81 406 ARG A N 1
ATOM 2963 C CA . ARG A 1 406 ? 21.402 14.825 34.053 1.00 92.81 406 ARG A CA 1
ATOM 2964 C C . ARG A 1 406 ? 21.947 15.975 33.214 1.00 92.81 406 ARG A C 1
ATOM 2966 O O . ARG A 1 406 ? 21.581 16.113 32.049 1.00 92.81 406 ARG A O 1
ATOM 2973 N N . SER A 1 407 ? 22.867 16.741 33.791 1.00 95.44 407 SER A N 1
ATOM 2974 C CA . SER A 1 407 ? 23.683 17.730 33.079 1.00 95.44 407 SER A CA 1
ATOM 2975 C C . SER A 1 407 ? 25.008 17.103 32.649 1.00 95.44 407 SER A C 1
ATOM 2977 O O . SER A 1 407 ? 25.525 16.190 33.305 1.00 95.44 407 SER A O 1
ATOM 2979 N N . CYS A 1 408 ? 25.537 17.555 31.518 1.00 96.62 408 CYS A N 1
ATOM 2980 C CA . CYS A 1 408 ? 26.809 17.088 30.990 1.00 96.62 408 CYS A CA 1
ATOM 2981 C C . CYS A 1 408 ? 27.973 17.740 31.747 1.00 96.62 408 CYS A C 1
ATOM 2983 O O . CYS A 1 408 ? 27.907 18.893 32.160 1.00 96.62 408 CYS A O 1
ATOM 2985 N N . VAL A 1 409 ? 29.072 17.002 31.900 1.00 94.81 409 VAL A N 1
ATOM 2986 C CA . VAL A 1 409 ? 30.328 17.515 32.459 1.00 94.81 409 VAL A CA 1
ATOM 2987 C C . VAL A 1 409 ? 31.457 17.206 31.474 1.00 94.81 409 VAL A C 1
ATOM 2989 O O . VAL A 1 409 ? 31.677 16.041 31.130 1.00 94.81 409 VAL A O 1
ATOM 2992 N N . GLY A 1 410 ? 32.172 18.238 31.021 1.00 92.00 410 GLY A N 1
ATOM 2993 C CA . GLY A 1 410 ? 33.238 18.143 30.013 1.00 92.00 410 GLY A CA 1
ATOM 2994 C C . GLY A 1 410 ? 33.695 19.510 29.479 1.00 92.00 410 GLY A C 1
ATOM 2995 O O . GLY A 1 410 ? 33.625 20.507 30.199 1.00 92.00 410 GLY A O 1
ATOM 2996 N N . ASP A 1 411 ? 34.155 19.567 28.224 1.00 91.75 411 ASP A N 1
ATOM 2997 C CA . ASP A 1 411 ? 34.522 20.822 27.539 1.00 91.75 411 ASP A CA 1
ATOM 2998 C C . ASP A 1 411 ? 33.355 21.358 26.694 1.00 91.75 411 ASP A C 1
ATOM 3000 O O . ASP A 1 411 ? 32.871 20.678 25.783 1.00 91.75 411 ASP A O 1
ATOM 3004 N N . VAL A 1 412 ? 32.913 22.585 26.980 1.00 92.56 412 VAL A N 1
ATOM 3005 C CA . VAL A 1 412 ? 31.818 23.252 26.259 1.00 92.56 412 VAL A CA 1
ATOM 3006 C C . VAL A 1 412 ? 32.341 23.841 24.948 1.00 92.56 412 VAL A C 1
ATOM 3008 O O . VAL A 1 412 ? 33.395 24.477 24.911 1.00 92.56 412 VAL A O 1
ATOM 3011 N N . ASP A 1 413 ? 31.592 23.653 23.861 1.00 89.31 413 ASP A N 1
ATOM 3012 C CA . ASP A 1 413 ? 31.879 24.304 22.583 1.00 89.31 413 ASP A CA 1
ATOM 3013 C C . ASP A 1 413 ? 31.156 25.650 22.472 1.00 89.31 413 ASP A C 1
ATOM 3015 O O . ASP A 1 413 ? 31.801 26.696 22.401 1.00 89.31 413 ASP A O 1
ATOM 3019 N N . GLU A 1 414 ? 29.822 25.620 22.500 1.00 91.56 414 GLU A N 1
ATOM 3020 C CA . GLU A 1 414 ? 28.952 26.779 22.287 1.00 91.56 414 GLU A CA 1
ATOM 3021 C C . GLU A 1 414 ? 27.572 26.551 22.928 1.00 91.56 414 GLU A C 1
ATOM 3023 O O . GLU A 1 414 ? 27.154 25.413 23.138 1.00 91.56 414 GLU A O 1
ATOM 3028 N N . VAL A 1 415 ? 26.852 27.635 23.224 1.00 92.12 415 VAL A N 1
ATOM 3029 C CA . VAL A 1 415 ? 25.456 27.605 23.681 1.00 92.12 415 VAL A CA 1
ATOM 3030 C C . VAL A 1 415 ? 24.564 28.227 22.610 1.00 92.12 415 VAL A C 1
ATOM 3032 O O . VAL A 1 415 ? 24.793 29.363 22.197 1.00 92.12 415 VAL A O 1
ATOM 3035 N N . VAL A 1 416 ? 23.525 27.503 22.198 1.00 88.56 416 VAL A N 1
ATOM 3036 C CA . VAL A 1 416 ? 22.552 27.918 21.184 1.00 88.56 416 VAL A CA 1
ATOM 3037 C C . VAL A 1 416 ? 21.127 27.869 21.742 1.00 88.56 416 VAL A C 1
ATOM 3039 O O . VAL A 1 416 ? 20.770 27.001 22.540 1.00 88.56 416 VAL A O 1
ATOM 3042 N N . ASN A 1 417 ? 20.287 28.816 21.323 1.00 88.19 417 ASN A N 1
ATOM 3043 C CA . ASN A 1 417 ? 18.874 28.857 21.707 1.00 88.19 417 ASN A CA 1
ATOM 3044 C C . ASN A 1 417 ? 18.043 28.132 20.648 1.00 88.19 417 ASN A C 1
ATOM 3046 O O . ASN A 1 417 ? 17.939 28.610 19.520 1.00 88.19 417 ASN A O 1
ATOM 3050 N N . VAL A 1 418 ? 17.448 26.998 21.011 1.00 82.25 418 VAL A N 1
ATOM 3051 C CA . VAL A 1 418 ? 16.666 26.150 20.098 1.00 82.25 418 VAL A CA 1
ATOM 3052 C C . VAL A 1 418 ? 15.375 25.697 20.774 1.00 82.25 418 VAL A C 1
ATOM 3054 O O . VAL A 1 418 ? 15.313 25.558 21.993 1.00 82.25 418 VAL A O 1
ATOM 3057 N N . GLY A 1 419 ? 14.315 25.486 19.992 1.00 77.88 419 GLY A N 1
ATOM 3058 C CA . GLY A 1 419 ? 12.972 25.273 20.541 1.00 77.88 419 GLY A CA 1
ATOM 3059 C C . GLY A 1 419 ? 12.763 23.903 21.185 1.00 77.88 419 GLY A C 1
ATOM 3060 O O . GLY A 1 419 ? 11.862 23.740 22.006 1.00 77.88 419 GLY A O 1
ATOM 3061 N N . ASN A 1 420 ? 13.569 22.908 20.813 1.00 85.81 420 ASN A N 1
ATOM 3062 C CA . ASN A 1 420 ? 13.425 21.535 21.279 1.00 85.81 420 ASN A CA 1
ATOM 3063 C C . ASN A 1 420 ? 14.757 20.759 21.185 1.00 85.81 420 ASN A C 1
ATOM 3065 O O . ASN A 1 420 ? 15.732 21.199 20.575 1.00 85.81 420 ASN A O 1
ATOM 3069 N N . ILE A 1 421 ? 14.789 19.572 21.792 1.00 89.38 421 ILE A N 1
ATOM 3070 C CA . ILE A 1 421 ? 15.981 18.716 21.841 1.00 89.38 421 ILE A CA 1
ATOM 3071 C C . ILE A 1 421 ? 16.364 18.090 20.492 1.00 89.38 421 ILE A C 1
ATOM 3073 O O . ILE A 1 421 ? 17.513 17.689 20.315 1.00 89.38 421 ILE A O 1
ATOM 3077 N N . ARG A 1 422 ? 15.449 17.997 19.523 1.00 89.62 422 ARG A N 1
ATOM 3078 C CA . ARG A 1 422 ? 15.786 17.515 18.179 1.00 89.62 422 ARG A CA 1
ATOM 3079 C C . ARG A 1 422 ? 16.631 18.550 17.443 1.00 89.62 422 ARG A C 1
ATOM 3081 O O . ARG A 1 422 ? 17.712 18.204 16.984 1.00 89.62 422 ARG A O 1
ATOM 3088 N N . ASP A 1 423 ? 16.217 19.813 17.456 1.00 90.25 423 ASP A N 1
ATOM 3089 C CA . ASP A 1 423 ? 16.985 20.920 16.871 1.00 90.25 423 ASP A CA 1
ATOM 3090 C C . ASP A 1 423 ? 18.378 21.039 17.524 1.00 90.25 423 ASP A C 1
ATOM 3092 O O . ASP A 1 423 ? 19.374 21.325 16.864 1.00 90.25 423 ASP A O 1
ATOM 3096 N N . CYS A 1 424 ? 18.469 20.751 18.829 1.00 94.00 424 CYS A N 1
ATOM 3097 C CA . CYS A 1 424 ? 19.739 20.694 19.558 1.00 94.00 424 CYS A CA 1
ATOM 3098 C C . CYS A 1 424 ? 20.672 19.584 19.032 1.00 94.00 424 CYS A C 1
ATOM 3100 O O . CYS A 1 424 ? 21.874 19.795 18.855 1.00 94.00 424 CYS A O 1
ATOM 3102 N N . GLN A 1 425 ? 20.121 18.404 18.735 1.00 94.25 425 GLN A N 1
ATOM 3103 C CA . GLN A 1 425 ? 20.870 17.296 18.138 1.00 94.25 425 GLN A CA 1
ATOM 3104 C C . GLN A 1 425 ? 21.298 17.603 16.693 1.00 94.25 425 GLN A C 1
ATOM 3106 O O . GLN A 1 425 ? 22.425 17.276 16.323 1.00 94.25 425 GLN A O 1
ATOM 3111 N N . GLU A 1 426 ? 20.454 18.264 15.893 1.00 92.06 426 GLU A N 1
ATOM 3112 C CA . GLU A 1 426 ? 20.793 18.695 14.524 1.00 92.06 426 GLU A CA 1
ATOM 3113 C C . GLU A 1 426 ? 21.941 19.718 14.538 1.00 92.06 426 GLU A C 1
ATOM 3115 O O . GLU A 1 426 ? 22.944 19.526 13.848 1.00 92.06 426 GLU A O 1
ATOM 3120 N N . ALA A 1 427 ? 21.884 20.716 15.428 1.00 92.12 427 ALA A N 1
ATOM 3121 C CA . ALA A 1 427 ? 22.958 21.697 15.599 1.00 92.12 427 ALA A CA 1
ATOM 3122 C C . ALA A 1 427 ? 24.309 21.043 15.951 1.00 92.12 427 ALA A C 1
ATOM 3124 O O . ALA A 1 427 ? 25.358 21.426 15.429 1.00 92.12 427 ALA A O 1
ATOM 3125 N N . CYS A 1 428 ? 24.298 20.014 16.802 1.00 94.44 428 CYS A N 1
ATOM 3126 C CA . CYS A 1 428 ? 25.503 19.251 17.120 1.00 94.44 428 CYS A CA 1
ATOM 3127 C C . CYS A 1 428 ? 25.988 18.373 15.957 1.00 94.44 428 CYS A C 1
ATOM 3129 O O . CYS A 1 428 ? 27.194 18.213 15.774 1.00 94.44 428 CYS A O 1
ATOM 3131 N N . ALA A 1 429 ? 25.080 17.805 15.161 1.00 90.62 429 ALA A N 1
ATOM 3132 C CA . ALA A 1 429 ? 25.449 16.994 14.004 1.00 90.62 429 ALA A CA 1
ATOM 3133 C C . ALA A 1 429 ? 26.172 17.818 12.923 1.00 90.62 429 ALA A C 1
ATOM 3135 O O . ALA A 1 429 ? 27.124 17.320 12.315 1.00 90.62 429 ALA A O 1
ATOM 3136 N N . ASP A 1 430 ? 25.777 19.081 12.749 1.00 88.75 430 ASP A N 1
ATOM 3137 C CA . ASP A 1 430 ? 26.401 20.019 11.809 1.00 88.75 430 ASP A CA 1
ATOM 3138 C C . ASP A 1 430 ? 27.711 20.625 12.348 1.00 88.75 430 ASP A C 1
ATOM 3140 O O . ASP A 1 430 ? 28.632 20.962 11.591 1.00 88.75 430 ASP A O 1
ATOM 3144 N N . ALA A 1 431 ? 27.848 20.725 13.673 1.00 88.44 431 ALA A N 1
ATOM 3145 C CA . ALA A 1 431 ? 29.042 21.247 14.321 1.00 88.44 431 ALA A CA 1
ATOM 3146 C C . ALA A 1 431 ? 30.205 20.235 14.288 1.00 88.44 431 ALA A C 1
ATOM 3148 O O . ALA A 1 431 ? 30.243 19.239 15.011 1.00 88.44 431 ALA A O 1
ATOM 3149 N N . ARG A 1 432 ? 31.252 20.541 13.505 1.00 85.38 432 ARG A N 1
ATOM 3150 C CA . ARG A 1 432 ? 32.425 19.657 13.293 1.00 85.38 432 ARG A CA 1
ATOM 3151 C C . ARG A 1 432 ? 33.079 19.132 14.583 1.00 85.38 432 ARG A C 1
ATOM 3153 O O . ARG A 1 432 ? 33.646 18.031 14.595 1.00 85.38 432 ARG A O 1
ATOM 3160 N N . ARG A 1 433 ? 33.056 19.926 15.658 1.00 89.19 433 ARG A N 1
ATOM 3161 C CA . ARG A 1 433 ? 33.709 19.622 16.943 1.00 89.19 433 ARG A CA 1
ATOM 3162 C C . ARG A 1 433 ? 32.758 19.092 18.011 1.00 89.19 433 ARG A C 1
ATOM 3164 O O . ARG A 1 433 ? 33.249 18.655 19.047 1.00 89.19 433 ARG A O 1
ATOM 3171 N N . CYS A 1 434 ? 31.455 19.046 17.748 1.00 94.38 434 CYS A N 1
ATOM 3172 C CA . CYS A 1 434 ? 30.499 18.585 18.738 1.00 94.38 434 CYS A CA 1
ATOM 3173 C C . CYS A 1 434 ? 30.591 17.065 18.941 1.00 94.38 434 CYS A C 1
ATOM 3175 O O . CYS A 1 434 ? 30.766 16.281 18.000 1.00 94.38 434 CYS A O 1
ATOM 3177 N N . ARG A 1 435 ? 30.531 16.652 20.203 1.00 95.81 435 ARG A N 1
ATOM 3178 C CA . ARG A 1 435 ? 30.581 15.270 20.699 1.00 95.81 435 ARG A CA 1
ATOM 3179 C C . ARG A 1 435 ? 29.501 14.995 21.742 1.00 95.81 435 ARG A C 1
ATOM 3181 O O . ARG A 1 435 ? 29.466 13.900 22.300 1.00 95.81 435 ARG A O 1
ATOM 3188 N N . GLY A 1 436 ? 28.602 15.940 21.983 1.00 95.81 436 GLY A N 1
ATOM 3189 C CA . GLY A 1 436 ? 27.446 15.752 22.844 1.00 95.81 436 GLY A CA 1
ATOM 3190 C C . GLY A 1 436 ? 26.639 17.028 23.012 1.00 95.81 436 GLY A C 1
ATOM 3191 O O . GLY A 1 436 ? 27.095 18.106 22.638 1.00 95.81 436 GLY A O 1
ATOM 3192 N N . VAL A 1 437 ? 25.440 16.891 23.565 1.00 97.25 437 VAL A N 1
ATOM 3193 C CA . VAL A 1 437 ? 24.542 18.017 23.830 1.00 97.25 437 VAL A CA 1
ATOM 3194 C C . VAL A 1 437 ? 23.945 17.927 25.220 1.00 97.25 437 VAL A C 1
ATOM 3196 O O . VAL A 1 437 ? 23.663 16.830 25.698 1.00 97.25 437 VAL A O 1
ATOM 3199 N N . GLU A 1 438 ? 23.713 19.083 25.830 1.00 97.19 438 GLU A N 1
ATOM 3200 C CA . GLU A 1 438 ? 22.823 19.234 26.976 1.00 97.19 438 GLU A CA 1
ATOM 3201 C C . GLU A 1 438 ? 21.643 20.120 26.587 1.00 97.19 438 GLU A C 1
ATOM 3203 O O . GLU A 1 438 ? 21.851 21.199 26.034 1.00 97.19 438 GLU A O 1
ATOM 3208 N N . PHE A 1 439 ? 20.418 19.685 26.873 1.00 95.94 439 PHE A N 1
ATOM 3209 C CA . PHE A 1 439 ? 19.214 20.479 26.646 1.00 95.94 439 PHE A CA 1
ATOM 3210 C C . PHE A 1 439 ? 18.439 20.675 27.947 1.00 95.94 439 PHE A C 1
ATOM 3212 O O . PHE A 1 439 ? 18.000 19.698 28.558 1.00 95.94 439 PHE A O 1
ATOM 3219 N N . THR A 1 440 ? 18.224 21.937 28.322 1.00 93.81 440 THR A N 1
ATOM 3220 C CA . THR A 1 440 ? 17.535 22.309 29.565 1.00 93.81 440 THR A CA 1
ATOM 3221 C C . THR A 1 440 ? 16.681 23.546 29.327 1.00 93.81 440 THR A C 1
ATOM 3223 O O . THR A 1 440 ? 17.190 24.617 29.004 1.00 93.81 440 THR A O 1
ATOM 3226 N N . GLY A 1 441 ? 15.359 23.416 29.472 1.00 82.25 441 GLY A N 1
ATOM 3227 C CA . GLY A 1 441 ? 14.438 24.560 29.438 1.00 82.25 441 GLY A CA 1
ATOM 3228 C C . GLY A 1 441 ? 14.485 25.422 28.164 1.00 82.25 441 GLY A C 1
ATOM 3229 O O . GLY A 1 441 ? 14.259 26.625 28.255 1.00 82.25 441 GLY A O 1
ATOM 3230 N N . GLY A 1 442 ? 14.790 24.837 26.996 1.00 82.25 442 GLY A N 1
ATOM 3231 C CA . GLY A 1 442 ? 14.905 25.564 25.717 1.00 82.25 442 GLY A CA 1
ATOM 3232 C C . GLY A 1 442 ? 16.310 26.089 25.394 1.00 82.25 442 GLY A C 1
ATOM 3233 O O . GLY A 1 442 ? 16.510 26.732 24.366 1.00 82.25 442 GLY A O 1
ATOM 3234 N N . VAL A 1 443 ? 17.293 25.817 26.253 1.00 89.44 443 VAL A N 1
ATOM 3235 C CA . VAL A 1 443 ? 18.702 26.141 26.011 1.00 89.44 443 VAL A CA 1
ATOM 3236 C C . VAL A 1 443 ? 19.443 24.864 25.634 1.00 89.44 443 VAL A C 1
ATOM 3238 O O . VAL A 1 443 ? 19.317 23.852 26.323 1.00 89.44 443 VAL A O 1
ATOM 3241 N N . CYS A 1 444 ? 20.203 24.915 24.541 1.00 95.62 444 CYS A N 1
ATOM 3242 C CA . CYS A 1 444 ? 21.035 23.818 24.063 1.00 95.62 444 CYS A CA 1
ATOM 3243 C C . CYS A 1 444 ? 22.515 24.178 24.202 1.00 95.62 444 CYS A C 1
ATOM 3245 O O . CYS A 1 444 ? 22.988 25.146 23.611 1.00 95.62 444 CYS A O 1
ATOM 3247 N N . THR A 1 445 ? 23.261 23.375 24.949 1.00 96.75 445 THR A N 1
ATOM 3248 C CA . THR A 1 445 ? 24.715 23.493 25.078 1.00 96.75 445 THR A CA 1
ATOM 3249 C C . THR A 1 445 ? 25.373 22.395 24.255 1.00 96.75 445 THR A C 1
ATOM 3251 O O . THR A 1 445 ? 25.125 21.211 24.485 1.00 96.75 445 THR A O 1
ATOM 3254 N N . LEU A 1 446 ? 26.222 22.776 23.302 1.00 96.88 446 LEU A N 1
ATOM 3255 C CA . LEU A 1 446 ? 27.033 21.866 22.498 1.00 96.88 446 LEU A CA 1
ATOM 3256 C C . LEU A 1 446 ? 28.357 21.592 23.217 1.00 96.88 446 LEU A C 1
ATOM 3258 O O . LEU A 1 446 ? 29.027 22.517 23.674 1.00 96.88 446 LEU A O 1
ATOM 3262 N N . TRP A 1 447 ? 28.765 20.327 23.286 1.00 96.81 447 TRP A N 1
ATOM 3263 C CA . TRP A 1 447 ? 29.960 19.891 24.014 1.00 96.81 447 TRP A CA 1
ATOM 3264 C C . TRP A 1 447 ? 31.014 19.329 23.067 1.00 96.81 447 TRP A C 1
ATOM 3266 O O . TRP A 1 447 ? 30.700 18.500 22.212 1.00 96.81 447 TRP A O 1
ATOM 3276 N N . ARG A 1 448 ? 32.285 19.704 23.249 1.00 94.31 448 ARG A N 1
ATOM 3277 C CA . ARG A 1 448 ? 33.428 19.067 22.564 1.00 94.31 448 ARG A CA 1
ATOM 3278 C C . ARG A 1 448 ? 33.805 17.729 23.185 1.00 94.31 448 ARG A C 1
ATOM 3280 O O . ARG A 1 448 ? 34.341 16.867 22.490 1.00 94.31 448 ARG A O 1
ATOM 3287 N N . SER A 1 449 ? 33.512 17.543 24.469 1.00 93.94 449 SER A N 1
ATOM 3288 C CA . SER A 1 449 ? 33.594 16.261 25.168 1.00 93.94 449 SER A CA 1
ATOM 3289 C C . SER A 1 449 ? 32.504 16.161 26.231 1.00 93.94 449 SER A C 1
ATOM 3291 O O . SER A 1 449 ? 32.133 17.153 26.849 1.00 93.94 449 SER A O 1
ATOM 3293 N N . VAL A 1 450 ? 31.996 14.947 26.446 1.00 94.88 450 VAL A N 1
ATOM 3294 C CA . VAL A 1 450 ? 31.090 14.624 27.556 1.00 94.88 450 VAL A CA 1
ATOM 3295 C C . VAL A 1 450 ? 31.750 13.519 28.371 1.00 94.88 450 VAL A C 1
ATOM 3297 O O . VAL A 1 450 ? 31.597 12.326 28.074 1.00 94.88 450 VAL A O 1
ATOM 3300 N N . ASP A 1 451 ? 32.526 13.939 29.366 1.00 91.69 451 ASP A N 1
ATOM 3301 C CA . ASP A 1 451 ? 33.401 13.077 30.159 1.00 91.69 451 ASP A CA 1
ATOM 3302 C C . ASP A 1 451 ? 32.608 12.338 31.242 1.00 91.69 451 ASP A C 1
ATOM 3304 O O . ASP A 1 451 ? 32.812 11.147 31.473 1.00 91.69 451 ASP A O 1
ATOM 3308 N N . SER A 1 452 ? 31.647 13.022 31.866 1.00 92.00 452 SER A N 1
ATOM 3309 C CA . SER A 1 452 ? 30.729 12.452 32.858 1.00 92.00 452 SER A CA 1
ATOM 3310 C C . SER A 1 452 ? 29.414 13.234 32.900 1.00 92.00 452 SER A C 1
ATOM 3312 O O . SER A 1 452 ? 29.183 14.112 32.066 1.00 92.00 452 SER A O 1
ATOM 3314 N N . THR A 1 453 ? 28.541 12.902 33.849 1.00 94.88 453 THR A N 1
ATOM 3315 C CA . THR A 1 453 ? 27.280 13.613 34.068 1.00 94.88 453 THR A CA 1
ATOM 3316 C C . THR A 1 453 ? 26.990 13.822 35.550 1.00 94.88 453 THR A C 1
ATOM 3318 O O . THR A 1 453 ? 27.286 12.968 36.391 1.00 94.88 453 THR A O 1
ATOM 3321 N N . GLU A 1 454 ? 26.317 14.920 35.876 1.00 92.81 454 GLU A N 1
ATOM 3322 C CA . GLU A 1 454 ? 25.832 15.220 37.225 1.00 92.81 454 GLU A CA 1
ATOM 3323 C C . GLU A 1 454 ? 24.303 15.268 37.275 1.00 92.81 454 GLU A C 1
ATOM 3325 O O . GLU A 1 454 ? 23.645 15.453 36.256 1.00 92.81 454 GLU A O 1
ATOM 3330 N N . SER A 1 455 ? 23.718 15.024 38.450 1.00 92.00 455 SER A N 1
ATOM 3331 C CA . SER A 1 455 ? 22.259 14.991 38.592 1.00 92.00 455 SER A CA 1
ATOM 3332 C C . SER A 1 455 ? 21.693 16.408 38.501 1.00 92.00 455 SER A C 1
ATOM 3334 O O . SER A 1 455 ? 22.007 17.244 39.345 1.00 92.00 455 SER A O 1
ATOM 3336 N N . ALA A 1 456 ? 20.827 16.654 37.522 1.00 91.62 456 ALA A N 1
ATOM 3337 C CA . ALA A 1 456 ? 20.205 17.949 37.276 1.00 91.62 456 ALA A CA 1
ATOM 3338 C C . ALA A 1 456 ? 18.799 17.747 36.698 1.00 91.62 456 ALA A C 1
ATOM 3340 O O . ALA A 1 456 ? 18.629 17.429 35.524 1.00 91.62 456 ALA A O 1
ATOM 3341 N N . VAL A 1 457 ? 17.781 17.905 37.546 1.00 88.38 457 VAL A N 1
ATOM 3342 C CA . VAL A 1 457 ? 16.380 17.663 37.172 1.00 88.38 457 VAL A CA 1
ATOM 3343 C C . VAL A 1 457 ? 15.952 18.611 36.050 1.00 88.38 457 VAL A C 1
ATOM 3345 O O . VAL A 1 457 ? 16.120 19.823 36.164 1.00 88.38 457 VAL A O 1
ATOM 3348 N N . GLY A 1 458 ? 15.370 18.058 34.986 1.00 85.31 458 GLY A N 1
ATOM 3349 C CA . GLY A 1 458 ? 14.931 18.793 33.800 1.00 85.31 458 GLY A CA 1
ATOM 3350 C C . GLY A 1 458 ? 16.002 18.991 32.722 1.00 85.31 458 GLY A C 1
ATOM 3351 O O . GLY A 1 458 ? 15.675 19.531 31.665 1.00 85.31 458 GLY A O 1
ATOM 3352 N N . SER A 1 459 ? 17.241 18.547 32.960 1.00 93.31 459 SER A N 1
ATOM 3353 C CA . SER A 1 459 ? 18.309 18.523 31.954 1.00 93.31 459 SER A CA 1
ATOM 3354 C C . SER A 1 459 ? 18.362 17.176 31.237 1.00 93.31 459 SER A C 1
ATOM 3356 O O . SER A 1 459 ? 18.155 16.122 31.847 1.00 93.31 459 SER A O 1
ATOM 3358 N N . VAL A 1 460 ? 18.689 17.204 29.946 1.00 95.81 460 VAL A N 1
ATOM 3359 C CA . VAL A 1 460 ? 18.977 15.999 29.163 1.00 95.81 460 VAL A CA 1
ATOM 3360 C C . VAL A 1 460 ? 20.386 16.067 28.590 1.00 95.81 460 VAL A C 1
ATOM 3362 O O . VAL A 1 460 ? 20.674 1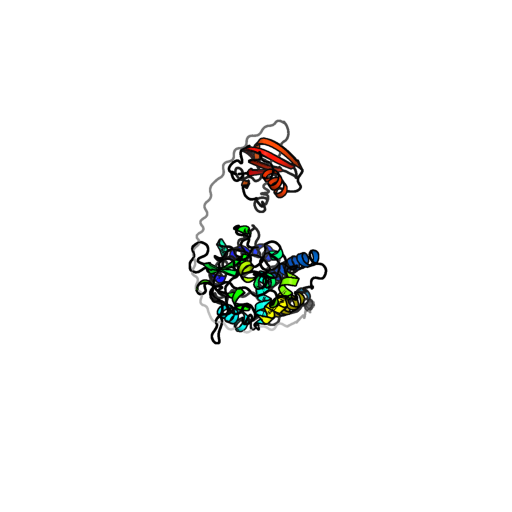6.974 27.818 1.00 95.81 460 VAL A O 1
ATOM 3365 N N . CYS A 1 461 ? 21.234 15.087 28.911 1.00 96.81 461 CYS A N 1
ATOM 3366 C CA . CYS A 1 461 ? 22.617 14.993 28.445 1.00 96.81 461 CYS A CA 1
ATOM 3367 C C . CYS A 1 461 ? 22.831 13.803 27.493 1.00 96.81 461 CYS A C 1
ATOM 3369 O O . CYS A 1 461 ? 22.570 12.641 27.832 1.00 96.81 461 CYS A O 1
ATOM 3371 N N . LEU A 1 462 ? 23.361 14.084 26.299 1.00 96.94 462 LEU A N 1
ATOM 3372 C CA . LEU A 1 462 ? 23.594 13.120 25.223 1.00 96.94 462 LEU A CA 1
ATOM 3373 C C . LEU A 1 462 ? 25.054 13.121 24.760 1.00 96.94 462 LEU A C 1
ATOM 3375 O O . LEU A 1 462 ? 25.677 14.171 24.630 1.00 96.94 462 LEU A O 1
ATOM 3379 N N . ARG A 1 463 ? 25.583 11.941 24.415 1.00 96.44 463 ARG A N 1
ATOM 3380 C CA . ARG A 1 463 ? 26.867 11.761 23.717 1.00 96.44 463 ARG A CA 1
ATOM 3381 C C . ARG A 1 463 ? 26.629 11.579 22.222 1.00 96.44 463 ARG A C 1
ATOM 3383 O O . ARG A 1 463 ? 25.771 10.787 21.842 1.00 96.44 463 ARG A O 1
ATOM 3390 N N . PHE A 1 464 ? 27.440 12.235 21.396 1.00 95.50 464 PHE A N 1
ATOM 3391 C CA . PHE A 1 464 ? 27.392 12.177 19.937 1.00 95.50 464 PHE A CA 1
ATOM 3392 C C . PHE A 1 464 ? 28.662 11.558 19.346 1.00 95.50 464 PHE A C 1
ATOM 3394 O O . PHE A 1 464 ? 29.783 12.015 19.588 1.00 95.50 464 PHE A O 1
ATOM 3401 N N . ARG A 1 465 ? 28.490 10.523 18.522 1.00 90.25 465 ARG A N 1
ATOM 3402 C CA . ARG A 1 465 ? 29.563 9.908 17.735 1.00 90.25 465 ARG A CA 1
ATOM 3403 C C . ARG A 1 465 ? 29.370 10.226 16.257 1.00 90.25 465 ARG A C 1
ATOM 3405 O O . ARG A 1 465 ? 28.572 9.587 15.577 1.00 90.25 465 ARG A O 1
ATOM 3412 N N . SER A 1 466 ? 30.160 11.173 15.755 1.00 74.12 466 SER A N 1
ATOM 3413 C CA . SER A 1 466 ? 30.251 11.441 14.318 1.00 74.12 466 SER A CA 1
ATOM 3414 C C . SER A 1 466 ? 30.832 10.220 13.588 1.00 74.12 466 SER A C 1
ATOM 3416 O O . SER A 1 466 ? 31.830 9.641 14.031 1.00 74.12 466 SER A O 1
ATOM 3418 N N . ARG A 1 467 ? 30.211 9.799 12.475 1.00 60.16 467 ARG A N 1
ATOM 3419 C CA . ARG A 1 467 ? 30.772 8.757 11.599 1.00 60.16 467 ARG A CA 1
ATOM 3420 C C . ARG A 1 467 ? 32.103 9.271 11.058 1.00 60.16 467 ARG A C 1
ATOM 3422 O O . ARG A 1 467 ? 32.134 10.277 10.359 1.00 60.16 467 ARG A O 1
ATOM 3429 N N . GLY A 1 468 ? 33.195 8.583 11.384 1.00 49.09 468 GLY A N 1
ATOM 3430 C CA . GLY A 1 468 ? 34.528 8.927 10.902 1.00 49.09 468 GLY A CA 1
ATOM 3431 C C . GLY A 1 468 ? 34.574 8.946 9.376 1.00 49.09 468 GLY A C 1
ATOM 3432 O O . GLY A 1 468 ? 34.704 7.903 8.740 1.00 49.09 468 GLY A O 1
ATOM 3433 N N . GLY A 1 469 ? 34.483 10.134 8.785 1.00 41.34 469 GLY A N 1
ATOM 3434 C CA . GLY A 1 469 ? 34.898 10.352 7.412 1.00 41.34 469 GLY A CA 1
ATOM 3435 C C . GLY A 1 469 ? 36.405 10.140 7.335 1.00 41.34 469 GLY A C 1
ATOM 3436 O O . GLY A 1 469 ? 37.160 10.768 8.080 1.00 41.34 469 GLY A O 1
ATOM 3437 N N . LYS A 1 470 ? 36.859 9.262 6.433 1.00 39.38 470 LYS A N 1
ATOM 3438 C CA . LYS A 1 470 ? 38.238 9.328 5.936 1.00 39.38 470 LYS A CA 1
ATOM 3439 C C . LYS A 1 470 ? 38.493 10.777 5.526 1.00 39.38 470 LYS A C 1
ATOM 3441 O O . LYS A 1 470 ? 37.750 11.316 4.708 1.00 39.38 470 LYS A O 1
ATOM 3446 N N . GLY A 1 471 ? 39.508 11.393 6.127 1.00 35.44 471 GLY A N 1
ATOM 3447 C CA . GLY A 1 471 ? 39.902 12.755 5.808 1.00 35.44 471 GLY A CA 1
ATOM 3448 C C . GLY A 1 471 ? 40.106 12.910 4.304 1.00 35.44 471 GLY A C 1
ATOM 3449 O O . GLY A 1 471 ? 40.901 12.188 3.704 1.00 35.44 471 GLY A O 1
ATOM 3450 N N . ARG A 1 472 ? 39.391 13.860 3.701 1.00 37.88 472 ARG A N 1
ATOM 3451 C CA . ARG A 1 472 ? 39.941 14.580 2.558 1.00 37.88 472 ARG A CA 1
ATOM 3452 C C . ARG A 1 472 ? 40.999 15.499 3.152 1.00 37.88 472 ARG A C 1
ATOM 3454 O O . ARG A 1 472 ? 40.657 16.432 3.873 1.00 37.88 472 ARG A O 1
ATOM 3461 N N . GLY A 1 473 ? 42.256 15.111 2.973 1.00 41.00 473 GLY A N 1
ATOM 3462 C CA . GLY A 1 473 ? 43.369 16.015 3.190 1.00 41.00 473 GLY A CA 1
ATOM 3463 C C . GLY A 1 473 ? 43.301 17.124 2.151 1.00 41.00 473 GLY A C 1
ATOM 3464 O O . GLY A 1 473 ? 43.108 16.826 0.974 1.00 41.00 473 GLY A O 1
ATOM 3465 N N . ASP A 1 474 ? 43.445 18.348 2.635 1.00 33.50 474 ASP A N 1
ATOM 3466 C CA . ASP A 1 474 ? 44.212 19.404 1.983 1.00 33.50 474 ASP A CA 1
ATOM 3467 C C . ASP A 1 474 ? 45.340 19.787 2.948 1.00 33.50 474 ASP A C 1
ATOM 3469 O O . ASP A 1 474 ? 45.057 19.852 4.174 1.00 33.50 474 ASP A O 1
#

InterPro domains:
  IPR002016 Haem peroxidase [PF00141] (12-207)
  IPR002016 Haem peroxidase [PR00458] (43-60)
  IPR002016 Haem peroxidase [PR00458] (120-135)
  IPR002016 Haem peroxidase [PR00458] (146-161)
  IPR002016 Haem peroxidase [PS50873] (1-193)
  IPR003609 PAN/Apple domain [PF00024] (408-453)
  IPR010255 Haem peroxidase superfamily [SSF48113] (31-208)
  IPR019793 Peroxidases heam-ligand binding site [PS00435] (120-130)
  IPR044831 Heme-binding peroxidase Ccp1-like [PTHR31356] (12-305)

Organism: NCBI:txid2562239